Protein AF-0000000085130070 (afdb_homodimer)

Nearest PDB structures (foldseek):
  3vpr-assembly2_C  TM=8.731E-01  e=2.065E-08  Thermus thermophilus HB8
  3him-assembly1_A  TM=8.438E-01  e=6.428E-08  Rhodococcus jostii
  3ccy-assembly1_A-2  TM=8.589E-01  e=4.745E-07  Bordetella parapertussis 12822
  8sv6-assembly1_A  TM=8.081E-01  e=2.879E-07  Mycolicibacterium smegmatis
  9b7y-assembly1_D  TM=7.200E-01  e=5.197E-07  Mycobacterium tuberculosis H37Rv

Solvent-accessible surface area (backbone atoms only — not comparable to full-atom values): 21624 Å² total; per-residue (Å²): 132,81,77,72,75,73,44,73,65,51,51,51,52,49,47,51,52,50,44,52,50,42,20,41,45,29,34,56,57,22,60,86,73,51,49,65,53,59,50,16,54,74,71,71,45,58,52,73,56,47,50,79,75,32,86,38,64,68,53,44,51,41,47,38,51,50,52,37,52,48,53,25,48,47,36,20,48,54,43,46,65,71,46,60,95,80,56,49,45,63,58,46,42,55,30,38,53,41,12,44,42,49,18,44,64,75,41,38,46,33,49,45,16,46,67,51,32,67,71,59,52,55,69,73,48,40,54,52,50,52,53,50,49,50,52,51,50,49,53,54,50,48,44,51,49,43,18,36,76,72,56,53,24,32,90,82,56,53,64,69,60,52,50,39,34,56,47,27,36,46,74,50,39,88,78,70,69,49,75,89,80,43,52,69,66,56,52,42,51,50,51,50,48,35,49,34,52,15,42,23,48,73,86,124,132,81,76,73,74,73,44,74,66,53,50,52,50,48,48,51,51,49,44,54,48,42,19,41,46,29,36,56,57,20,60,87,74,50,49,65,51,58,49,18,53,74,68,72,44,57,52,73,58,46,49,77,74,32,86,39,66,68,54,45,51,41,47,37,52,50,52,36,52,48,53,24,48,48,36,18,49,54,43,45,65,71,44,59,96,79,56,48,44,62,56,47,42,53,30,37,52,42,13,45,44,50,17,44,64,76,42,38,45,34,50,44,16,47,67,51,31,67,71,58,53,54,69,73,48,40,55,54,48,51,53,50,49,50,52,52,50,49,53,54,51,49,43,51,49,41,18,35,76,71,56,54,25,33,89,82,56,54,64,70,59,52,50,38,34,56,47,27,36,47,74,51,37,88,77,70,68,50,75,90,83,40,52,68,68,58,53,41,50,50,51,49,48,35,50,34,53,15,41,22,47,72,85,125

Structure (mmCIF, N/CA/C/O backbone):
data_AF-0000000085130070-model_v1
#
loop_
_entity.id
_entity.type
_entity.pdbx_description
1 polymer 'Transcriptional regulator, TetR family'
#
loop_
_atom_site.group_PDB
_atom_site.id
_atom_site.type_symbol
_atom_site.label_atom_id
_atom_site.label_alt_id
_atom_site.label_comp_id
_atom_site.label_asym_id
_atom_site.label_entity_id
_atom_site.label_seq_id
_atom_site.pdbx_PDB_ins_code
_atom_site.Cartn_x
_atom_site.Cartn_y
_atom_site.Cartn_z
_atom_site.occupancy
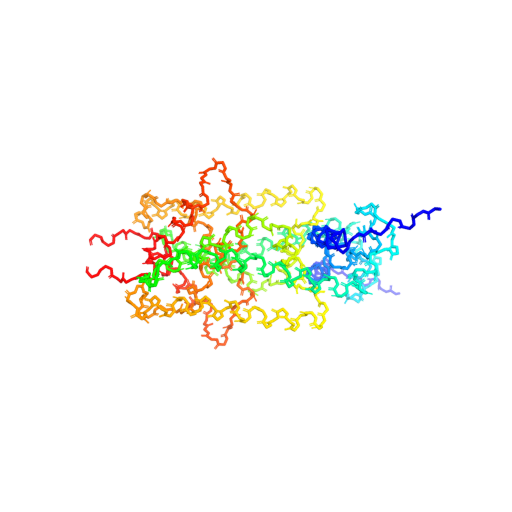_atom_site.B_iso_or_equiv
_atom_site.auth_seq_id
_atom_site.auth_comp_id
_atom_site.auth_asym_id
_atom_site.auth_atom_id
_atom_site.pdbx_PDB_model_num
ATOM 1 N N . MET A 1 1 ? 43.031 -25.609 -24.141 1 34.44 1 MET A N 1
ATOM 2 C CA . MET A 1 1 ? 41.75 -24.953 -23.891 1 34.44 1 MET A CA 1
ATOM 3 C C . MET A 1 1 ? 41.812 -24.156 -22.594 1 34.44 1 MET A C 1
ATOM 5 O O . MET A 1 1 ? 41.969 -24.734 -21.516 1 34.44 1 MET A O 1
ATOM 9 N N . ALA A 1 2 ? 42.438 -22.984 -22.422 1 40.31 2 ALA A N 1
ATOM 10 C CA . ALA A 1 2 ? 42.656 -22.156 -21.25 1 40.31 2 ALA A CA 1
ATOM 11 C C . ALA A 1 2 ? 41.344 -22 -20.453 1 40.31 2 ALA A C 1
ATOM 13 O O . ALA A 1 2 ? 40.312 -21.609 -21 1 40.31 2 ALA A O 1
ATOM 14 N N . ARG A 1 3 ? 41.062 -22.719 -19.422 1 43.25 3 ARG A N 1
ATOM 15 C CA . ARG A 1 3 ? 39.969 -22.5 -18.453 1 43.25 3 ARG A CA 1
ATOM 16 C C . ARG A 1 3 ? 39.844 -21.016 -18.125 1 43.25 3 ARG A C 1
ATOM 18 O O . ARG A 1 3 ? 40.781 -20.391 -17.625 1 43.25 3 ARG A O 1
ATOM 25 N N . ARG A 1 4 ? 39.281 -20.266 -18.969 1 44.19 4 ARG A N 1
ATOM 26 C CA . ARG A 1 4 ? 39.062 -18.844 -18.672 1 44.19 4 ARG A CA 1
ATOM 27 C C . ARG A 1 4 ? 38.812 -18.625 -17.188 1 44.19 4 ARG A C 1
ATOM 29 O O . ARG A 1 4 ? 37.875 -19.172 -16.609 1 44.19 4 ARG A O 1
ATOM 36 N N . GLN A 1 5 ? 39.688 -18.469 -16.312 1 42.28 5 GLN A N 1
ATOM 37 C CA . GLN A 1 5 ? 39.625 -17.938 -14.953 1 42.28 5 GLN A CA 1
ATOM 38 C C . GLN A 1 5 ? 38.531 -16.906 -14.812 1 42.28 5 GLN A C 1
ATOM 40 O O . GLN A 1 5 ? 38.656 -15.773 -15.273 1 42.28 5 GLN A O 1
ATOM 45 N N . THR A 1 6 ? 37.219 -17.234 -15.125 1 48.09 6 THR A N 1
ATOM 46 C CA . THR A 1 6 ? 36.156 -16.281 -14.805 1 48.09 6 THR A CA 1
ATOM 47 C C . THR A 1 6 ? 36.406 -15.609 -13.461 1 48.09 6 THR A C 1
ATOM 49 O O . THR A 1 6 ? 36.469 -16.281 -12.43 1 48.09 6 THR A O 1
ATOM 52 N N . SER A 1 7 ? 37.156 -14.547 -13.344 1 50.16 7 SER A N 1
ATOM 53 C CA . SER A 1 7 ? 37.562 -13.773 -12.18 1 50.16 7 SER A CA 1
ATOM 54 C C . SER A 1 7 ? 36.406 -13.57 -11.203 1 50.16 7 SER A C 1
ATOM 56 O O . SER A 1 7 ? 35.25 -13.664 -11.586 1 50.16 7 SER A O 1
ATOM 58 N N . ALA A 1 8 ? 36.812 -13.734 -9.812 1 51.94 8 ALA A N 1
ATOM 59 C CA . ALA A 1 8 ? 35.906 -13.445 -8.703 1 51.94 8 ALA A CA 1
ATOM 60 C C . ALA A 1 8 ? 34.969 -12.289 -9.039 1 51.94 8 ALA A C 1
ATOM 62 O O . ALA A 1 8 ? 33.812 -12.305 -8.664 1 51.94 8 ALA A O 1
ATOM 63 N N . HIS A 1 9 ? 35.5 -11.336 -9.758 1 53.47 9 HIS A N 1
ATOM 64 C CA . HIS A 1 9 ? 34.719 -10.172 -10.188 1 53.47 9 HIS A CA 1
ATOM 65 C C . HIS A 1 9 ? 33.625 -10.578 -11.172 1 53.47 9 HIS A C 1
ATOM 67 O O . HIS A 1 9 ? 32.5 -10.07 -11.102 1 53.47 9 HIS A O 1
ATOM 73 N N . ASP A 1 10 ? 33.938 -11.477 -11.977 1 60.31 10 ASP A N 1
ATOM 74 C CA . ASP A 1 10 ? 32.969 -11.938 -12.969 1 60.31 10 ASP A CA 1
ATOM 75 C C . ASP A 1 10 ? 31.828 -12.719 -12.305 1 60.31 10 ASP A C 1
ATOM 77 O O . ASP A 1 10 ? 30.672 -12.594 -12.695 1 60.31 10 ASP A O 1
ATOM 81 N N . GLY A 1 11 ? 32.25 -13.375 -11.219 1 66.62 11 GLY A N 1
ATOM 82 C CA . GLY A 1 11 ? 31.266 -14.141 -10.469 1 66.62 11 GLY A CA 1
ATOM 83 C C . GLY A 1 11 ? 30.281 -13.273 -9.727 1 66.62 11 GLY A C 1
ATOM 84 O O . GLY A 1 11 ? 29.078 -13.562 -9.719 1 66.62 11 GLY A O 1
ATOM 85 N N . ASN A 1 12 ? 30.875 -12.211 -9.156 1 75 12 ASN A N 1
ATOM 86 C CA . ASN A 1 12 ? 30.031 -11.289 -8.406 1 75 12 ASN A CA 1
ATOM 87 C C . ASN A 1 12 ? 29.062 -10.539 -9.32 1 75 12 ASN A C 1
ATOM 89 O O . ASN A 1 12 ? 27.906 -10.32 -8.969 1 75 12 ASN A O 1
ATOM 93 N N . GLU A 1 13 ? 29.562 -10.234 -10.477 1 83.06 13 GLU A N 1
ATOM 94 C CA . GLU A 1 13 ? 28.719 -9.531 -11.438 1 83.06 13 GLU A CA 1
ATOM 95 C C . GLU A 1 13 ? 27.578 -10.43 -11.922 1 83.06 13 GLU A C 1
ATOM 97 O O . GLU A 1 13 ? 26.453 -9.977 -12.086 1 83.06 13 GLU A O 1
ATOM 102 N N . THR A 1 14 ? 27.953 -11.688 -12.078 1 84.88 14 THR A N 1
ATOM 103 C CA . THR A 1 14 ? 26.938 -12.641 -12.516 1 84.88 14 THR A CA 1
ATOM 104 C C . THR A 1 14 ? 25.891 -12.859 -11.422 1 84.88 14 THR A C 1
ATOM 106 O O . THR A 1 14 ? 24.703 -12.883 -11.703 1 84.88 14 THR A O 1
ATOM 109 N N . ARG A 1 15 ? 26.406 -12.922 -10.227 1 90.56 15 ARG A N 1
ATOM 110 C CA . ARG A 1 15 ? 25.5 -13.117 -9.102 1 90.56 15 ARG A CA 1
ATOM 111 C C . ARG A 1 15 ? 24.531 -11.945 -8.969 1 90.56 15 ARG A C 1
ATOM 113 O O . ARG A 1 15 ? 23.344 -12.141 -8.742 1 90.56 15 ARG A O 1
ATOM 120 N N . GLU A 1 16 ? 25.047 -10.75 -9.156 1 92.12 16 GLU A N 1
ATOM 121 C CA . GLU A 1 16 ? 24.234 -9.539 -9.086 1 92.12 16 GLU A CA 1
ATOM 122 C C . GLU A 1 16 ? 23.203 -9.508 -10.211 1 92.12 16 GLU A C 1
ATOM 124 O O . GLU A 1 16 ? 22.047 -9.148 -9.992 1 92.12 16 GLU A O 1
ATOM 129 N N . THR A 1 17 ? 23.609 -9.875 -11.32 1 91.25 17 THR A N 1
ATOM 130 C CA . THR A 1 17 ? 22.703 -9.914 -12.461 1 91.25 17 THR A CA 1
ATOM 131 C C . THR A 1 17 ? 21.594 -10.922 -12.227 1 91.25 17 THR A C 1
ATOM 133 O O . THR A 1 17 ? 20.422 -10.641 -12.508 1 91.25 17 THR A O 1
ATOM 136 N N . LEU A 1 18 ? 22 -12.062 -11.672 1 93.06 18 LEU A N 1
ATOM 137 C CA . LEU A 1 18 ? 21.016 -13.102 -11.383 1 93.06 18 LEU A CA 1
ATOM 138 C C . LEU A 1 18 ? 20.031 -12.641 -10.32 1 93.06 18 LEU A C 1
ATOM 140 O O . LEU A 1 18 ? 18.828 -12.914 -10.422 1 93.06 18 LEU A O 1
ATOM 144 N N . LEU A 1 19 ? 20.516 -11.945 -9.391 1 94.56 19 LEU A N 1
ATOM 145 C CA . LEU A 1 19 ? 19.672 -11.438 -8.32 1 94.56 19 LEU A CA 1
ATOM 146 C C . LEU A 1 19 ? 18.641 -10.445 -8.859 1 94.56 19 LEU A C 1
ATOM 148 O O . LEU A 1 19 ? 17.469 -10.516 -8.508 1 94.56 19 LEU A O 1
ATOM 152 N N . LYS A 1 20 ? 19.094 -9.57 -9.703 1 94.69 20 LYS A N 1
ATOM 153 C CA . LYS A 1 20 ? 18.203 -8.578 -10.305 1 94.69 20 LYS A CA 1
ATOM 154 C C . LYS A 1 20 ? 17.156 -9.242 -11.188 1 94.69 20 LYS A C 1
ATOM 156 O O . LYS A 1 20 ? 15.977 -8.867 -11.148 1 94.69 20 LYS A O 1
ATOM 161 N N . LEU A 1 21 ? 17.578 -10.156 -11.844 1 93.94 21 LEU A N 1
ATOM 162 C CA . LEU A 1 21 ? 16.65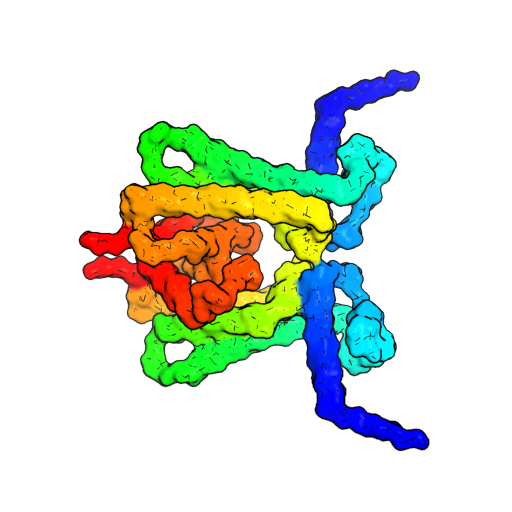6 -10.891 -12.703 1 93.94 21 LEU A CA 1
ATOM 163 C C . LEU A 1 21 ? 15.641 -11.672 -11.867 1 93.94 21 LEU A C 1
ATOM 165 O O . LEU A 1 21 ? 14.461 -11.719 -12.211 1 93.94 21 LEU A O 1
ATOM 169 N N . ALA A 1 22 ? 16.141 -12.289 -10.844 1 95.69 22 ALA A N 1
ATOM 170 C CA . ALA A 1 22 ? 15.242 -13.008 -9.938 1 95.69 22 ALA A CA 1
ATOM 171 C C . ALA A 1 22 ? 14.188 -12.07 -9.359 1 95.69 22 ALA A C 1
ATOM 173 O O . ALA A 1 22 ? 13 -12.414 -9.312 1 95.69 22 ALA A O 1
ATOM 174 N N . ALA A 1 23 ? 14.609 -10.898 -8.945 1 95.38 23 ALA A N 1
ATOM 175 C CA . ALA A 1 23 ? 13.68 -9.906 -8.406 1 95.38 23 ALA A CA 1
ATOM 176 C C . ALA A 1 23 ? 12.602 -9.555 -9.422 1 95.38 23 ALA A C 1
ATOM 178 O O . ALA A 1 23 ? 11.414 -9.523 -9.086 1 95.38 23 ALA A O 1
ATOM 179 N N . ARG A 1 24 ? 13.055 -9.336 -10.602 1 92.62 24 ARG A N 1
ATOM 180 C CA . ARG A 1 24 ? 12.109 -9.016 -11.664 1 92.62 24 ARG A CA 1
ATOM 181 C C . ARG A 1 24 ? 11.125 -10.156 -11.891 1 92.62 24 ARG A C 1
ATOM 183 O O . ARG A 1 24 ? 9.914 -9.938 -11.992 1 92.62 24 ARG A O 1
ATOM 190 N N . THR A 1 25 ? 11.625 -11.336 -11.93 1 91.06 25 THR A N 1
ATOM 191 C CA . THR A 1 25 ? 10.797 -12.5 -12.211 1 91.06 25 THR A CA 1
ATOM 192 C C . THR A 1 25 ? 9.82 -12.758 -11.07 1 91.06 25 THR A C 1
ATOM 194 O O . THR A 1 25 ? 8.633 -12.984 -11.297 1 91.06 25 THR A O 1
ATOM 197 N N . PHE A 1 26 ? 10.305 -12.727 -9.844 1 90.94 26 PHE A N 1
ATOM 198 C CA . PHE A 1 26 ? 9.438 -12.875 -8.68 1 90.94 26 PHE A CA 1
ATOM 199 C C . PHE A 1 26 ? 8.367 -11.789 -8.664 1 90.94 26 PHE A C 1
ATOM 201 O O . PHE A 1 26 ? 7.223 -12.047 -8.281 1 90.94 26 PHE A O 1
ATOM 208 N N . GLY A 1 27 ? 8.734 -10.578 -9.023 1 88.44 27 GLY A N 1
ATOM 209 C CA . GLY A 1 27 ? 7.777 -9.484 -9.086 1 88.44 27 GLY A CA 1
ATOM 210 C C . GLY A 1 27 ? 6.688 -9.703 -10.117 1 88.44 27 GLY A C 1
ATOM 211 O O . GLY A 1 27 ? 5.535 -9.336 -9.898 1 88.44 27 GLY A O 1
ATOM 212 N N . GLU A 1 28 ? 7.035 -10.336 -11.148 1 83.06 28 GLU A N 1
ATOM 213 C CA . GLU A 1 28 ? 6.109 -10.539 -12.266 1 83.06 28 GLU A CA 1
ATOM 214 C C . GLU A 1 28 ? 5.266 -11.789 -12.062 1 83.06 28 GLU A C 1
ATOM 216 O O . GLU A 1 28 ? 4.051 -11.773 -12.273 1 83.06 28 GLU A O 1
ATOM 221 N N . GLN A 1 29 ? 5.91 -12.875 -11.516 1 80.44 29 GLN A N 1
ATOM 222 C CA . GLN A 1 29 ? 5.258 -14.172 -11.586 1 80.44 29 GLN A CA 1
ATOM 223 C C . GLN A 1 29 ? 4.918 -14.695 -10.188 1 80.44 29 GLN A C 1
ATOM 225 O O . GLN A 1 29 ? 4.098 -15.602 -10.039 1 80.44 29 GLN A O 1
ATOM 230 N N . GLY A 1 30 ? 5.598 -14.125 -9.219 1 85.19 30 GLY A N 1
ATOM 231 C CA . GLY A 1 30 ? 5.406 -14.656 -7.879 1 85.19 30 GLY A CA 1
ATOM 232 C C . GLY A 1 30 ? 6.332 -15.82 -7.562 1 85.19 30 GLY A C 1
ATOM 233 O O . GLY A 1 30 ? 7.125 -16.234 -8.406 1 85.19 30 GLY A O 1
ATOM 234 N N . TYR A 1 31 ? 6.234 -16.328 -6.387 1 88.06 31 TYR A N 1
ATOM 235 C CA . TYR A 1 31 ? 7.145 -17.359 -5.887 1 88.06 31 TYR A CA 1
ATOM 236 C C . TYR A 1 31 ? 6.848 -18.703 -6.527 1 88.06 31 TYR A C 1
ATOM 238 O O . TYR A 1 31 ? 7.75 -19.375 -7.043 1 88.06 31 TYR A O 1
ATOM 246 N N . SER A 1 32 ? 5.613 -19.109 -6.492 1 83.81 32 SER A N 1
ATOM 247 C CA . SER A 1 32 ? 5.23 -20.469 -6.898 1 83.81 32 SER A CA 1
ATOM 248 C C . SER A 1 32 ? 5.5 -20.688 -8.383 1 83.81 32 SER A C 1
ATOM 250 O O . SER A 1 32 ? 5.977 -21.766 -8.773 1 83.81 32 SER A O 1
ATOM 252 N N . ALA A 1 33 ? 5.293 -19.703 -9.148 1 82.12 33 ALA A N 1
ATOM 253 C CA . ALA A 1 33 ? 5.387 -19.844 -10.602 1 82.12 33 ALA A CA 1
ATOM 254 C C . ALA A 1 33 ? 6.828 -19.703 -11.07 1 82.12 33 ALA A C 1
ATOM 256 O O . ALA A 1 33 ? 7.141 -20 -12.227 1 82.12 33 ALA A O 1
ATOM 257 N N . THR A 1 34 ? 7.633 -19.25 -10.188 1 90 34 THR A N 1
ATOM 258 C CA . THR A 1 34 ? 9.023 -19.031 -10.555 1 90 34 THR A CA 1
ATOM 259 C C . THR A 1 34 ? 9.875 -20.25 -10.203 1 90 34 THR A C 1
ATOM 261 O O . THR A 1 34 ? 9.711 -20.844 -9.133 1 90 34 THR A O 1
ATOM 264 N N . THR A 1 35 ? 10.75 -20.641 -11.156 1 91.62 35 THR A N 1
ATOM 265 C CA . THR A 1 35 ? 11.695 -21.719 -10.898 1 91.62 35 THR A CA 1
ATOM 266 C C . THR A 1 35 ? 13.133 -21.25 -11.141 1 91.62 35 THR A C 1
ATOM 268 O O . THR A 1 35 ? 13.352 -20.266 -11.852 1 91.62 35 THR A O 1
ATOM 271 N N . MET A 1 36 ? 14.031 -22.016 -10.578 1 94.06 36 MET A N 1
ATOM 272 C CA . MET A 1 36 ? 15.445 -21.734 -10.797 1 94.06 36 MET A CA 1
ATOM 273 C C . MET A 1 36 ? 15.797 -21.812 -12.281 1 94.06 36 MET A C 1
ATOM 275 O O . MET A 1 36 ? 16.531 -20.969 -12.805 1 94.06 36 MET A O 1
ATOM 279 N N . ARG A 1 37 ? 15.289 -22.766 -12.906 1 91.62 37 ARG A N 1
ATOM 280 C CA . ARG A 1 37 ? 15.539 -22.984 -14.328 1 91.62 37 ARG A CA 1
ATOM 281 C C . ARG A 1 37 ? 15.031 -21.797 -15.148 1 91.62 37 ARG A C 1
ATOM 283 O O . ARG A 1 37 ? 15.727 -21.328 -16.062 1 91.62 37 ARG A O 1
ATOM 290 N N . ASN A 1 38 ? 13.867 -21.297 -14.828 1 89.69 38 ASN A N 1
ATOM 291 C CA . ASN A 1 38 ? 13.297 -20.125 -15.508 1 89.69 38 ASN A CA 1
ATOM 292 C C . ASN A 1 38 ? 14.211 -18.906 -15.398 1 89.69 38 ASN A C 1
ATOM 294 O O . ASN A 1 38 ? 14.438 -18.219 -16.391 1 89.69 38 ASN A O 1
ATOM 298 N N . ILE A 1 39 ? 14.727 -18.688 -14.219 1 92.75 39 ILE A N 1
ATOM 299 C CA . ILE A 1 39 ? 15.594 -17.547 -13.969 1 92.75 39 ILE A CA 1
ATOM 300 C C . ILE A 1 39 ? 16.906 -17.703 -14.75 1 92.75 39 ILE A C 1
ATOM 302 O O . ILE A 1 39 ? 17.375 -16.75 -15.375 1 92.75 39 ILE A O 1
ATOM 306 N N . ALA A 1 40 ? 17.422 -18.875 -14.742 1 90.75 40 ALA A N 1
ATOM 307 C CA . ALA A 1 40 ? 18.656 -19.156 -15.477 1 90.75 40 ALA A CA 1
ATOM 308 C C . ALA A 1 40 ? 18.469 -18.938 -16.969 1 90.75 40 ALA A C 1
ATOM 310 O O . ALA A 1 40 ? 19.281 -18.25 -17.609 1 90.75 40 ALA A O 1
ATOM 311 N N . GLU A 1 41 ? 17.438 -19.406 -17.469 1 88.19 41 GLU A N 1
ATOM 312 C CA . GLU A 1 41 ? 17.156 -19.297 -18.906 1 88.19 41 GLU A CA 1
ATOM 313 C C . GLU A 1 41 ? 16.984 -17.828 -19.328 1 88.19 41 GLU A C 1
ATOM 315 O O . GLU A 1 41 ? 17.484 -17.422 -20.375 1 88.19 41 GLU A O 1
ATOM 320 N N . GLN A 1 42 ? 16.359 -17.109 -18.531 1 86.75 42 GLN A N 1
ATOM 321 C CA . GLN A 1 42 ? 16.156 -15.703 -18.828 1 86.75 42 GLN A CA 1
ATOM 322 C C . GLN A 1 42 ? 17.469 -14.93 -18.797 1 86.75 42 GLN A C 1
ATOM 324 O O . GLN A 1 42 ? 17.609 -13.898 -19.469 1 86.75 42 GLN A O 1
ATOM 329 N N . SER A 1 43 ? 18.359 -15.391 -18.047 1 84.25 43 SER A N 1
ATOM 330 C CA . SER A 1 43 ? 19.641 -14.703 -17.891 1 84.25 43 SER A CA 1
ATOM 331 C C . SER A 1 43 ? 20.641 -15.156 -18.938 1 84.25 43 SER A C 1
ATOM 333 O O . SER A 1 43 ? 21.75 -14.625 -19.031 1 84.25 43 SER A O 1
ATOM 335 N N . GLY A 1 44 ? 20.281 -16.141 -19.688 1 84.69 44 GLY A N 1
ATOM 336 C CA . GLY A 1 44 ? 21.141 -16.625 -20.766 1 84.69 44 GLY A CA 1
ATOM 337 C C . GLY A 1 44 ? 22.234 -17.562 -20.281 1 84.69 44 GLY A C 1
ATOM 338 O O . GLY A 1 44 ? 23.234 -17.766 -20.969 1 84.69 44 GLY A O 1
ATOM 339 N N . ILE A 1 45 ? 22.156 -18 -19.078 1 81.94 45 ILE A N 1
ATOM 340 C CA . ILE A 1 45 ? 23.141 -18.953 -18.594 1 81.94 45 ILE A CA 1
ATOM 341 C C . ILE A 1 45 ? 22.531 -20.359 -18.578 1 81.94 45 ILE A C 1
ATOM 343 O O . ILE A 1 45 ? 21.312 -20.516 -18.703 1 81.94 45 ILE A O 1
ATOM 347 N N . GLU A 1 46 ? 23.516 -21.297 -18.438 1 85.56 46 GLU A N 1
ATOM 348 C CA . GLU A 1 46 ? 23.062 -22.688 -18.297 1 85.56 46 GLU A CA 1
ATOM 349 C C . GLU A 1 46 ? 22.266 -22.875 -17.016 1 85.56 46 GLU A C 1
ATOM 351 O O . GLU A 1 46 ? 22.641 -22.344 -15.961 1 85.56 46 GLU A O 1
ATOM 356 N N . ALA A 1 47 ? 21.234 -23.688 -17.078 1 83.94 47 ALA A N 1
ATOM 357 C CA . ALA A 1 47 ? 20.328 -23.906 -15.961 1 83.94 47 ALA A CA 1
ATOM 358 C C . ALA A 1 47 ? 21.078 -24.359 -14.711 1 83.94 47 ALA A C 1
ATOM 360 O O . ALA A 1 47 ? 20.781 -23.906 -13.602 1 83.94 47 ALA A O 1
ATOM 361 N N . ALA A 1 48 ? 22.109 -25.125 -15 1 83.31 48 ALA A N 1
ATOM 362 C CA . ALA A 1 48 ? 22.859 -25.688 -13.875 1 83.31 48 ALA A CA 1
ATOM 363 C C . ALA A 1 48 ? 23.75 -24.625 -13.227 1 83.31 48 ALA A C 1
ATOM 365 O O . ALA A 1 48 ? 24.094 -24.734 -12.047 1 83.31 48 ALA A O 1
ATOM 366 N N . SER A 1 49 ? 24.062 -23.594 -13.883 1 87.75 49 SER A N 1
ATOM 367 C CA . SER A 1 49 ? 25 -22.594 -13.422 1 87.75 49 SER A CA 1
ATOM 368 C C . SER A 1 49 ? 24.406 -21.734 -12.305 1 87.75 49 SER A C 1
ATOM 370 O O . SER A 1 49 ? 25.141 -21.203 -11.477 1 87.75 49 SER A O 1
ATOM 372 N N . ILE A 1 50 ? 23.047 -21.625 -12.242 1 90.94 50 ILE A N 1
ATOM 373 C CA . ILE A 1 50 ? 22.422 -20.781 -11.227 1 90.94 50 ILE A CA 1
ATOM 374 C C . ILE A 1 50 ? 22.656 -21.391 -9.844 1 90.94 50 ILE A C 1
ATOM 376 O O . ILE A 1 50 ? 22.734 -20.656 -8.852 1 90.94 50 ILE A O 1
ATOM 380 N N . TYR A 1 51 ? 22.891 -22.656 -9.789 1 92.5 51 TYR A N 1
ATOM 381 C CA . TYR A 1 51 ? 23.047 -23.359 -8.516 1 92.5 51 TYR A CA 1
ATOM 382 C C . TYR A 1 51 ? 24.438 -23.141 -7.934 1 92.5 51 TYR A C 1
ATOM 384 O O . TYR A 1 51 ? 24.672 -23.422 -6.754 1 92.5 51 TYR A O 1
ATOM 392 N N . TYR A 1 52 ? 25.344 -22.672 -8.766 1 91.31 52 TYR A N 1
ATOM 393 C CA . TYR A 1 52 ? 26.656 -22.25 -8.273 1 91.31 52 TYR A CA 1
ATOM 394 C C . TYR A 1 52 ? 26.531 -20.984 -7.434 1 91.31 52 TYR A C 1
ATOM 396 O O . TYR A 1 52 ? 27.328 -20.75 -6.516 1 91.31 52 TYR A O 1
ATOM 404 N N . HIS A 1 53 ? 25.531 -20.281 -7.688 1 92.81 53 HIS A N 1
ATOM 405 C CA . HIS A 1 53 ? 25.344 -18.984 -7.035 1 92.81 53 HIS A CA 1
ATOM 406 C C . HIS A 1 53 ? 24.312 -19.078 -5.914 1 92.81 53 HIS A C 1
ATOM 408 O O . HIS A 1 53 ? 24.438 -18.391 -4.895 1 92.81 53 HIS A O 1
ATOM 414 N N . PHE A 1 54 ? 23.281 -19.875 -6.156 1 94.94 54 PHE A N 1
ATOM 415 C CA . PHE A 1 54 ? 22.203 -20.047 -5.199 1 94.94 54 PHE A CA 1
ATOM 416 C C . PHE A 1 54 ? 21.812 -21.516 -5.074 1 94.94 54 PHE A C 1
ATOM 418 O O . PHE A 1 54 ? 21.344 -22.125 -6.035 1 94.94 54 PHE A O 1
ATOM 425 N N . ALA A 1 55 ? 21.812 -21.984 -3.887 1 93.75 55 ALA A N 1
ATOM 426 C CA . ALA A 1 55 ? 21.672 -23.422 -3.65 1 93.75 55 ALA A CA 1
ATOM 427 C C . ALA A 1 55 ? 20.234 -23.859 -3.842 1 93.75 55 ALA A C 1
ATOM 429 O O . ALA A 1 55 ? 19.969 -25.047 -4.098 1 93.75 55 ALA A O 1
ATOM 430 N N . SER A 1 56 ? 19.344 -22.922 -3.643 1 94.62 56 SER A N 1
ATOM 431 C CA . SER A 1 56 ? 17.922 -23.266 -3.746 1 94.62 56 SER A CA 1
ATOM 432 C C . SER A 1 56 ? 17.094 -22.031 -4.062 1 94.62 56 SER A C 1
ATOM 434 O O . SER A 1 56 ? 17.578 -20.891 -3.953 1 94.62 56 SER A O 1
ATOM 436 N N . LYS A 1 57 ? 15.93 -22.266 -4.438 1 94.88 57 LYS A N 1
ATOM 437 C CA . LYS A 1 57 ? 14.992 -21.172 -4.652 1 94.88 57 LYS A CA 1
ATOM 438 C C . LYS A 1 57 ? 14.75 -20.391 -3.365 1 94.88 57 LYS A C 1
ATOM 440 O O . LYS A 1 57 ? 14.609 -19.172 -3.393 1 94.88 57 LYS A O 1
ATOM 445 N N . GLU A 1 58 ? 14.68 -21.094 -2.264 1 95.5 58 GLU A N 1
ATOM 446 C CA . GLU A 1 58 ? 14.484 -20.453 -0.964 1 95.5 58 GLU A CA 1
ATOM 447 C C . GLU A 1 58 ? 15.633 -19.5 -0.643 1 95.5 58 GLU A C 1
ATOM 449 O O . GLU A 1 58 ? 15.406 -18.375 -0.177 1 95.5 58 GLU A O 1
ATOM 454 N N . GLU A 1 59 ? 16.75 -19.922 -0.901 1 95.56 59 GLU A N 1
ATOM 455 C CA . GLU A 1 59 ? 17.891 -19.047 -0.689 1 95.56 59 GLU A CA 1
ATOM 456 C C . GLU A 1 59 ? 17.844 -17.844 -1.612 1 95.56 59 GLU A C 1
ATOM 458 O O . GLU A 1 59 ? 18.172 -16.719 -1.197 1 95.56 59 GLU A O 1
ATOM 463 N N . LEU A 1 60 ? 1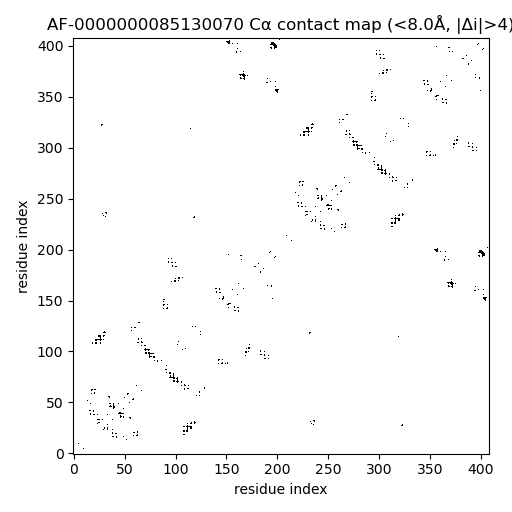7.547 -18.125 -2.84 1 96.12 60 LEU A N 1
ATOM 464 C CA . LEU A 1 60 ? 17.453 -17.047 -3.818 1 96.12 60 LEU A CA 1
ATOM 465 C C . LEU A 1 60 ? 16.438 -16 -3.391 1 96.12 60 LEU A C 1
ATOM 467 O O . LEU A 1 60 ? 16.703 -14.797 -3.426 1 96.12 60 LEU A O 1
ATOM 471 N N . VAL A 1 61 ? 15.273 -16.422 -2.957 1 96.5 61 VAL A N 1
ATOM 472 C CA . VAL A 1 61 ? 14.227 -15.5 -2.533 1 96.5 61 VAL A CA 1
ATOM 473 C C . VAL A 1 61 ? 14.68 -14.758 -1.277 1 96.5 61 VAL A C 1
ATOM 475 O O . VAL A 1 61 ? 14.414 -13.562 -1.132 1 96.5 61 VAL A O 1
ATOM 478 N N . ASP A 1 62 ? 15.266 -15.461 -0.404 1 96.38 62 ASP A N 1
ATOM 479 C CA . ASP A 1 62 ? 15.789 -14.82 0.797 1 96.38 62 ASP A CA 1
ATOM 480 C C . ASP A 1 62 ? 16.766 -13.703 0.441 1 96.38 62 ASP A C 1
ATOM 482 O O . ASP A 1 62 ? 16.703 -12.602 1.004 1 96.38 62 ASP A O 1
ATOM 486 N N . GLU A 1 63 ? 17.594 -13.945 -0.471 1 96.31 63 GLU A N 1
ATOM 487 C CA . GLU A 1 63 ? 18.578 -12.953 -0.895 1 96.31 63 GLU A CA 1
ATOM 488 C C . GLU A 1 63 ? 17.906 -11.781 -1.601 1 96.31 63 GLU A C 1
ATOM 490 O O . GLU A 1 63 ? 18.312 -10.633 -1.424 1 96.31 63 GLU A O 1
ATOM 495 N N . VAL A 1 64 ? 16.938 -12.055 -2.385 1 96.62 64 VAL A N 1
ATOM 496 C CA . VAL A 1 64 ? 16.188 -11 -3.045 1 96.62 64 VAL A CA 1
ATOM 497 C C . VAL A 1 64 ? 15.547 -10.086 -1.998 1 96.62 64 VAL A C 1
ATOM 499 O O . VAL A 1 64 ? 15.641 -8.859 -2.088 1 96.62 64 VAL A O 1
ATOM 502 N N . MET A 1 65 ? 14.977 -10.68 -1.002 1 95.94 65 MET A N 1
ATOM 503 C CA . MET A 1 65 ? 14.336 -9.922 0.067 1 95.94 65 MET A CA 1
ATOM 504 C C . MET A 1 65 ? 15.359 -9.117 0.855 1 95.94 65 MET A C 1
ATOM 506 O O . MET A 1 65 ? 15.164 -7.926 1.097 1 95.94 65 MET A O 1
ATOM 510 N N . GLU A 1 66 ? 16.422 -9.758 1.19 1 95.62 66 GLU A N 1
ATOM 511 C CA . GLU A 1 66 ? 17.438 -9.125 2.02 1 95.62 66 GLU A CA 1
ATOM 512 C C . GLU A 1 66 ? 18.156 -8.008 1.265 1 95.62 66 GLU A C 1
ATOM 514 O O . GLU A 1 66 ? 18.281 -6.891 1.775 1 95.62 66 GLU A O 1
ATOM 519 N N . GLN A 1 67 ? 18.609 -8.273 0.098 1 95.12 67 GLN A N 1
ATOM 520 C CA . GLN A 1 67 ? 19.344 -7.289 -0.684 1 95.12 67 GLN A CA 1
ATOM 521 C C . GLN A 1 67 ? 18.438 -6.133 -1.105 1 95.12 67 GLN A C 1
ATOM 523 O O . GLN A 1 67 ? 18.875 -4.984 -1.153 1 95.12 67 GLN A O 1
ATOM 528 N N . GLY A 1 68 ? 17.234 -6.438 -1.434 1 94.5 68 GLY A N 1
ATOM 529 C CA . GLY A 1 68 ? 16.281 -5.375 -1.713 1 94.5 68 GLY A CA 1
ATOM 530 C C . GLY A 1 68 ? 16.109 -4.406 -0.556 1 94.5 68 GLY A C 1
ATOM 531 O O . GLY A 1 68 ? 16.188 -3.191 -0.736 1 94.5 68 GLY A O 1
ATOM 532 N N . GLY A 1 69 ? 15.859 -4.973 0.597 1 94.5 69 GLY A N 1
ATOM 533 C CA . GLY A 1 69 ? 15.766 -4.148 1.793 1 94.5 69 GLY A CA 1
ATOM 534 C C . GLY A 1 69 ? 17.016 -3.336 2.057 1 94.5 69 GLY A C 1
ATOM 535 O O . GLY A 1 69 ? 16.938 -2.139 2.34 1 94.5 69 GLY A O 1
ATOM 536 N N . ASN A 1 70 ? 18.125 -3.969 1.904 1 95.12 70 ASN A N 1
ATOM 537 C CA . ASN A 1 70 ? 19.406 -3.316 2.172 1 95.12 70 ASN A CA 1
ATOM 538 C C . ASN A 1 70 ? 19.672 -2.17 1.198 1 95.12 70 ASN A C 1
ATOM 540 O O . ASN A 1 70 ? 20.219 -1.138 1.581 1 95.12 70 ASN A O 1
ATOM 544 N N . ARG A 1 71 ? 19.328 -2.354 0.018 1 94.81 71 ARG A N 1
ATOM 545 C CA . ARG A 1 71 ? 19.516 -1.326 -1 1 94.81 71 ARG A CA 1
ATOM 546 C C . ARG A 1 71 ? 18.688 -0.087 -0.693 1 94.81 71 ARG A C 1
ATOM 548 O O . ARG A 1 71 ? 19.172 1.04 -0.823 1 94.81 71 ARG A O 1
ATOM 555 N N . ILE A 1 72 ? 17.516 -0.3 -0.258 1 93.56 72 ILE A N 1
ATOM 556 C CA . ILE A 1 72 ? 16.625 0.806 0.069 1 93.56 72 ILE A CA 1
ATOM 557 C C . ILE A 1 72 ? 17.125 1.515 1.327 1 93.56 72 ILE A C 1
ATOM 559 O O . ILE A 1 72 ? 17.188 2.746 1.366 1 93.56 72 ILE A O 1
ATOM 563 N N . ILE A 1 73 ? 17.5 0.75 2.301 1 94.94 73 ILE A N 1
ATOM 564 C CA . ILE A 1 73 ? 18.031 1.292 3.553 1 94.94 73 ILE A CA 1
ATOM 565 C C . ILE A 1 73 ? 19.297 2.104 3.275 1 94.94 73 ILE A C 1
ATOM 567 O O . ILE A 1 73 ? 19.516 3.152 3.887 1 94.94 73 ILE A O 1
ATOM 571 N N . SER A 1 74 ? 20.094 1.617 2.357 1 95.69 74 SER A N 1
ATOM 572 C CA . SER A 1 74 ? 21.328 2.314 2.025 1 95.69 74 SER A CA 1
ATOM 573 C C . SER A 1 74 ? 21.047 3.713 1.486 1 95.69 74 SER A C 1
ATOM 575 O O . SER A 1 74 ? 21.781 4.656 1.778 1 95.69 74 SER A O 1
ATOM 577 N N . GLN A 1 75 ? 19.984 3.857 0.717 1 95.75 75 GLN A N 1
ATOM 578 C CA . GLN A 1 75 ? 19.594 5.168 0.207 1 95.75 75 GLN A CA 1
ATOM 579 C C . GLN A 1 75 ? 19.219 6.109 1.345 1 95.75 75 GLN A C 1
ATOM 581 O O . GLN A 1 75 ? 19.531 7.297 1.315 1 95.75 75 GLN A O 1
ATOM 586 N N . GLN A 1 76 ? 18.516 5.594 2.334 1 95.94 76 GLN A N 1
ATOM 587 C CA . GLN A 1 76 ? 18.156 6.359 3.521 1 95.94 76 GLN A CA 1
ATOM 588 C C . GLN A 1 76 ? 19.391 6.777 4.305 1 95.94 76 GLN A C 1
ATOM 590 O O . GLN A 1 76 ? 19.547 7.949 4.656 1 95.94 76 GLN A O 1
ATOM 595 N N . GLN A 1 77 ? 20.266 5.816 4.492 1 95.44 77 GLN A N 1
ATOM 596 C CA . GLN A 1 77 ? 21.453 6.047 5.301 1 95.44 77 GLN A CA 1
ATOM 597 C C . GLN A 1 77 ? 22.391 7.062 4.645 1 95.44 77 GLN A C 1
ATOM 599 O O . GLN A 1 77 ? 23 7.887 5.328 1 95.44 77 GLN A O 1
ATOM 604 N N . GLU A 1 78 ? 22.5 6.965 3.367 1 95.94 78 GLU A N 1
ATOM 605 C CA . GLU A 1 78 ? 23.344 7.914 2.633 1 95.94 78 GLU A CA 1
ATOM 606 C C . GLU A 1 78 ? 22.844 9.344 2.832 1 95.94 78 GLU A C 1
ATOM 608 O O . GLU A 1 78 ? 23.641 10.25 3.074 1 95.94 78 GLU A O 1
ATOM 613 N N . ARG A 1 79 ? 21.625 9.547 2.797 1 96.19 79 ARG A N 1
ATOM 614 C CA . ARG A 1 79 ? 21.047 10.883 2.955 1 96.19 79 ARG A CA 1
ATOM 615 C C . ARG A 1 79 ? 21.172 11.367 4.395 1 96.19 79 ARG A C 1
ATOM 617 O O . ARG A 1 79 ? 21.438 12.547 4.629 1 96.19 79 ARG A O 1
ATOM 624 N N . LEU A 1 80 ? 20.953 10.484 5.293 1 96.88 80 LEU A N 1
ATOM 625 C CA . LEU A 1 80 ? 21.094 10.836 6.703 1 96.88 80 LEU A CA 1
ATOM 626 C C . LEU A 1 80 ? 22.531 11.18 7.039 1 96.88 80 LEU A C 1
ATOM 628 O O . LEU A 1 80 ? 22.797 12.133 7.785 1 96.88 80 LEU A O 1
ATOM 632 N N . ALA A 1 81 ? 23.422 10.422 6.457 1 95.69 81 ALA A N 1
ATOM 633 C CA . ALA A 1 81 ? 24.844 10.633 6.711 1 95.69 81 ALA A CA 1
ATOM 634 C C . ALA A 1 81 ? 25.312 11.961 6.141 1 95.69 81 ALA A C 1
ATOM 636 O O . ALA A 1 81 ? 26.297 12.539 6.609 1 95.69 81 ALA A O 1
ATOM 637 N N . ALA A 1 82 ? 24.609 12.414 5.148 1 96.44 82 ALA A N 1
ATOM 638 C CA . ALA A 1 82 ? 24.984 13.672 4.496 1 96.44 82 ALA A CA 1
ATOM 639 C C . ALA A 1 82 ? 24.578 14.875 5.344 1 96.44 82 ALA A C 1
ATOM 641 O O . ALA A 1 82 ? 25.016 15.992 5.098 1 96.44 82 ALA A O 1
ATOM 642 N N . LEU A 1 83 ? 23.797 14.531 6.344 1 96.81 83 LEU A N 1
ATOM 643 C CA . LEU A 1 83 ? 23.359 15.617 7.223 1 96.81 83 LEU A CA 1
ATOM 644 C C . LEU A 1 83 ? 24.422 15.938 8.258 1 96.81 83 LEU A C 1
ATOM 646 O O . LEU A 1 83 ? 25.203 15.062 8.641 1 96.81 83 LEU A O 1
ATOM 650 N N . GLY A 1 84 ? 24.641 17.125 8.648 1 91.75 84 GLY A N 1
ATOM 651 C CA . GLY A 1 84 ? 25.578 17.531 9.688 1 91.75 84 GLY A CA 1
ATOM 652 C C . GLY A 1 84 ? 25.172 17.047 11.07 1 91.75 84 GLY A C 1
ATOM 653 O O . GLY A 1 84 ? 24.031 16.641 11.273 1 91.75 84 GLY A O 1
ATOM 654 N N . ALA A 1 85 ? 26.094 16.969 11.992 1 91.69 85 ALA A N 1
ATOM 655 C CA . ALA A 1 85 ? 25.859 16.531 13.367 1 91.69 85 ALA A CA 1
ATOM 656 C C . ALA A 1 85 ? 24.797 17.391 14.047 1 91.69 85 ALA A C 1
ATOM 658 O O . ALA A 1 85 ? 24.141 16.938 14.984 1 91.69 85 ALA A O 1
ATOM 659 N N . ASP A 1 86 ? 24.547 18.547 13.484 1 95.56 86 ASP A N 1
ATOM 660 C CA . ASP A 1 86 ? 23.625 19.5 14.102 1 95.56 86 ASP A CA 1
ATOM 661 C C . ASP A 1 86 ? 22.25 19.453 13.422 1 95.56 86 ASP A C 1
ATOM 663 O O . ASP A 1 86 ? 21.391 20.297 13.688 1 95.56 86 ASP A O 1
ATOM 667 N N . ALA A 1 87 ? 22.062 18.422 12.641 1 97.69 87 ALA A N 1
ATOM 668 C CA . ALA A 1 87 ? 20.781 18.344 11.93 1 97.69 87 ALA A CA 1
ATOM 669 C C . ALA A 1 87 ? 19.625 18.188 12.898 1 97.69 87 ALA A C 1
ATOM 671 O O . ALA A 1 87 ? 19.719 17.438 13.883 1 97.69 87 ALA A O 1
ATOM 672 N N . THR A 1 88 ? 18.531 18.906 12.648 1 98.25 88 THR A N 1
ATOM 673 C CA . THR A 1 88 ? 17.328 18.812 13.461 1 98.25 88 THR A CA 1
ATOM 674 C C . THR A 1 88 ? 16.594 17.516 13.195 1 98.25 88 THR A C 1
ATOM 676 O O . THR A 1 88 ? 16.844 16.828 12.203 1 98.25 88 THR A O 1
ATOM 679 N N . ALA A 1 89 ? 15.672 17.125 14.062 1 98 89 ALA A N 1
ATOM 680 C CA . ALA A 1 89 ? 14.844 15.945 13.883 1 98 89 ALA A CA 1
ATOM 681 C C . ALA A 1 89 ? 14.047 16.031 12.578 1 98 89 ALA A C 1
ATOM 683 O O . ALA A 1 89 ? 13.883 15.016 11.883 1 98 89 ALA A O 1
ATOM 684 N N . GLU A 1 90 ? 13.586 17.203 12.281 1 98.12 90 GLU A N 1
ATOM 685 C CA . GLU A 1 90 ? 12.805 17.359 11.062 1 98.12 90 GLU A CA 1
ATOM 686 C C . GLU A 1 90 ? 13.672 17.141 9.82 1 98.12 90 GLU A C 1
ATOM 688 O O . GLU A 1 90 ? 13.242 16.516 8.852 1 98.12 90 GLU A O 1
ATOM 693 N N . GLN A 1 91 ? 14.883 17.719 9.844 1 98.31 91 GLN A N 1
ATOM 694 C CA . GLN A 1 91 ? 15.789 17.516 8.727 1 98.31 91 GLN A CA 1
ATOM 695 C C . GLN A 1 91 ? 16.078 16.031 8.523 1 98.31 91 GLN A C 1
ATOM 697 O O . GLN A 1 91 ? 16.094 15.539 7.395 1 98.31 91 GLN A O 1
ATOM 702 N N . ARG A 1 92 ? 16.312 15.312 9.602 1 98.44 92 ARG A N 1
ATOM 703 C CA . ARG A 1 92 ? 16.562 13.883 9.531 1 98.44 92 ARG A CA 1
ATOM 704 C C . ARG A 1 92 ? 15.344 13.133 9 1 98.44 92 ARG A C 1
ATOM 706 O O . ARG A 1 92 ? 15.477 12.227 8.172 1 98.44 92 ARG A O 1
ATOM 713 N N . PHE A 1 93 ? 14.195 13.531 9.469 1 98.56 93 PHE A N 1
ATOM 714 C CA . PHE A 1 93 ? 12.961 12.898 9.031 1 98.56 93 PHE A CA 1
ATOM 715 C C . PHE A 1 93 ? 12.75 13.094 7.535 1 98.56 93 PHE A C 1
ATOM 717 O O . PHE A 1 93 ? 12.5 12.125 6.809 1 98.56 93 PHE A O 1
ATOM 724 N N . ARG A 1 94 ? 12.875 14.273 7.051 1 98.56 94 ARG A N 1
ATOM 725 C CA . ARG A 1 94 ? 12.695 14.594 5.637 1 98.56 94 ARG A CA 1
ATOM 726 C C . ARG A 1 94 ? 13.719 13.852 4.781 1 98.56 94 ARG A C 1
ATOM 728 O O . ARG A 1 94 ? 13.391 13.375 3.695 1 98.56 94 ARG A O 1
ATOM 735 N N . ALA A 1 95 ? 14.953 13.773 5.289 1 98.44 95 ALA A N 1
ATOM 736 C CA . ALA A 1 95 ? 15.992 13.023 4.582 1 98.44 95 ALA A CA 1
ATOM 737 C C . ALA A 1 95 ? 15.625 11.547 4.48 1 98.44 95 ALA A C 1
ATOM 739 O O . ALA A 1 95 ? 15.836 10.922 3.438 1 98.44 95 ALA A O 1
ATOM 740 N N . ALA A 1 96 ? 15.102 11 5.551 1 98.44 96 ALA A N 1
ATOM 741 C CA . ALA A 1 96 ? 14.688 9.602 5.562 1 98.44 96 ALA A CA 1
ATOM 742 C C . ALA A 1 96 ? 13.555 9.352 4.574 1 98.44 96 ALA A C 1
ATOM 744 O O . ALA A 1 96 ? 13.547 8.352 3.861 1 98.44 96 ALA A O 1
ATOM 745 N N . VAL A 1 97 ? 12.57 10.273 4.527 1 98.56 97 VAL A N 1
ATOM 746 C CA . VAL A 1 97 ? 11.445 10.156 3.604 1 98.56 97 VAL A CA 1
ATOM 747 C C . VAL A 1 97 ? 11.953 10.164 2.164 1 98.56 97 VAL A C 1
ATOM 749 O O . VAL A 1 97 ? 11.617 9.281 1.376 1 98.56 97 VAL A O 1
ATOM 752 N N . LEU A 1 98 ? 12.797 11.117 1.846 1 98.5 98 LEU A N 1
ATOM 753 C CA . LEU A 1 98 ? 13.352 11.203 0.5 1 98.5 98 LEU A CA 1
ATOM 754 C C . LEU A 1 98 ? 14.188 9.969 0.179 1 98.5 98 LEU A C 1
ATOM 756 O O . LEU A 1 98 ? 14.117 9.438 -0.932 1 98.5 98 LEU A O 1
ATOM 760 N N . GLY A 1 99 ? 14.977 9.539 1.132 1 98.12 99 GLY A N 1
ATOM 761 C CA . GLY A 1 99 ? 15.773 8.344 0.94 1 98.12 99 GLY A CA 1
ATOM 762 C C . GLY A 1 99 ? 14.938 7.105 0.672 1 98.12 99 GLY A C 1
ATOM 763 O O . GLY A 1 99 ? 15.273 6.301 -0.202 1 98.12 99 GLY A O 1
ATOM 764 N N . GLN A 1 100 ? 13.93 6.895 1.469 1 98.06 100 GLN A N 1
ATOM 765 C CA . GLN A 1 100 ? 13.008 5.785 1.269 1 98.06 100 GLN A CA 1
ATOM 766 C C . GLN A 1 100 ? 12.398 5.82 -0.131 1 98.06 100 GLN A C 1
ATOM 768 O O . GLN A 1 100 ? 12.414 4.812 -0.844 1 98.06 100 GLN A O 1
ATOM 773 N N . MET A 1 101 ? 11.922 6.98 -0.551 1 98 101 MET A N 1
ATOM 774 C CA . MET A 1 101 ? 11.312 7.152 -1.864 1 98 101 MET A CA 1
ATOM 775 C C . MET A 1 101 ? 12.328 6.918 -2.977 1 98 101 MET A C 1
ATOM 777 O O . MET A 1 101 ? 12.047 6.199 -3.938 1 98 101 MET A O 1
ATOM 781 N N . ALA A 1 102 ? 13.469 7.438 -2.824 1 97.81 102 ALA A N 1
ATOM 782 C CA . ALA A 1 102 ? 14.531 7.27 -3.814 1 97.81 102 ALA A CA 1
ATOM 783 C C . ALA A 1 102 ? 14.914 5.801 -3.971 1 97.81 102 ALA A C 1
ATOM 785 O O . ALA A 1 102 ? 15.102 5.316 -5.09 1 97.81 102 ALA A O 1
ATOM 786 N N . GLY A 1 103 ? 15.039 5.164 -2.877 1 97.31 103 GLY A N 1
ATOM 787 C CA . GLY A 1 103 ? 15.352 3.742 -2.914 1 97.31 103 GLY A CA 1
ATOM 788 C C . GLY A 1 103 ? 14.305 2.92 -3.635 1 97.31 103 GLY A C 1
ATOM 789 O O . GLY A 1 103 ? 14.633 2.057 -4.453 1 97.31 103 GLY A O 1
ATOM 790 N N . LEU A 1 104 ? 13.062 3.189 -3.355 1 96.75 104 LEU A N 1
ATOM 791 C CA . LEU A 1 104 ? 11.961 2.447 -3.959 1 96.75 104 LEU A CA 1
ATOM 792 C C . LEU A 1 104 ? 11.898 2.699 -5.461 1 96.75 104 LEU A C 1
ATOM 794 O O . LEU A 1 104 ? 11.578 1.792 -6.234 1 96.75 104 LEU A O 1
ATOM 798 N N . VAL A 1 105 ? 12.195 3.928 -5.859 1 96 105 VAL A N 1
ATOM 799 C CA . VAL A 1 105 ? 12.18 4.273 -7.277 1 96 105 VAL A CA 1
ATOM 800 C C . VAL A 1 105 ? 13.383 3.646 -7.977 1 96 105 VAL A C 1
ATOM 802 O O . VAL A 1 105 ? 13.242 3.023 -9.031 1 96 105 VAL A O 1
ATOM 805 N N . LYS A 1 106 ? 14.539 3.721 -7.395 1 95.62 106 LYS A N 1
ATOM 806 C CA . LYS A 1 106 ? 15.781 3.242 -7.98 1 95.62 106 LYS A CA 1
ATOM 807 C C . LYS A 1 106 ? 15.805 1.719 -8.062 1 95.62 106 LYS A C 1
ATOM 809 O O . LYS A 1 106 ? 16.297 1.148 -9.031 1 95.62 106 LYS A O 1
ATOM 814 N N . HIS A 1 107 ? 15.312 1.095 -7.035 1 95.5 107 HIS A N 1
ATOM 815 C CA . HIS A 1 107 ? 15.328 -0.361 -6.949 1 95.5 107 HIS A CA 1
ATOM 816 C C . HIS A 1 107 ? 13.922 -0.937 -7.051 1 95.5 107 HIS A C 1
ATOM 818 O O . HIS A 1 107 ? 13.531 -1.782 -6.242 1 95.5 107 HIS A O 1
ATOM 824 N N . GLY A 1 108 ? 13.219 -0.494 -8.016 1 93.06 108 GLY A N 1
ATOM 825 C CA . GLY A 1 108 ? 11.812 -0.796 -8.195 1 93.06 108 GLY A CA 1
ATOM 826 C C . GLY A 1 108 ? 11.531 -2.279 -8.352 1 93.06 108 GLY A C 1
ATOM 827 O O . GLY A 1 108 ? 10.516 -2.781 -7.867 1 93.06 108 GLY A O 1
ATOM 828 N N . ASP A 1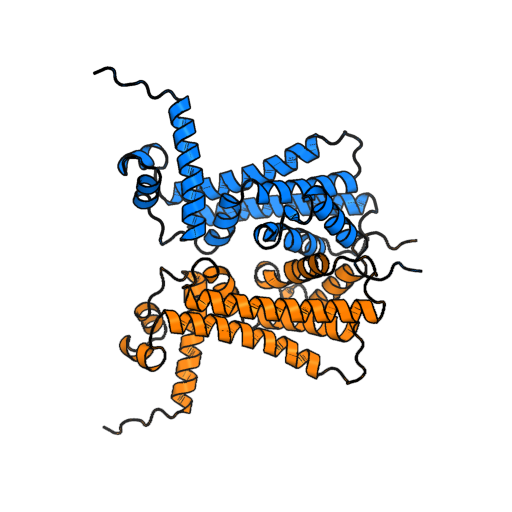 109 ? 12.453 -3.018 -8.961 1 92.5 109 ASP A N 1
ATOM 829 C CA . ASP A 1 109 ? 12.258 -4.453 -9.156 1 92.5 109 ASP A CA 1
ATOM 830 C C . ASP A 1 109 ? 12.227 -5.184 -7.812 1 92.5 109 ASP A C 1
ATOM 832 O O . ASP A 1 109 ? 11.398 -6.074 -7.605 1 92.5 109 ASP A O 1
ATOM 836 N N . PHE A 1 110 ? 13.062 -4.77 -6.965 1 94.5 110 PHE A N 1
ATOM 837 C CA . PHE A 1 110 ? 13.102 -5.383 -5.645 1 94.5 110 PHE A CA 1
ATOM 838 C C . PHE A 1 110 ? 11.867 -5.008 -4.836 1 94.5 110 PHE A C 1
ATOM 840 O O . PHE A 1 110 ? 11.305 -5.844 -4.129 1 94.5 110 PHE A O 1
ATOM 847 N N . ALA A 1 111 ? 11.43 -3.76 -4.969 1 92.62 111 ALA A N 1
ATOM 848 C CA . ALA A 1 111 ? 10.25 -3.291 -4.254 1 92.62 111 ALA A CA 1
ATOM 849 C C . ALA A 1 111 ? 9 -4.043 -4.707 1 92.62 111 ALA A C 1
ATOM 851 O O . ALA A 1 111 ? 8.195 -4.48 -3.879 1 92.62 111 ALA A O 1
ATOM 852 N N . LEU A 1 112 ? 8.914 -4.238 -5.93 1 88.31 112 LEU A N 1
ATOM 853 C CA . LEU A 1 112 ? 7.777 -4.961 -6.492 1 88.31 112 LEU A CA 1
ATOM 854 C C . LEU A 1 112 ? 7.805 -6.426 -6.07 1 88.31 112 LEU A C 1
ATOM 856 O O . LEU A 1 112 ? 6.766 -6.996 -5.727 1 88.31 112 LEU A O 1
ATOM 860 N N . ALA A 1 113 ? 8.945 -7.004 -6.133 1 91.75 113 ALA A N 1
ATOM 861 C CA . ALA A 1 113 ? 9.094 -8.391 -5.688 1 91.75 113 ALA A CA 1
ATOM 862 C C . ALA A 1 113 ? 8.688 -8.539 -4.227 1 91.75 113 ALA A C 1
ATOM 864 O O . ALA A 1 113 ? 8.008 -9.508 -3.861 1 91.75 113 ALA A O 1
ATOM 865 N N . HIS A 1 114 ? 9.117 -7.594 -3.449 1 91.62 114 HIS A N 1
ATOM 866 C CA . HIS A 1 114 ? 8.805 -7.625 -2.027 1 91.62 114 HIS A CA 1
ATOM 867 C C . HIS A 1 114 ? 7.297 -7.695 -1.799 1 91.62 114 HIS A C 1
ATOM 869 O O . HIS A 1 114 ? 6.816 -8.555 -1.06 1 91.62 114 HIS A O 1
ATOM 875 N N . GLY A 1 115 ? 6.629 -6.852 -2.404 1 85.44 115 GLY A N 1
ATOM 876 C CA . GLY A 1 115 ? 5.184 -6.844 -2.27 1 85.44 115 GLY A CA 1
ATOM 877 C C . GLY A 1 115 ? 4.531 -8.133 -2.727 1 85.44 115 GLY A C 1
ATOM 878 O O . GLY A 1 115 ? 3.633 -8.648 -2.062 1 85.44 115 GLY A O 1
ATOM 879 N N . ARG A 1 116 ? 4.984 -8.672 -3.752 1 81.56 116 ARG A N 1
ATOM 880 C CA . ARG A 1 116 ? 4.426 -9.883 -4.352 1 81.56 116 ARG A CA 1
ATOM 881 C C . ARG A 1 116 ? 4.73 -11.109 -3.5 1 81.56 116 ARG A C 1
ATOM 883 O O . ARG A 1 116 ? 3.904 -12.016 -3.391 1 81.56 116 ARG A O 1
ATOM 890 N N . LEU A 1 117 ? 5.809 -11.109 -2.867 1 88.06 117 LEU A N 1
ATOM 891 C CA . LEU A 1 117 ? 6.328 -12.305 -2.223 1 88.06 117 LEU A CA 1
ATOM 892 C C . LEU A 1 117 ? 5.832 -12.406 -0.783 1 88.06 117 LEU A C 1
ATOM 894 O O . LEU A 1 117 ? 5.879 -13.484 -0.181 1 88.06 117 LEU A O 1
ATOM 898 N N . LEU A 1 118 ? 5.414 -11.359 -0.201 1 83.69 118 LEU A N 1
ATOM 899 C CA . LEU A 1 118 ? 5.141 -11.305 1.231 1 83.69 118 LEU A CA 1
ATOM 900 C C . LEU A 1 118 ? 4.156 -12.398 1.639 1 83.69 118 LEU A C 1
ATOM 902 O O . LEU A 1 118 ? 4.336 -13.047 2.672 1 83.69 118 LEU A O 1
ATOM 906 N N . GLY A 1 119 ? 3.186 -12.711 0.862 1 78 119 GLY A N 1
ATOM 907 C CA . GLY A 1 119 ? 2.197 -13.719 1.205 1 78 119 GLY A CA 1
ATOM 908 C C . GLY A 1 119 ? 2.611 -15.125 0.799 1 78 119 GLY A C 1
ATOM 909 O O . GLY A 1 119 ? 1.883 -16.078 1.047 1 78 119 GLY A O 1
ATOM 910 N N . GLN A 1 120 ? 3.773 -15.297 0.294 1 83.19 120 GLN A N 1
ATOM 911 C CA . GLN A 1 120 ? 4.152 -16.578 -0.297 1 83.19 120 GLN A CA 1
ATOM 912 C C . GLN A 1 120 ? 5.5 -17.062 0.241 1 83.19 120 GLN A C 1
ATOM 914 O O . GLN A 1 120 ? 6.055 -18.047 -0.244 1 83.19 120 GLN A O 1
ATOM 919 N N . LEU A 1 121 ? 6.02 -16.406 1.119 1 90.38 121 LEU A N 1
ATOM 920 C CA . LEU A 1 121 ? 7.371 -16.688 1.574 1 90.38 121 LEU A CA 1
ATOM 921 C C . LEU A 1 121 ? 7.414 -18 2.344 1 90.38 121 LEU A C 1
ATOM 923 O O . LEU A 1 121 ? 6.535 -18.281 3.16 1 90.38 121 LEU A O 1
ATOM 927 N N . PRO A 1 122 ? 8.508 -18.75 2.029 1 90.94 122 PRO A N 1
ATOM 928 C CA . PRO A 1 122 ? 8.742 -19.891 2.922 1 90.94 122 PRO A CA 1
ATOM 929 C C . PRO A 1 122 ? 8.93 -19.453 4.375 1 90.94 122 PRO A C 1
ATOM 931 O O . PRO A 1 122 ? 9.352 -18.328 4.645 1 90.94 122 PRO A O 1
ATOM 934 N N . ASP A 1 123 ? 8.719 -20.375 5.301 1 91.44 123 ASP A N 1
ATOM 935 C CA . ASP A 1 123 ? 8.656 -20.062 6.727 1 91.44 123 ASP A CA 1
ATOM 936 C C . ASP A 1 123 ? 9.961 -19.438 7.211 1 91.44 123 ASP A C 1
ATOM 938 O O . ASP A 1 123 ? 9.945 -18.422 7.91 1 91.44 123 ASP A O 1
ATOM 942 N N . LYS A 1 124 ? 11.008 -20 6.789 1 93 124 LYS A N 1
ATOM 943 C CA . LYS A 1 124 ? 12.297 -19.5 7.262 1 93 124 LYS A CA 1
ATOM 944 C C . LYS A 1 124 ? 12.562 -18.094 6.734 1 93 124 LYS A C 1
ATOM 946 O O . LYS A 1 124 ? 13.078 -17.234 7.461 1 93 124 LYS A O 1
ATOM 951 N N . VAL A 1 125 ? 12.227 -17.875 5.539 1 94.19 125 VAL A N 1
ATOM 952 C CA . VAL A 1 125 ? 12.398 -16.562 4.934 1 94.19 125 VAL A CA 1
ATOM 953 C C . VAL A 1 125 ? 11.43 -15.562 5.566 1 94.19 125 VAL A C 1
ATOM 955 O O . VAL A 1 125 ? 11.789 -14.406 5.824 1 94.19 125 VAL A O 1
ATOM 958 N N . ARG A 1 126 ? 10.25 -16 5.848 1 94 126 ARG A N 1
ATOM 959 C CA . ARG A 1 126 ? 9.219 -15.188 6.484 1 94 126 ARG A CA 1
ATOM 960 C C . ARG A 1 126 ? 9.688 -14.688 7.848 1 94 126 ARG A C 1
ATOM 962 O O . ARG A 1 126 ? 9.5 -13.516 8.18 1 94 126 ARG A O 1
ATOM 969 N N . GLU A 1 127 ? 10.273 -15.492 8.609 1 94.75 127 GLU A N 1
ATOM 970 C CA . GLU A 1 127 ? 10.758 -15.109 9.93 1 94.75 127 GLU A CA 1
ATOM 971 C C . GLU A 1 127 ? 11.805 -14.008 9.844 1 94.75 127 GLU A C 1
ATOM 973 O O . GLU A 1 127 ? 11.773 -13.055 10.633 1 94.75 127 GLU A O 1
ATOM 978 N N . ARG A 1 128 ? 12.648 -14.164 8.859 1 94.62 128 ARG A N 1
ATOM 979 C CA . ARG A 1 128 ? 13.672 -13.148 8.672 1 94.62 128 ARG A CA 1
ATOM 980 C C . ARG A 1 128 ? 13.062 -11.836 8.195 1 94.62 128 ARG A C 1
ATOM 982 O O . ARG A 1 128 ? 13.5 -10.75 8.602 1 94.62 128 ARG A O 1
ATOM 989 N N . GLN A 1 129 ? 12.086 -11.992 7.402 1 94.19 129 GLN A N 1
ATOM 990 C CA . GLN A 1 129 ? 11.391 -10.812 6.906 1 94.19 129 GLN A CA 1
ATOM 991 C C . GLN A 1 129 ? 10.664 -10.086 8.031 1 94.19 129 GLN A C 1
ATOM 993 O O . GLN A 1 129 ? 10.609 -8.852 8.055 1 94.19 129 GLN A O 1
ATOM 998 N N . ILE A 1 130 ? 10.125 -10.836 8.961 1 93.06 130 ILE A N 1
ATOM 999 C CA . ILE A 1 130 ? 9.43 -10.25 10.102 1 93.06 130 ILE A CA 1
ATOM 1000 C C . ILE A 1 130 ? 10.414 -9.422 10.93 1 93.06 130 ILE A C 1
ATOM 1002 O O . ILE A 1 130 ? 10.102 -8.289 11.32 1 93.06 130 ILE A O 1
ATOM 1006 N N . LYS A 1 131 ? 11.539 -9.914 11.102 1 94.69 131 LYS A N 1
ATOM 1007 C CA . LYS A 1 131 ? 12.555 -9.203 11.867 1 94.69 131 LYS A CA 1
ATOM 1008 C C . LYS A 1 131 ? 13.008 -7.945 11.141 1 94.69 131 LYS A C 1
ATOM 1010 O O . LYS A 1 131 ? 13.234 -6.906 11.758 1 94.69 131 LYS A O 1
ATOM 1015 N N . ARG A 1 132 ? 13.148 -8.031 9.859 1 93.62 132 ARG A N 1
ATOM 1016 C CA . ARG A 1 132 ? 13.531 -6.867 9.062 1 93.62 132 ARG A CA 1
ATOM 1017 C C . ARG A 1 132 ? 12.469 -5.777 9.133 1 93.62 132 ARG A C 1
ATOM 1019 O O . ARG A 1 132 ? 12.789 -4.594 9.25 1 93.62 132 ARG A O 1
ATOM 1026 N N . ARG A 1 133 ? 11.281 -6.215 9.062 1 92.19 133 ARG A N 1
ATOM 1027 C CA . ARG A 1 133 ? 10.164 -5.277 9.156 1 92.19 133 ARG A CA 1
ATOM 1028 C C . ARG A 1 133 ? 10.133 -4.602 10.523 1 92.19 133 ARG A C 1
ATOM 1030 O O . ARG A 1 133 ? 9.875 -3.398 10.625 1 92.19 133 ARG A O 1
ATOM 1037 N N . GLU A 1 134 ? 10.391 -5.324 11.539 1 94.31 134 GLU A N 1
ATOM 1038 C CA . GLU A 1 134 ? 10.422 -4.773 12.891 1 94.31 134 GLU A CA 1
ATOM 1039 C C . GLU A 1 134 ? 11.516 -3.717 13.039 1 94.31 134 GLU A C 1
ATOM 1041 O O . GLU A 1 134 ? 11.289 -2.664 13.641 1 94.31 134 GLU A O 1
ATOM 1046 N N . ARG A 1 135 ? 12.625 -4.051 12.477 1 95.06 135 ARG A N 1
ATOM 1047 C CA . ARG A 1 135 ? 13.727 -3.092 12.516 1 95.06 135 ARG A CA 1
ATOM 1048 C C . ARG A 1 135 ? 13.375 -1.82 11.75 1 95.06 135 ARG A C 1
ATOM 1050 O O . ARG A 1 135 ? 13.688 -0.715 12.195 1 95.06 135 ARG A O 1
ATOM 1057 N N . HI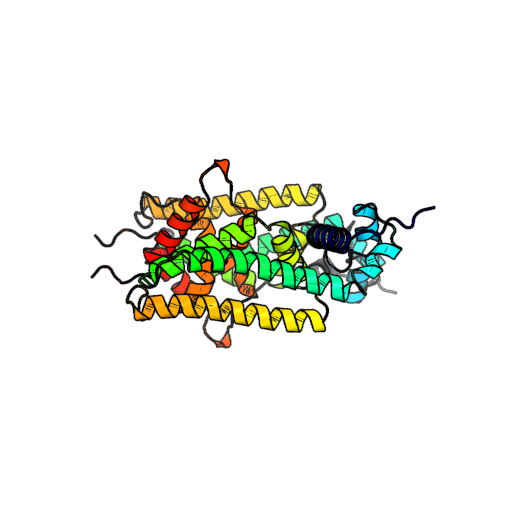S A 1 136 ? 12.766 -2.018 10.648 1 94.94 136 HIS A N 1
ATOM 1058 C CA . HIS A 1 136 ? 12.344 -0.88 9.836 1 94.94 136 HIS A CA 1
ATOM 1059 C C . HIS A 1 136 ? 11.312 -0.032 10.578 1 94.94 136 HIS A C 1
ATOM 1061 O O . HIS A 1 136 ? 11.406 1.198 10.578 1 94.94 136 HIS A O 1
ATOM 1067 N N . GLN A 1 137 ? 10.383 -0.684 11.242 1 94.44 137 GLN A N 1
ATOM 1068 C CA . GLN A 1 137 ? 9.367 0.016 12.023 1 94.44 137 GLN A CA 1
ATOM 1069 C C . GLN A 1 137 ? 10 0.781 13.18 1 94.44 137 GLN A C 1
ATOM 1071 O O . GLN A 1 137 ? 9.625 1.922 13.461 1 94.44 137 GLN A O 1
ATOM 1076 N N . LYS A 1 138 ? 10.938 0.182 13.805 1 96.94 138 LYS A N 1
ATOM 1077 C CA . LYS A 1 138 ? 11.625 0.822 14.922 1 96.94 138 LYS A CA 1
ATOM 1078 C C . LYS A 1 138 ? 12.398 2.053 14.461 1 96.94 138 LYS A C 1
ATOM 1080 O O . LYS A 1 138 ? 12.422 3.074 15.148 1 96.94 138 LYS A O 1
ATOM 1085 N N . PHE A 1 139 ? 13 1.933 13.344 1 97.56 139 PHE A N 1
ATOM 1086 C CA . PHE A 1 139 ? 13.734 3.049 12.766 1 97.56 139 PHE A CA 1
ATOM 1087 C C . PHE A 1 139 ? 12.828 4.25 12.555 1 97.56 139 PHE A C 1
ATOM 1089 O O . PHE A 1 139 ? 13.133 5.359 13 1 97.56 139 PHE A O 1
ATOM 1096 N N . TRP A 1 140 ? 11.664 4.059 11.969 1 98.06 140 TRP A N 1
ATOM 1097 C CA . TRP A 1 140 ? 10.734 5.145 11.68 1 98.06 140 TRP A CA 1
ATOM 1098 C C . TRP A 1 140 ? 10.078 5.66 12.961 1 98.06 140 TRP A C 1
ATOM 1100 O O . TRP A 1 140 ? 9.852 6.863 13.102 1 98.06 140 TRP A O 1
ATOM 1110 N N . SER A 1 141 ? 9.773 4.73 13.875 1 98.19 141 SER A N 1
ATOM 1111 C CA . SER A 1 141 ? 9.25 5.16 15.172 1 98.19 141 SER A CA 1
ATOM 1112 C C . SER A 1 141 ? 10.258 6.047 15.898 1 98.19 141 SER A C 1
ATOM 1114 O O . SER A 1 141 ? 9.875 7.043 16.516 1 98.19 141 SER A O 1
ATOM 1116 N N . GLY A 1 142 ? 11.516 5.645 15.758 1 98.31 142 GLY A N 1
ATOM 1117 C CA . GLY A 1 142 ? 12.562 6.461 16.344 1 98.31 142 GLY A CA 1
ATOM 1118 C C . GLY A 1 142 ? 12.625 7.859 15.766 1 98.31 142 GLY A C 1
ATOM 1119 O O . GLY A 1 142 ? 12.797 8.836 16.5 1 98.31 142 GLY A O 1
ATOM 1120 N N . LEU A 1 143 ? 12.5 7.992 14.461 1 98.38 143 LEU A N 1
ATOM 1121 C CA . LEU A 1 143 ? 12.477 9.297 13.812 1 98.38 143 LEU A CA 1
ATOM 1122 C C . LEU A 1 143 ? 11.312 10.141 14.32 1 98.38 143 LEU A C 1
ATOM 1124 O O . LEU A 1 143 ? 11.469 11.336 14.57 1 98.38 143 LEU A O 1
ATOM 1128 N N . LEU A 1 144 ? 10.164 9.523 14.508 1 98.5 144 LEU A N 1
ATOM 1129 C CA . LEU A 1 144 ? 8.977 10.227 14.969 1 98.5 144 LEU A CA 1
ATOM 1130 C C . LEU A 1 144 ? 9.117 10.633 16.438 1 98.5 144 LEU A C 1
ATOM 1132 O O . LEU A 1 144 ? 8.688 11.719 16.828 1 98.5 144 LEU A O 1
ATOM 1136 N N . GLU A 1 145 ? 9.734 9.766 17.219 1 98.19 145 GLU A N 1
ATOM 1137 C CA . GLU A 1 145 ? 9.984 10.086 18.625 1 98.19 145 GLU A CA 1
ATOM 1138 C C . GLU A 1 145 ? 10.953 11.266 18.75 1 98.19 145 GLU A C 1
ATOM 1140 O O . GLU A 1 145 ? 10.789 12.109 19.625 1 98.19 145 GLU A O 1
ATOM 1145 N N . ASP A 1 146 ? 11.953 11.297 17.906 1 97.94 146 ASP A N 1
ATOM 1146 C CA . ASP A 1 146 ? 12.875 12.43 17.875 1 97.94 146 ASP A CA 1
ATOM 1147 C C . ASP A 1 146 ? 12.148 13.727 17.547 1 97.94 146 ASP A C 1
ATOM 1149 O O . ASP A 1 146 ? 12.43 14.773 18.141 1 97.94 146 ASP A O 1
ATOM 1153 N N . LEU A 1 147 ? 11.242 13.641 16.578 1 98.25 147 LEU A N 1
ATOM 1154 C CA . LEU A 1 147 ? 10.43 14.805 16.234 1 98.25 147 LEU A CA 1
ATOM 1155 C C . LEU A 1 147 ? 9.633 15.281 17.453 1 98.25 147 LEU A C 1
ATOM 1157 O O . LEU A 1 147 ? 9.555 16.484 17.703 1 98.25 147 LEU A O 1
ATOM 1161 N N . ARG A 1 148 ? 9.055 14.328 18.156 1 97.44 148 ARG A N 1
ATOM 1162 C CA . ARG A 1 148 ? 8.289 14.68 19.344 1 97.44 148 ARG A CA 1
ATOM 1163 C C . ARG A 1 148 ? 9.188 15.32 20.406 1 97.44 148 ARG A C 1
ATOM 1165 O O . ARG A 1 148 ? 8.82 16.328 21 1 97.44 148 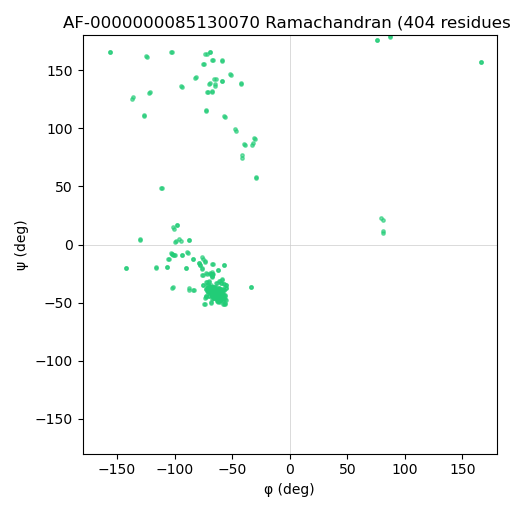ARG A O 1
ATOM 1172 N N . ALA A 1 149 ? 10.344 14.797 20.625 1 97.12 149 ALA A N 1
ATOM 1173 C CA . ALA A 1 149 ? 11.297 15.297 21.625 1 97.12 149 ALA A CA 1
ATOM 1174 C C . ALA A 1 149 ? 11.711 16.734 21.312 1 97.12 149 ALA A C 1
ATOM 1176 O O . ALA A 1 149 ? 11.945 17.531 22.219 1 97.12 149 ALA A O 1
ATOM 1177 N N . GLU A 1 150 ? 11.734 17.062 20.016 1 97.31 150 GLU A N 1
ATOM 1178 C CA . GLU A 1 150 ? 12.148 18.391 19.625 1 97.31 150 GLU A CA 1
ATOM 1179 C C . GLU A 1 150 ? 10.938 19.312 19.422 1 97.31 150 GLU A C 1
ATOM 1181 O O . GLU A 1 150 ? 11.07 20.438 18.922 1 97.31 150 GLU A O 1
ATOM 1186 N N . GLY A 1 151 ? 9.758 18.844 19.703 1 95.94 151 GLY A N 1
ATOM 1187 C CA . GLY A 1 151 ? 8.547 19.641 19.641 1 95.94 151 GLY A CA 1
ATOM 1188 C C . GLY A 1 151 ? 8.008 19.828 18.234 1 95.94 151 GLY A C 1
ATOM 1189 O O . GLY A 1 151 ? 7.246 20.75 17.969 1 95.94 151 GLY A O 1
ATOM 1190 N N . ARG A 1 152 ? 8.383 18.906 17.328 1 95.62 152 ARG A N 1
ATOM 1191 C CA . ARG A 1 152 ? 7.961 19 15.93 1 95.62 152 ARG A CA 1
ATOM 1192 C C . ARG A 1 152 ? 6.812 18.047 15.633 1 95.62 152 ARG A C 1
ATOM 1194 O O . ARG A 1 152 ? 6.238 18.078 14.547 1 95.62 152 ARG A O 1
ATOM 1201 N N . LEU A 1 153 ? 6.531 17.219 16.578 1 95.88 153 LEU A N 1
ATOM 1202 C CA . LEU A 1 153 ? 5.359 16.344 16.562 1 95.88 153 LEU A CA 1
ATOM 1203 C C . LEU A 1 153 ? 4.484 16.609 17.797 1 95.88 153 LEU A C 1
ATOM 1205 O O . LEU A 1 153 ? 4.992 16.703 18.906 1 95.88 153 LEU A O 1
ATOM 1209 N N . ARG A 1 154 ? 3.186 16.781 17.484 1 94.19 154 ARG A N 1
ATOM 1210 C CA . ARG A 1 154 ? 2.273 17.016 18.594 1 94.19 154 ARG A CA 1
ATOM 1211 C C . ARG A 1 154 ? 2.439 15.945 19.672 1 94.19 154 ARG A C 1
ATOM 1213 O O . ARG A 1 154 ? 2.625 14.766 19.359 1 94.19 154 ARG A O 1
ATOM 1220 N N . ALA A 1 155 ? 2.242 16.359 20.938 1 92 155 ALA A N 1
ATOM 1221 C CA . ALA A 1 155 ? 2.457 15.453 22.062 1 92 155 ALA A CA 1
ATOM 1222 C C . ALA A 1 155 ? 1.421 14.336 22.078 1 92 155 ALA A C 1
ATOM 1224 O O . ALA A 1 155 ? 1.712 13.211 22.5 1 92 155 ALA A O 1
ATOM 1225 N N . ASP A 1 156 ? 0.279 14.578 21.516 1 91.12 156 ASP A N 1
ATOM 1226 C CA . ASP A 1 156 ? -0.809 13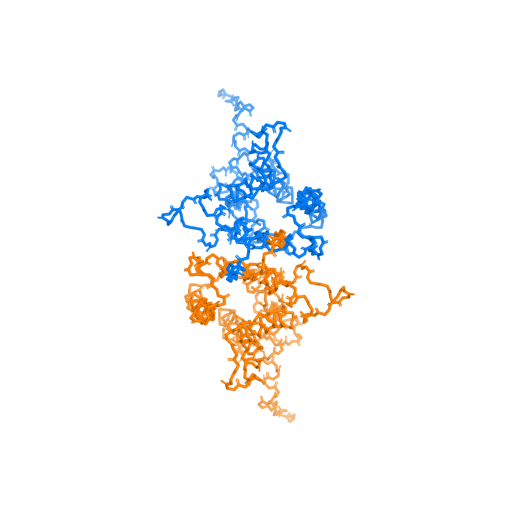.609 21.594 1 91.12 156 ASP A CA 1
ATOM 1227 C C . ASP A 1 156 ? -0.909 12.781 20.312 1 91.12 156 ASP A C 1
ATOM 1229 O O . ASP A 1 156 ? -1.793 11.938 20.188 1 91.12 156 ASP A O 1
ATOM 1233 N N . ALA A 1 157 ? 0.02 13.062 19.422 1 93 157 ALA A N 1
ATOM 1234 C CA . ALA A 1 157 ? -0.02 12.32 18.156 1 93 157 ALA A CA 1
ATOM 1235 C C . ALA A 1 157 ? 0.3 10.852 18.375 1 93 157 ALA A C 1
ATOM 1237 O O . ALA A 1 157 ? 1.214 10.516 19.141 1 93 157 ALA A O 1
ATOM 1238 N N . ASP A 1 158 ? -0.504 9.961 17.828 1 94.88 158 ASP A N 1
ATOM 1239 C CA . ASP A 1 158 ? -0.227 8.531 17.859 1 94.88 158 ASP A CA 1
ATOM 1240 C C . ASP A 1 158 ? 0.909 8.172 16.906 1 94.88 158 ASP A C 1
ATOM 1242 O O . ASP A 1 158 ? 0.751 8.25 15.68 1 94.88 158 ASP A O 1
ATOM 1246 N N . ILE A 1 159 ? 2.01 7.699 17.453 1 96.88 159 ILE A N 1
ATOM 1247 C CA . ILE A 1 159 ? 3.217 7.426 16.688 1 96.88 159 ILE A CA 1
ATOM 1248 C C . ILE A 1 159 ? 2.939 6.312 15.672 1 96.88 159 ILE A C 1
ATOM 1250 O O . ILE A 1 159 ? 3.418 6.367 14.531 1 96.88 159 ILE A O 1
ATOM 1254 N N . HIS A 1 160 ? 2.209 5.312 16.062 1 96.12 160 HIS A N 1
ATOM 1255 C CA . HIS A 1 160 ? 1.875 4.207 15.172 1 96.12 160 HIS A CA 1
ATOM 1256 C C . HIS A 1 160 ? 1.091 4.695 13.961 1 96.12 160 HIS A C 1
ATOM 1258 O O . HIS A 1 160 ? 1.444 4.387 12.82 1 96.12 160 HIS A O 1
ATOM 1264 N N . LEU A 1 161 ? 0.08 5.535 14.164 1 96.5 161 LEU A N 1
ATOM 1265 C CA . LEU A 1 161 ? -0.743 6.035 13.07 1 96.5 161 LEU A CA 1
ATOM 1266 C C . LEU A 1 161 ? 0.033 7.031 12.219 1 96.5 161 LEU A C 1
ATOM 1268 O O . LEU A 1 161 ? -0.151 7.09 11 1 96.5 161 LEU A O 1
ATOM 1272 N N . ALA A 1 162 ? 0.893 7.809 12.883 1 97.75 162 ALA A N 1
ATOM 1273 C CA . ALA A 1 162 ? 1.747 8.719 12.125 1 97.75 162 ALA A CA 1
ATOM 1274 C C . ALA A 1 162 ? 2.65 7.945 11.164 1 97.75 162 ALA A C 1
ATOM 1276 O O . ALA A 1 162 ? 2.83 8.352 10.016 1 97.75 162 ALA A O 1
ATOM 1277 N N . ARG A 1 163 ? 3.201 6.867 11.68 1 97.62 163 ARG A N 1
ATOM 1278 C CA . ARG A 1 163 ? 4.047 6.016 10.852 1 97.62 163 ARG A CA 1
ATOM 1279 C C . ARG A 1 163 ? 3.262 5.434 9.68 1 97.62 163 ARG A C 1
ATOM 1281 O O . ARG A 1 163 ? 3.744 5.418 8.547 1 97.62 163 ARG A O 1
ATOM 1288 N N . ILE A 1 164 ? 2.062 5 9.922 1 96.56 164 ILE A N 1
ATOM 1289 C CA . ILE A 1 164 ? 1.201 4.441 8.883 1 96.56 164 ILE A CA 1
ATOM 1290 C C . ILE A 1 164 ? 0.915 5.5 7.824 1 96.56 164 ILE A C 1
ATOM 1292 O O . ILE A 1 164 ? 0.989 5.227 6.625 1 96.56 164 ILE A O 1
ATOM 1296 N N . MET A 1 165 ? 0.638 6.645 8.258 1 97.31 165 MET A N 1
ATOM 1297 C CA . MET A 1 165 ? 0.271 7.719 7.336 1 97.31 165 MET A CA 1
ATOM 1298 C C . MET A 1 165 ? 1.428 8.047 6.398 1 97.31 165 MET A C 1
ATOM 1300 O O . MET A 1 165 ? 1.251 8.094 5.18 1 97.31 165 MET A O 1
ATOM 1304 N N . ILE A 1 166 ? 2.627 8.227 6.938 1 98.12 166 ILE A N 1
ATOM 1305 C CA . ILE A 1 166 ? 3.746 8.641 6.098 1 98.12 166 ILE A CA 1
ATOM 1306 C C . ILE A 1 166 ? 4.191 7.465 5.227 1 98.12 166 ILE A C 1
ATOM 1308 O O . ILE A 1 166 ? 4.355 7.609 4.016 1 98.12 166 ILE A O 1
ATOM 1312 N N . LEU A 1 167 ? 4.324 6.293 5.77 1 97 167 LEU A N 1
ATOM 1313 C CA . LEU A 1 167 ? 4.812 5.145 5.016 1 97 167 LEU A CA 1
ATOM 1314 C C . LEU A 1 167 ? 3.76 4.66 4.02 1 97 167 LEU A C 1
ATOM 1316 O O . LEU A 1 167 ? 4.098 4.203 2.926 1 97 167 LEU A O 1
ATOM 1320 N N . GLY A 1 168 ? 2.512 4.711 4.43 1 95.25 168 GLY A N 1
ATOM 1321 C CA . GLY A 1 168 ? 1.453 4.371 3.492 1 95.25 168 GLY A CA 1
ATOM 1322 C C . GLY A 1 168 ? 1.476 5.215 2.232 1 95.25 168 GLY A C 1
ATOM 1323 O O . GLY A 1 168 ? 1.15 4.73 1.146 1 95.25 168 GLY A O 1
ATOM 1324 N N . SER A 1 169 ? 1.861 6.434 2.375 1 95.5 169 SER A N 1
ATOM 1325 C CA . SER A 1 169 ? 1.909 7.367 1.253 1 95.5 169 SER A CA 1
ATOM 1326 C C . SER A 1 169 ? 3.105 7.086 0.35 1 95.5 169 SER A C 1
ATOM 1328 O O . SER A 1 169 ? 2.986 7.121 -0.876 1 95.5 169 SER A O 1
ATOM 1330 N N . ILE A 1 170 ? 4.203 6.664 0.94 1 96.81 170 ILE A N 1
ATOM 1331 C CA . ILE A 1 170 ? 5.406 6.695 0.118 1 96.81 170 ILE A CA 1
ATOM 1332 C C . ILE A 1 170 ? 5.789 5.277 -0.298 1 96.81 170 ILE A C 1
ATOM 1334 O O . ILE A 1 170 ? 6.504 5.082 -1.284 1 96.81 170 ILE A O 1
ATOM 1338 N N . ASN A 1 171 ? 5.289 4.266 0.398 1 94.06 171 ASN A N 1
ATOM 1339 C CA . ASN A 1 171 ? 5.668 2.9 0.058 1 94.06 171 ASN A CA 1
ATOM 1340 C C . ASN A 1 171 ? 4.992 2.434 -1.228 1 94.06 171 ASN A C 1
ATOM 1342 O O . ASN A 1 171 ? 5.406 1.44 -1.828 1 94.06 171 ASN A O 1
ATOM 1346 N N . SER A 1 172 ? 4.027 3.115 -1.665 1 90.25 172 SER A N 1
ATOM 1347 C CA . SER A 1 172 ? 3.32 2.781 -2.898 1 90.25 172 SER A CA 1
ATOM 1348 C C . SER A 1 172 ? 3.828 3.615 -4.07 1 90.25 172 SER A C 1
ATOM 1350 O O . SER A 1 172 ? 3.193 3.666 -5.125 1 90.25 172 SER A O 1
ATOM 1352 N N . ILE A 1 173 ? 4.902 4.195 -3.969 1 95.38 173 ILE A N 1
ATOM 1353 C CA . ILE A 1 173 ? 5.379 5.23 -4.875 1 95.38 173 ILE A CA 1
ATOM 1354 C C . ILE A 1 173 ? 5.453 4.68 -6.297 1 95.38 173 ILE A C 1
ATOM 1356 O O . ILE A 1 173 ? 5.262 5.418 -7.27 1 95.38 173 ILE A O 1
ATOM 1360 N N . GLN A 1 174 ? 5.684 3.469 -6.496 1 89.75 174 GLN A N 1
ATOM 1361 C CA . GLN A 1 174 ? 5.797 2.871 -7.82 1 89.75 174 GLN A CA 1
ATOM 1362 C C . GLN A 1 174 ? 4.488 2.992 -8.594 1 89.75 174 GLN A C 1
ATOM 1364 O O . GLN A 1 174 ? 4.484 2.939 -9.828 1 89.75 174 GLN A O 1
ATOM 1369 N N . SER A 1 175 ? 3.473 3.162 -7.891 1 88.25 175 SER A N 1
ATOM 1370 C CA . SER A 1 175 ? 2.158 3.129 -8.523 1 88.25 175 SER A CA 1
ATOM 1371 C C . SER A 1 175 ? 1.695 4.527 -8.914 1 88.25 175 SER A C 1
ATOM 1373 O O . SER A 1 175 ? 0.728 4.684 -9.656 1 88.25 175 SER A O 1
ATOM 1375 N N . TRP A 1 176 ? 2.393 5.559 -8.492 1 93 176 TRP A N 1
ATOM 1376 C CA . TRP A 1 176 ? 1.771 6.859 -8.727 1 93 176 TRP A CA 1
ATOM 1377 C C . TRP A 1 176 ? 2.816 7.902 -9.109 1 93 176 TRP A C 1
ATOM 1379 O O . TRP A 1 176 ? 2.477 8.969 -9.625 1 93 176 TRP A O 1
ATOM 1389 N N . PHE A 1 177 ? 4.07 7.645 -8.789 1 95.75 177 PHE A N 1
ATOM 1390 C CA . PHE A 1 177 ? 5.09 8.656 -9.047 1 95.75 177 PHE A CA 1
ATOM 1391 C C . PHE A 1 177 ? 5.359 8.773 -10.547 1 95.75 177 PHE A C 1
ATOM 1393 O O . PHE A 1 177 ? 5.512 7.77 -11.234 1 95.75 177 PHE A O 1
ATOM 1400 N N . ASN A 1 178 ? 5.355 9.953 -10.961 1 92.75 178 ASN A N 1
ATOM 1401 C CA . ASN A 1 178 ? 5.68 10.305 -12.336 1 92.75 178 ASN A CA 1
ATOM 1402 C C . ASN A 1 178 ? 6.777 11.367 -12.398 1 92.75 178 ASN A C 1
ATOM 1404 O O . ASN A 1 178 ? 6.531 12.539 -12.109 1 92.75 178 ASN A O 1
ATOM 1408 N N . PRO A 1 179 ? 7.957 11.016 -12.875 1 91 179 PRO A N 1
ATOM 1409 C CA . PRO A 1 179 ? 9.078 11.953 -12.875 1 91 179 PRO A CA 1
ATOM 1410 C C . PRO A 1 179 ? 8.867 13.125 -13.828 1 91 179 PRO A C 1
ATOM 1412 O O . PRO A 1 179 ? 9.531 14.156 -13.703 1 91 179 PRO A O 1
ATOM 1415 N N . ARG A 1 180 ? 7.957 13.016 -14.727 1 91.69 180 ARG A N 1
ATOM 1416 C CA . ARG A 1 180 ? 7.684 14.094 -15.672 1 91.69 180 ARG A CA 1
ATOM 1417 C C . ARG A 1 180 ? 6.863 15.203 -15.023 1 91.69 180 ARG A C 1
ATOM 1419 O O . ARG A 1 180 ? 6.785 16.312 -15.547 1 91.69 180 ARG A O 1
ATOM 1426 N N . LYS A 1 181 ? 6.227 14.93 -13.922 1 89.44 181 LYS A N 1
ATOM 1427 C CA . LYS A 1 181 ? 5.328 15.891 -13.289 1 89.44 181 LYS A CA 1
ATOM 1428 C C . LYS A 1 181 ? 6.012 16.594 -12.125 1 89.44 181 LYS A C 1
ATOM 1430 O O . LYS A 1 181 ? 5.465 17.547 -11.562 1 89.44 181 LYS A O 1
ATOM 1435 N N . GLY A 1 182 ? 7.152 16.125 -11.773 1 89.38 182 GLY A N 1
ATOM 1436 C CA . GLY A 1 182 ? 7.898 16.734 -10.688 1 89.38 182 GLY A CA 1
ATOM 1437 C C . GLY A 1 182 ? 9.047 15.875 -10.195 1 89.38 182 GLY A C 1
ATOM 1438 O O . GLY A 1 182 ? 9.016 14.648 -10.328 1 89.38 182 GLY A O 1
ATOM 1439 N N . SER A 1 183 ? 9.961 16.578 -9.594 1 96.56 183 SER A N 1
ATOM 1440 C CA . SER A 1 183 ? 11.102 15.852 -9.055 1 96.56 183 SER A CA 1
ATOM 1441 C C . SER A 1 183 ? 10.727 15.109 -7.781 1 96.56 183 SER A C 1
ATOM 1443 O O . SER A 1 183 ? 9.789 15.492 -7.082 1 96.56 183 SER A O 1
ATOM 1445 N N . LEU A 1 184 ? 11.492 14.062 -7.531 1 97.19 184 LEU A N 1
ATOM 1446 C CA . LEU A 1 184 ? 11.305 13.281 -6.316 1 97.19 184 LEU A CA 1
ATOM 1447 C C . LEU A 1 184 ? 11.438 14.164 -5.078 1 97.19 184 LEU A C 1
ATOM 1449 O O . LEU A 1 184 ? 10.672 14.023 -4.121 1 97.19 184 LEU A O 1
ATOM 1453 N N . GLU A 1 185 ? 12.383 15.086 -5.133 1 97.62 185 GLU A N 1
ATOM 1454 C CA . GLU A 1 185 ? 12.641 15.992 -4.02 1 97.62 185 GLU A CA 1
ATOM 1455 C C . GLU A 1 185 ? 11.43 16.891 -3.752 1 97.62 185 GLU A C 1
ATOM 1457 O O . GLU A 1 185 ? 11.031 17.078 -2.602 1 97.62 185 GLU A O 1
ATOM 1462 N N . LYS A 1 186 ? 10.875 17.406 -4.809 1 97.19 186 LYS A N 1
ATOM 1463 C CA . LYS A 1 186 ? 9.719 18.281 -4.676 1 97.19 186 LYS A CA 1
ATOM 1464 C C . LYS A 1 186 ? 8.516 17.516 -4.109 1 97.19 186 LYS A C 1
ATOM 1466 O O . LYS A 1 186 ? 7.828 18.016 -3.221 1 97.19 186 LYS A O 1
ATOM 1471 N N . VAL A 1 187 ? 8.281 16.344 -4.594 1 97.44 187 VAL A N 1
ATOM 1472 C CA . VAL A 1 187 ? 7.164 15.523 -4.148 1 97.44 187 VAL A CA 1
ATOM 1473 C C . VAL A 1 187 ? 7.355 15.141 -2.682 1 97.44 187 VAL A C 1
ATOM 1475 O O . VAL A 1 187 ? 6.418 15.211 -1.886 1 97.44 187 VAL A O 1
ATOM 1478 N N . ALA A 1 188 ? 8.586 14.75 -2.316 1 98.12 188 ALA A N 1
ATOM 1479 C CA . ALA A 1 188 ? 8.891 14.406 -0.929 1 98.12 188 ALA A CA 1
ATOM 1480 C C . ALA A 1 188 ? 8.625 15.594 -0.003 1 98.12 188 ALA A C 1
ATOM 1482 O O . ALA A 1 188 ? 8.062 15.422 1.083 1 98.12 188 ALA A O 1
ATOM 1483 N N . ASP A 1 189 ? 9.031 16.766 -0.463 1 97.62 189 ASP A N 1
ATOM 1484 C CA . ASP A 1 189 ? 8.82 17.984 0.318 1 97.62 189 ASP A CA 1
ATOM 1485 C C . ASP A 1 189 ? 7.328 18.25 0.526 1 97.62 189 ASP A C 1
ATOM 1487 O O . ASP A 1 189 ? 6.902 18.578 1.632 1 97.62 189 ASP A O 1
ATOM 1491 N N . GLN A 1 190 ? 6.566 18.062 -0.49 1 96.62 190 GLN A N 1
ATOM 1492 C CA . GLN A 1 190 ? 5.129 18.281 -0.419 1 96.62 190 GLN A CA 1
ATOM 1493 C C . GLN A 1 190 ? 4.453 17.281 0.514 1 96.62 190 GLN A C 1
ATOM 1495 O O . GLN A 1 190 ? 3.582 17.656 1.304 1 96.62 190 GLN A O 1
ATOM 1500 N N . ILE A 1 191 ? 4.852 16.047 0.446 1 97.62 191 ILE A N 1
ATOM 1501 C CA . ILE A 1 191 ? 4.289 15.016 1.307 1 97.62 191 ILE A CA 1
ATOM 1502 C C . ILE A 1 191 ? 4.637 15.312 2.764 1 97.62 191 ILE A C 1
ATOM 1504 O O . ILE A 1 191 ? 3.775 15.227 3.643 1 97.62 191 ILE A O 1
ATOM 1508 N N . CYS A 1 192 ? 5.887 15.688 2.982 1 97.94 192 CYS A N 1
ATOM 1509 C CA . CYS A 1 192 ? 6.293 16.031 4.344 1 97.94 192 CYS A CA 1
ATOM 1510 C C . CYS A 1 192 ? 5.523 17.234 4.859 1 97.94 192 CYS A C 1
ATOM 1512 O O . CYS A 1 192 ? 5.098 17.25 6.016 1 97.94 192 CYS A O 1
ATOM 1514 N N . ASP A 1 193 ? 5.367 18.234 3.998 1 96.31 193 ASP A N 1
ATOM 1515 C CA . ASP A 1 193 ? 4.613 19.422 4.398 1 96.31 193 ASP A CA 1
ATOM 1516 C C . ASP A 1 193 ? 3.182 19.047 4.785 1 96.31 193 ASP A C 1
ATOM 1518 O O . ASP A 1 193 ? 2.67 19.516 5.805 1 96.31 193 ASP A O 1
ATOM 1522 N N . MET A 1 194 ? 2.557 18.25 3.98 1 96.19 194 MET A N 1
ATOM 1523 C CA . MET A 1 194 ? 1.199 17.812 4.281 1 96.19 194 MET A CA 1
ATOM 1524 C C . MET A 1 194 ? 1.169 16.984 5.566 1 96.19 194 MET A C 1
ATOM 1526 O O . MET A 1 194 ? 0.228 17.094 6.355 1 96.19 194 MET A O 1
ATOM 1530 N N . PHE A 1 195 ? 2.182 16.156 5.75 1 97.56 195 PHE A N 1
ATOM 1531 C CA . PHE A 1 195 ? 2.283 15.328 6.945 1 97.56 195 PHE A CA 1
ATOM 1532 C C . PHE A 1 195 ? 2.357 16.188 8.203 1 97.56 195 PHE A C 1
ATOM 1534 O O . PHE A 1 195 ? 1.653 15.93 9.18 1 97.56 195 PHE A O 1
ATOM 1541 N N . PHE A 1 196 ? 3.145 17.266 8.125 1 96.38 196 PHE A N 1
ATOM 1542 C CA . PHE A 1 196 ? 3.373 18.094 9.297 1 96.38 196 PHE A CA 1
ATOM 1543 C C . PHE A 1 196 ? 2.244 19.094 9.477 1 96.38 196 PHE A C 1
ATOM 1545 O O . PHE A 1 196 ? 1.774 19.312 10.602 1 96.38 196 PHE A O 1
ATOM 1552 N N . ARG A 1 197 ? 1.725 19.688 8.406 1 94.06 197 ARG A N 1
ATOM 1553 C CA . ARG A 1 197 ? 0.838 20.844 8.516 1 94.06 197 ARG A CA 1
ATOM 1554 C C . ARG A 1 197 ? -0.61 20.438 8.242 1 94.06 197 ARG A C 1
ATOM 1556 O O . ARG A 1 197 ? -1.531 21.219 8.516 1 94.06 197 ARG A O 1
ATOM 1563 N N . GLY A 1 198 ? -0.793 19.234 7.711 1 94.12 198 GLY A N 1
ATOM 1564 C CA . GLY A 1 198 ? -2.131 18.828 7.309 1 94.12 198 GLY A CA 1
ATOM 1565 C C . GLY A 1 198 ? -2.586 19.484 6.016 1 94.12 198 GLY A C 1
ATOM 1566 O O . GLY A 1 198 ? -1.835 20.25 5.398 1 94.12 198 GLY A O 1
ATOM 1567 N N . VAL A 1 199 ? -3.752 19.078 5.582 1 92.44 199 VAL A N 1
ATOM 1568 C CA . VAL A 1 199 ? -4.289 19.625 4.34 1 92.44 199 VAL A CA 1
ATOM 1569 C C . VAL A 1 199 ? -5.363 20.672 4.66 1 92.44 199 VAL A C 1
ATOM 1571 O O . VAL A 1 199 ? -5.871 21.344 3.76 1 92.44 199 VAL A O 1
ATOM 1574 N N . GLY A 1 200 ? -5.691 20.734 5.922 1 87.38 200 GLY A N 1
ATOM 1575 C CA . GLY A 1 200 ? -6.711 21.672 6.348 1 87.38 200 GLY A CA 1
ATOM 1576 C C . GLY A 1 200 ? -6.27 23.125 6.242 1 87.38 200 GLY A C 1
ATOM 1577 O O . GLY A 1 200 ? -5.113 23.406 5.926 1 87.38 200 GLY A O 1
ATOM 1578 N N . PRO A 1 201 ? -7.34 24.016 6.352 1 82.94 201 PRO A N 1
ATOM 1579 C CA . PRO A 1 201 ? -7.02 25.438 6.262 1 82.94 201 PRO A CA 1
ATOM 1580 C C . PRO A 1 201 ? -6.027 25.891 7.336 1 82.94 201 PRO A C 1
ATOM 1582 O O . PRO A 1 201 ? -5.945 25.266 8.398 1 82.94 201 PRO A O 1
ATOM 1585 N N . ALA A 1 202 ? -5.129 26.766 6.863 1 65.88 202 ALA A N 1
ATOM 1586 C CA . ALA A 1 202 ? -4.172 27.328 7.812 1 65.88 202 ALA A CA 1
ATOM 1587 C C . ALA A 1 202 ? -4.891 28.016 8.969 1 65.88 202 ALA A C 1
ATOM 1589 O O . ALA A 1 202 ? -6.008 28.516 8.812 1 65.88 202 ALA A O 1
ATOM 1590 N N . ASP A 1 203 ? -4.863 27.484 10.258 1 55.03 203 ASP A N 1
ATOM 1591 C CA . ASP A 1 203 ? -5.441 28.281 11.344 1 55.03 203 ASP A CA 1
ATOM 1592 C C . ASP A 1 203 ? -5.301 29.781 11.062 1 55.03 203 ASP A C 1
ATOM 1594 O O . ASP A 1 203 ? -4.211 30.25 10.727 1 55.03 203 ASP A O 1
ATOM 1598 N N . LYS A 1 204 ? -6.301 30.484 10.391 1 42.41 204 LYS A N 1
ATOM 1599 C CA . LYS A 1 204 ? -6.348 31.938 10.508 1 42.41 204 LYS A CA 1
ATOM 1600 C C . LYS A 1 204 ? -6.25 32.375 11.969 1 42.41 204 LYS A C 1
ATOM 1602 O O . LYS A 1 204 ? -6.781 31.719 12.859 1 42.41 204 LYS A O 1
ATOM 1607 N N . MET B 1 1 ? -35.688 -41.344 -7.844 1 34.84 1 MET B N 1
ATOM 1608 C CA . MET B 1 1 ? -34.625 -40.469 -7.34 1 34.84 1 MET B CA 1
ATOM 1609 C C . MET B 1 1 ? -34.969 -39 -7.562 1 34.84 1 MET B C 1
ATOM 1611 O O . MET B 1 1 ? -35.125 -38.562 -8.703 1 34.84 1 MET B O 1
ATOM 1615 N N . ALA B 1 2 ? -35.781 -38.281 -6.801 1 40.84 2 ALA B N 1
ATOM 1616 C CA . ALA B 1 2 ? -36.281 -36.906 -6.922 1 40.84 2 ALA B CA 1
ATOM 1617 C C . ALA B 1 2 ? -35.125 -35.938 -7.227 1 40.84 2 ALA B C 1
ATOM 1619 O O . ALA B 1 2 ? -34.125 -35.938 -6.527 1 40.84 2 ALA B O 1
ATOM 1620 N N . ARG B 1 3 ? -34.844 -35.5 -8.406 1 43.28 3 ARG B N 1
ATOM 1621 C CA . ARG B 1 3 ? -33.938 -34.406 -8.789 1 43.28 3 ARG B CA 1
ATOM 1622 C C . ARG B 1 3 ? -34.094 -33.219 -7.848 1 43.28 3 ARG B C 1
ATOM 1624 O O . ARG B 1 3 ? -35.156 -32.656 -7.746 1 43.28 3 ARG B O 1
ATOM 1631 N N . ARG B 1 4 ? -33.594 -33.312 -6.672 1 44.19 4 ARG B N 1
ATOM 1632 C CA . ARG B 1 4 ? -33.656 -32.188 -5.758 1 44.19 4 ARG B CA 1
ATOM 1633 C C . ARG B 1 4 ? -33.594 -30.875 -6.52 1 44.19 4 ARG B C 1
ATOM 1635 O O . ARG B 1 4 ? -32.625 -30.609 -7.234 1 44.19 4 ARG B O 1
ATOM 1642 N N . GLN B 1 5 ? -34.531 -30.25 -6.996 1 42.47 5 GLN B N 1
ATOM 1643 C CA . GLN B 1 5 ? -34.688 -28.875 -7.457 1 42.47 5 GLN B CA 1
ATOM 1644 C C . GLN B 1 5 ? -33.75 -27.938 -6.672 1 42.47 5 GLN B C 1
ATOM 1646 O O . GLN B 1 5 ? -34.031 -27.625 -5.504 1 42.47 5 GLN B O 1
ATOM 1651 N N . THR B 1 6 ? -32.406 -28.125 -6.656 1 48.41 6 THR B N 1
ATOM 1652 C CA . THR B 1 6 ? -31.547 -27.109 -6.047 1 48.41 6 THR B CA 1
ATOM 1653 C C . THR B 1 6 ? -32.031 -25.703 -6.383 1 48.41 6 THR B C 1
ATOM 1655 O O . THR B 1 6 ? -32.094 -25.328 -7.555 1 48.41 6 THR B O 1
ATOM 1658 N N . SER B 1 7 ? -32.938 -25.109 -5.656 1 50.5 7 SER B N 1
ATOM 1659 C CA . SER B 1 7 ? -33.562 -23.797 -5.809 1 50.5 7 SER B CA 1
ATOM 1660 C C . SER B 1 7 ? -32.531 -22.734 -6.184 1 50.5 7 SER B C 1
ATOM 1662 O O . SER B 1 7 ? -31.344 -22.906 -5.938 1 50.5 7 SER B O 1
ATOM 1664 N N . ALA B 1 8 ? -33.031 -21.812 -7.188 1 52.34 8 ALA B N 1
ATOM 1665 C CA . ALA B 1 8 ? -32.281 -20.625 -7.586 1 52.34 8 ALA B CA 1
ATOM 1666 C C . ALA B 1 8 ? -31.5 -20.047 -6.41 1 52.34 8 ALA B C 1
ATOM 1668 O O . ALA B 1 8 ? -30.375 -19.578 -6.57 1 52.34 8 ALA B O 1
ATOM 1669 N N . HIS B 1 9 ? -32.094 -20.109 -5.246 1 53.66 9 HIS B N 1
ATOM 1670 C CA . HIS B 1 9 ? -31.484 -19.609 -4.02 1 53.66 9 HIS B CA 1
ATOM 1671 C C . HIS B 1 9 ? -30.281 -20.453 -3.639 1 53.66 9 HIS B C 1
ATOM 1673 O O . HIS B 1 9 ? -29.266 -19.906 -3.186 1 53.66 9 HIS B O 1
ATOM 1679 N N . ASP B 1 10 ? -30.375 -21.672 -3.865 1 60.41 10 ASP B N 1
ATOM 1680 C CA . ASP B 1 10 ? -29.281 -22.562 -3.539 1 60.41 10 ASP B CA 1
ATOM 1681 C C . ASP B 1 10 ? -28.094 -22.344 -4.477 1 60.41 10 ASP B C 1
ATOM 1683 O O . ASP B 1 10 ? -26.938 -22.391 -4.043 1 60.41 10 ASP B O 1
ATOM 1687 N N . GLY B 1 11 ? -28.484 -21.984 -5.691 1 66.38 11 GLY B N 1
ATOM 1688 C CA . GLY B 1 11 ? -27.453 -21.719 -6.684 1 66.38 11 GLY B CA 1
ATOM 1689 C C . GLY B 1 11 ? -26.672 -20.453 -6.395 1 66.38 11 GLY B C 1
ATOM 1690 O O . GLY B 1 11 ? -25.453 -20.438 -6.543 1 66.38 11 GLY B O 1
ATOM 1691 N N . ASN B 1 12 ? -27.469 -19.469 -5.961 1 75 12 ASN B N 1
ATOM 1692 C CA . ASN B 1 12 ? -26.828 -18.188 -5.648 1 75 12 ASN B CA 1
ATOM 1693 C C . ASN B 1 12 ? -25.938 -18.281 -4.422 1 75 12 ASN B C 1
ATOM 1695 O O . ASN B 1 12 ? -24.859 -17.703 -4.387 1 75 12 ASN B O 1
ATOM 1699 N N . GLU B 1 13 ? -26.375 -19.094 -3.502 1 82.69 13 GLU B N 1
ATOM 1700 C CA . GLU B 1 13 ? -25.562 -19.281 -2.299 1 82.69 13 GLU B CA 1
ATOM 1701 C C . GLU B 1 13 ? -24.281 -20.031 -2.613 1 82.69 13 GLU B C 1
ATOM 1703 O O . GLU B 1 13 ? -23.219 -19.703 -2.078 1 82.69 13 GLU B O 1
ATOM 1708 N N . THR B 1 14 ? -24.438 -20.969 -3.535 1 84.56 14 THR B N 1
ATOM 1709 C CA . THR B 1 14 ? -23.266 -21.719 -3.934 1 84.56 14 THR B CA 1
ATOM 1710 C C . THR B 1 14 ? -22.281 -20.844 -4.703 1 84.56 14 THR B C 1
ATOM 1712 O O . THR B 1 14 ? -21.078 -20.875 -4.457 1 84.56 14 THR B O 1
ATOM 1715 N N . ARG B 1 15 ? -22.875 -20.031 -5.539 1 90.44 15 ARG B N 1
ATOM 1716 C CA . ARG B 1 15 ? -22.031 -19.125 -6.324 1 90.44 15 ARG B CA 1
ATOM 1717 C C . ARG B 1 15 ? -21.266 -18.156 -5.426 1 90.44 15 ARG B C 1
ATOM 1719 O O . ARG B 1 15 ? -20.078 -17.922 -5.629 1 90.44 15 ARG B O 1
ATOM 1726 N N . GLU B 1 16 ? -21.953 -17.656 -4.406 1 92 16 GLU B N 1
ATOM 1727 C CA . GLU B 1 16 ? -21.344 -16.75 -3.449 1 92 16 GLU B CA 1
ATOM 1728 C C . GLU B 1 16 ? -20.25 -17.438 -2.645 1 92 16 GLU B C 1
ATOM 1730 O O . GLU B 1 16 ? -19.188 -16.859 -2.418 1 92 16 GLU B O 1
ATOM 1735 N N . THR B 1 17 ? -20.5 -18.578 -2.273 1 91 17 THR B N 1
ATOM 1736 C CA . THR B 1 17 ? -19.516 -19.359 -1.527 1 91 17 THR B CA 1
ATOM 1737 C C . THR B 1 17 ? -18.266 -19.609 -2.377 1 91 17 THR B C 1
ATOM 1739 O O . THR B 1 17 ? -17.141 -19.469 -1.896 1 91 17 THR B O 1
ATOM 1742 N N . LEU B 1 18 ? -18.531 -19.938 -3.645 1 92.88 18 LEU B N 1
ATOM 1743 C CA . LEU B 1 18 ? -17.438 -20.188 -4.562 1 92.88 18 LEU B CA 1
ATOM 1744 C C . LEU B 1 18 ? -16.609 -18.922 -4.789 1 92.88 18 LEU B C 1
ATOM 1746 O O . LEU B 1 18 ? -15.383 -18.984 -4.852 1 92.88 18 LEU B O 1
ATOM 1750 N N . LEU B 1 19 ? -17.281 -17.859 -4.867 1 94.44 19 LEU B N 1
ATOM 1751 C CA . LEU B 1 19 ? -16.609 -16.578 -5.078 1 94.44 19 LEU B CA 1
ATOM 1752 C C . LEU B 1 19 ? -15.719 -16.234 -3.895 1 94.44 19 LEU B C 1
ATOM 1754 O O . LEU B 1 19 ? -14.57 -15.82 -4.078 1 94.44 19 LEU B O 1
ATOM 1758 N N . LYS B 1 20 ? -16.219 -16.422 -2.711 1 94.56 20 LYS B N 1
ATOM 1759 C CA . LYS B 1 20 ? -15.453 -16.141 -1.501 1 94.56 20 LYS B CA 1
ATOM 1760 C C . LYS B 1 20 ? -14.25 -17.078 -1.394 1 94.56 20 LYS B C 1
ATOM 1762 O O . LYS B 1 20 ? -13.148 -16.641 -1.037 1 94.56 20 LYS B O 1
ATOM 1767 N N . LEU B 1 21 ? -14.477 -18.219 -1.727 1 93.88 21 LEU B N 1
ATOM 1768 C CA . LEU B 1 21 ? -13.383 -19.188 -1.697 1 93.88 21 LEU B CA 1
ATOM 1769 C C . LEU B 1 21 ? -12.336 -18.844 -2.746 1 93.88 21 LEU B C 1
ATOM 1771 O O . LEU B 1 21 ? -11.133 -18.953 -2.484 1 93.88 21 LEU B O 1
ATOM 1775 N N . ALA B 1 22 ? -12.797 -18.5 -3.908 1 95.62 22 ALA B N 1
ATOM 1776 C CA . ALA B 1 22 ? -11.875 -18.094 -4.965 1 95.62 22 ALA B CA 1
ATOM 1777 C C . ALA B 1 22 ? -11.031 -16.906 -4.52 1 95.62 22 ALA B C 1
ATOM 1779 O O . ALA B 1 22 ? -9.812 -16.891 -4.73 1 95.62 22 ALA B O 1
ATOM 1780 N N . ALA B 1 23 ? -11.672 -15.93 -3.889 1 95.31 23 ALA B N 1
ATOM 1781 C CA . ALA B 1 23 ? -10.953 -14.766 -3.391 1 95.31 23 ALA B CA 1
ATOM 1782 C C . ALA B 1 23 ? -9.859 -15.164 -2.402 1 95.31 23 ALA B C 1
ATOM 1784 O O . ALA B 1 23 ? -8.727 -14.695 -2.496 1 95.31 23 ALA B O 1
ATOM 1785 N N . ARG B 1 24 ? -10.234 -16.031 -1.533 1 92.56 24 ARG B N 1
ATOM 1786 C CA . ARG B 1 24 ? -9.273 -16.516 -0.549 1 92.56 24 ARG B CA 1
ATOM 1787 C C . ARG B 1 24 ? -8.109 -17.219 -1.227 1 92.56 24 ARG B C 1
ATOM 1789 O O . ARG B 1 24 ? -6.941 -16.969 -0.905 1 92.56 24 ARG B O 1
ATOM 1796 N N . THR B 1 25 ? -8.414 -18.062 -2.152 1 91 25 THR B N 1
ATOM 1797 C CA . THR B 1 25 ? -7.398 -18.859 -2.828 1 91 25 THR B CA 1
ATOM 1798 C C . THR B 1 25 ? -6.488 -17.969 -3.672 1 91 25 THR B C 1
ATOM 1800 O O . THR B 1 25 ? -5.266 -18.094 -3.617 1 91 25 THR B O 1
ATOM 1803 N N . PHE B 1 26 ? -7.066 -17.062 -4.434 1 90.81 26 PHE B N 1
ATOM 1804 C CA . PHE B 1 26 ? -6.285 -16.109 -5.215 1 90.81 26 PHE B CA 1
ATOM 1805 C C . PHE B 1 26 ? -5.398 -15.273 -4.309 1 90.81 26 PHE B C 1
ATOM 1807 O O . PHE B 1 26 ? -4.262 -14.945 -4.668 1 90.81 26 PHE B O 1
ATOM 1814 N N . GLY B 1 27 ? -5.91 -14.883 -3.168 1 88.31 27 GLY B N 1
ATOM 1815 C CA . GLY B 1 27 ? -5.133 -14.109 -2.209 1 88.31 27 GLY B CA 1
ATOM 1816 C C . GLY B 1 27 ? -3.943 -14.867 -1.657 1 88.31 27 GLY B C 1
ATOM 1817 O O . GLY B 1 27 ? -2.881 -14.289 -1.427 1 88.31 27 GLY B O 1
ATOM 1818 N N . GLU B 1 28 ? -4.113 -16.109 -1.531 1 83 28 GLU B N 1
ATOM 1819 C CA . GLU B 1 28 ? -3.08 -16.938 -0.923 1 83 28 GLU B CA 1
ATOM 1820 C C . GLU B 1 28 ? -2.07 -17.422 -1.963 1 83 28 GLU B C 1
ATOM 1822 O O . GLU B 1 28 ? -0.861 -17.375 -1.727 1 83 28 GLU B O 1
ATOM 1827 N N . GLN B 1 29 ? -2.58 -17.75 -3.199 1 80.56 29 GLN B N 1
ATOM 1828 C CA . GLN B 1 29 ? -1.73 -18.5 -4.121 1 80.56 29 GLN B CA 1
ATOM 1829 C C . GLN B 1 29 ? -1.426 -17.672 -5.371 1 80.56 29 GLN B C 1
ATOM 1831 O O . GLN B 1 29 ? -0.489 -17.984 -6.113 1 80.56 29 GLN B O 1
ATOM 1836 N N . GLY B 1 30 ? -2.264 -16.688 -5.578 1 85 30 GLY B N 1
ATOM 1837 C CA . GLY B 1 30 ? -2.1 -15.93 -6.812 1 85 30 GLY B CA 1
ATOM 1838 C C . GLY B 1 30 ? -2.852 -16.547 -7.984 1 85 30 GLY B C 1
ATOM 1839 O O . GLY B 1 30 ? -3.492 -17.578 -7.84 1 85 30 GLY B O 1
ATOM 1840 N N . TYR B 1 31 ? -2.77 -15.922 -9.102 1 88.06 31 TYR B N 1
ATOM 1841 C CA . TYR B 1 31 ? -3.541 -16.297 -10.281 1 88.06 31 TYR B CA 1
ATOM 1842 C C . TYR B 1 31 ? -2.986 -17.578 -10.914 1 88.06 31 TYR B C 1
ATOM 1844 O O . TYR B 1 31 ? -3.732 -18.516 -11.18 1 88.06 31 TYR B O 1
ATOM 1852 N N . SER B 1 32 ? -1.708 -17.594 -11.164 1 83.75 32 SER B N 1
ATOM 1853 C CA . SER B 1 32 ? -1.086 -18.672 -11.938 1 83.75 32 SER B CA 1
ATOM 1854 C C . SER B 1 32 ? -1.202 -20 -11.211 1 83.75 32 SER B C 1
ATOM 1856 O O . SER B 1 32 ? -1.47 -21.031 -11.828 1 83.75 32 SER B O 1
ATOM 1858 N N . ALA B 1 33 ? -1.092 -19.969 -9.938 1 82.06 33 ALA B N 1
ATOM 1859 C CA . ALA B 1 33 ? -1.046 -21.203 -9.156 1 82.06 33 ALA B CA 1
ATOM 1860 C C . ALA B 1 33 ? -2.451 -21.719 -8.859 1 82.06 33 ALA B C 1
ATOM 1862 O O . ALA B 1 33 ? -2.621 -22.844 -8.398 1 82.06 33 ALA B O 1
ATOM 1863 N N . THR B 1 34 ? -3.387 -20.875 -9.117 1 89.94 34 THR B N 1
ATOM 1864 C CA . THR B 1 34 ? -4.766 -21.266 -8.82 1 89.94 34 THR B CA 1
ATOM 1865 C C . THR B 1 34 ? -5.441 -21.859 -10.055 1 89.94 34 THR B C 1
ATOM 1867 O O . THR B 1 34 ? -5.273 -21.344 -11.164 1 89.94 34 THR B O 1
ATOM 1870 N N . THR B 1 35 ? -6.172 -22.969 -9.836 1 91.5 35 THR B N 1
ATOM 1871 C CA . THR B 1 35 ? -6.961 -23.562 -10.906 1 91.5 35 THR B CA 1
ATOM 1872 C C . THR B 1 35 ? -8.422 -23.703 -10.492 1 91.5 35 THR B C 1
ATOM 1874 O O . THR B 1 35 ? -8.742 -23.688 -9.297 1 91.5 35 THR B O 1
ATOM 1877 N N . MET B 1 36 ? -9.242 -23.875 -11.5 1 94 36 MET B N 1
ATOM 1878 C CA . MET B 1 36 ? -10.664 -24.109 -11.242 1 94 36 MET B CA 1
ATOM 1879 C C . MET B 1 36 ? -10.875 -25.359 -10.406 1 94 36 MET B C 1
ATOM 1881 O O . MET B 1 36 ? -11.688 -25.375 -9.484 1 94 36 MET B O 1
ATOM 1885 N N . ARG B 1 37 ? -10.18 -26.344 -10.734 1 91.56 37 ARG B N 1
ATOM 1886 C CA . ARG B 1 37 ? -10.273 -27.625 -10.023 1 91.56 37 ARG B CA 1
ATOM 1887 C C . ARG B 1 37 ? -9.898 -27.453 -8.555 1 91.56 37 ARG B C 1
ATOM 1889 O O . ARG B 1 37 ? -10.57 -28 -7.676 1 91.56 37 ARG B O 1
ATOM 1896 N N . ASN B 1 38 ? -8.844 -26.703 -8.266 1 89.75 38 ASN B N 1
ATOM 1897 C CA . ASN B 1 38 ? -8.414 -26.438 -6.898 1 89.75 38 ASN B CA 1
ATOM 1898 C C . ASN B 1 38 ? -9.508 -25.75 -6.086 1 89.75 38 ASN B C 1
ATOM 1900 O O . ASN B 1 38 ? -9.766 -26.141 -4.941 1 89.75 38 ASN B O 1
ATOM 1904 N N . ILE B 1 39 ? -10.148 -24.781 -6.695 1 92.62 39 ILE B N 1
ATOM 1905 C CA . ILE B 1 39 ? -11.203 -24.031 -6.023 1 92.62 39 ILE B CA 1
ATOM 1906 C C . ILE B 1 39 ? -12.398 -24.938 -5.758 1 92.62 39 ILE B C 1
ATOM 1908 O O . ILE B 1 39 ? -12.969 -24.922 -4.664 1 92.62 39 ILE B O 1
ATOM 1912 N N . ALA B 1 40 ? -12.734 -25.734 -6.707 1 90.56 40 ALA B N 1
ATOM 1913 C CA . ALA B 1 40 ? -13.844 -26.672 -6.566 1 90.56 40 ALA B CA 1
ATOM 1914 C C . ALA B 1 40 ? -13.586 -27.672 -5.441 1 90.56 40 ALA B C 1
ATOM 1916 O O . ALA B 1 40 ? -14.438 -27.891 -4.578 1 90.56 40 ALA B O 1
ATOM 1917 N N . GLU B 1 41 ? -12.445 -28.188 -5.41 1 88.12 41 GLU B N 1
ATOM 1918 C CA . GLU B 1 41 ? -12.07 -29.188 -4.414 1 88.12 41 GLU B CA 1
ATOM 1919 C C . GLU B 1 41 ? -12.094 -28.609 -3.006 1 88.12 41 GLU B C 1
ATOM 1921 O O . GLU B 1 41 ? -12.57 -29.25 -2.066 1 88.12 41 GLU B O 1
ATOM 1926 N N . GLN B 1 42 ? -11.656 -27.453 -2.881 1 86.62 42 GLN B N 1
ATOM 1927 C CA . GLN B 1 42 ? -11.648 -26.797 -1.583 1 86.62 42 GLN B CA 1
ATOM 1928 C C . GLN B 1 42 ? -13.062 -26.5 -1.1 1 86.62 42 GLN B C 1
ATOM 1930 O O . GLN B 1 42 ? -13.312 -26.422 0.106 1 86.62 42 GLN B O 1
ATOM 1935 N N . SER B 1 43 ? -13.945 -26.344 -2.006 1 83.94 43 SER B N 1
ATOM 1936 C CA . SER B 1 43 ? -15.32 -26.016 -1.664 1 83.94 43 SER B CA 1
ATOM 1937 C C . SER B 1 43 ? -16.156 -27.266 -1.437 1 83.94 43 SER B C 1
ATOM 1939 O O . SER B 1 43 ? -17.328 -27.188 -1.051 1 83.94 43 SER B O 1
ATOM 1941 N N . GLY B 1 44 ? -15.57 -28.391 -1.707 1 84.56 44 GLY B N 1
ATOM 1942 C CA . GLY B 1 44 ? -16.266 -29.641 -1.48 1 84.56 44 GLY B CA 1
ATOM 1943 C C . GLY B 1 44 ? -17.219 -30 -2.596 1 84.56 44 GLY B C 1
ATOM 1944 O O . GLY B 1 44 ? -18.125 -30.828 -2.404 1 84.56 44 GLY B O 1
ATOM 1945 N N . ILE B 1 45 ? -17.188 -29.328 -3.676 1 81.5 45 ILE B N 1
ATOM 1946 C CA . ILE B 1 45 ? -18.047 -29.672 -4.797 1 81.5 45 ILE B CA 1
ATOM 1947 C C . ILE B 1 45 ? -17.234 -30.422 -5.855 1 81.5 45 ILE B C 1
ATOM 1949 O O . ILE B 1 45 ? -16 -30.406 -5.824 1 81.5 45 ILE B O 1
ATOM 1953 N N . GLU B 1 46 ? -18.078 -31.031 -6.75 1 85.31 46 GLU B N 1
ATOM 1954 C CA . GLU B 1 46 ? -17.422 -31.688 -7.875 1 85.31 46 GLU B CA 1
ATOM 1955 C C . GLU B 1 46 ? -16.719 -30.688 -8.781 1 85.31 46 GLU B C 1
ATOM 1957 O O . GLU B 1 46 ? -17.25 -29.609 -9.039 1 85.31 46 GLU B O 1
ATOM 1962 N N . ALA B 1 47 ? -15.586 -31.047 -9.289 1 83.56 47 ALA B N 1
ATOM 1963 C CA . ALA B 1 47 ? -14.742 -30.172 -10.094 1 83.56 47 ALA B CA 1
ATOM 1964 C C . ALA B 1 47 ? -15.516 -29.609 -11.281 1 83.56 47 ALA B C 1
ATOM 1966 O O . ALA B 1 47 ? -15.383 -28.422 -11.602 1 83.56 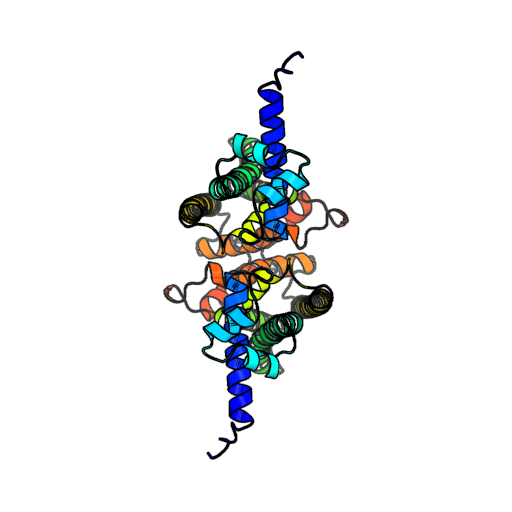47 ALA B O 1
ATOM 1967 N N . ALA B 1 48 ? -16.391 -30.469 -11.766 1 83.06 48 ALA B N 1
ATOM 1968 C CA . ALA B 1 48 ? -17.125 -30.047 -12.953 1 83.06 48 ALA B CA 1
ATOM 1969 C C . ALA B 1 48 ? -18.219 -29.031 -12.594 1 83.06 48 ALA B C 1
ATOM 1971 O O . ALA B 1 48 ? -18.641 -28.234 -13.438 1 83.06 48 ALA B O 1
ATOM 1972 N N . SER B 1 49 ? -18.625 -28.984 -11.414 1 87.69 49 SER B N 1
ATOM 1973 C CA . SER B 1 49 ? -19.766 -28.156 -10.977 1 87.69 49 SER B CA 1
ATOM 1974 C C . SER B 1 49 ? -19.391 -26.672 -10.977 1 87.69 49 SER B C 1
ATOM 1976 O O . SER B 1 49 ? -20.266 -25.812 -11.125 1 87.69 49 SER B O 1
ATOM 1978 N N . ILE B 1 50 ? -18.078 -26.344 -10.836 1 90.81 50 ILE B N 1
ATOM 1979 C CA . ILE B 1 50 ? -17.656 -24.953 -10.766 1 90.81 50 ILE B CA 1
ATOM 1980 C C . ILE B 1 50 ? -17.906 -24.281 -12.109 1 90.81 50 ILE B C 1
ATOM 1982 O O . ILE B 1 50 ? -18.172 -23.078 -12.164 1 90.81 50 ILE B O 1
ATOM 1986 N N . TYR B 1 51 ? -17.938 -25.047 -13.156 1 92.44 51 TYR B N 1
ATOM 1987 C CA . TYR B 1 51 ? -18.078 -24.516 -14.5 1 92.44 51 TYR B CA 1
ATOM 1988 C C . TYR B 1 51 ? -19.516 -24.141 -14.797 1 92.44 51 TYR B C 1
ATOM 1990 O O . TYR B 1 51 ? -19.797 -23.422 -15.766 1 92.44 51 TYR B O 1
ATOM 1998 N N . TYR B 1 52 ? -20.438 -24.625 -13.977 1 91.25 52 TYR B N 1
ATOM 1999 C CA . TYR B 1 52 ? -21.812 -24.188 -14.047 1 91.25 52 TYR B CA 1
ATOM 2000 C C . TYR B 1 52 ? -21.953 -22.75 -13.578 1 91.25 52 TYR B C 1
ATOM 2002 O O . TYR B 1 52 ? -22.844 -22.016 -14.039 1 91.25 52 TYR B O 1
ATOM 2010 N N . HIS B 1 53 ? -21.062 -22.375 -12.789 1 92.75 53 HIS B N 1
ATOM 2011 C CA . HIS B 1 53 ? -21.125 -21.047 -12.18 1 92.75 53 HIS B CA 1
ATOM 2012 C C . HIS B 1 53 ? -20.188 -20.078 -12.867 1 92.75 53 HIS B C 1
ATOM 2014 O O . HIS B 1 53 ? -20.484 -18.891 -12.992 1 92.75 53 HIS B O 1
ATOM 2020 N N . PHE B 1 54 ? -19.031 -20.594 -13.273 1 94.88 54 PHE B N 1
ATOM 2021 C CA . PHE B 1 54 ? -18 -19.781 -13.922 1 94.88 54 PHE B CA 1
ATOM 2022 C C . PHE B 1 54 ? -17.406 -20.516 -15.109 1 94.88 54 PHE B C 1
ATOM 2024 O O . PHE B 1 54 ? -16.766 -21.562 -14.953 1 94.88 54 PHE B O 1
ATOM 2031 N N . ALA B 1 55 ? -17.438 -19.875 -16.234 1 93.75 55 ALA B N 1
ATOM 2032 C CA . ALA B 1 55 ? -17.094 -20.547 -17.484 1 93.75 55 ALA B CA 1
ATOM 2033 C C . ALA B 1 55 ? -15.578 -20.734 -17.594 1 93.75 55 ALA B C 1
ATOM 2035 O O . ALA B 1 55 ? -15.109 -21.609 -18.328 1 93.75 55 ALA B O 1
ATOM 2036 N N . SER B 1 56 ? -14.875 -19.859 -16.922 1 94.56 56 SER B N 1
ATOM 2037 C CA . SER B 1 56 ? -13.414 -19.922 -17.016 1 94.56 56 SER B CA 1
ATOM 2038 C C . SER B 1 56 ? -12.758 -19.281 -15.789 1 94.56 56 SER B C 1
ATOM 2040 O O . SER B 1 56 ? -13.422 -18.594 -15.016 1 94.56 56 SER B O 1
ATOM 2042 N N . LYS B 1 57 ? -11.547 -19.547 -15.664 1 94.75 57 LYS B N 1
ATOM 2043 C CA . LYS B 1 57 ? -10.773 -18.906 -14.609 1 94.75 57 LYS B CA 1
ATOM 2044 C C . LYS B 1 57 ? -10.75 -17.391 -14.789 1 94.75 57 LYS B C 1
ATOM 2046 O O . LYS B 1 57 ? -10.805 -16.641 -13.805 1 94.75 57 LYS B O 1
ATOM 2051 N N . GLU B 1 58 ? -10.656 -16.938 -16.016 1 95.31 58 GLU B N 1
ATOM 2052 C CA . GLU B 1 58 ? -10.664 -15.516 -16.312 1 95.31 58 GLU B CA 1
ATOM 2053 C C . GLU B 1 58 ? -11.969 -14.867 -15.852 1 95.31 58 GLU B C 1
ATOM 2055 O O . GLU B 1 58 ? -11.953 -13.789 -15.258 1 95.31 58 GLU B O 1
ATOM 2060 N N . GLU B 1 59 ? -12.984 -15.5 -16.109 1 95.5 59 GLU B N 1
ATOM 2061 C CA . GLU B 1 59 ? -14.266 -14.984 -15.641 1 95.5 59 GLU B CA 1
ATOM 2062 C C . GLU B 1 59 ? -14.336 -14.961 -14.117 1 95.5 59 GLU B C 1
ATOM 2064 O O . GLU B 1 59 ? -14.859 -14.016 -13.531 1 95.5 59 GLU B O 1
ATOM 2069 N N . LEU B 1 60 ? -13.898 -16.031 -13.555 1 96.06 60 LEU B N 1
ATOM 2070 C CA . LEU B 1 60 ? -13.914 -16.141 -12.102 1 96.06 60 LEU B CA 1
ATOM 2071 C C . LEU B 1 60 ? -13.094 -15.008 -11.477 1 96.06 60 LEU B C 1
ATOM 2073 O O . LEU B 1 60 ? -13.555 -14.344 -10.539 1 96.06 60 LEU B O 1
ATOM 2077 N N . VAL B 1 61 ? -11.93 -14.742 -11.984 1 96.38 61 VAL B N 1
ATOM 2078 C CA . VAL B 1 61 ? -11.078 -13.688 -11.445 1 96.38 61 VAL B CA 1
ATOM 2079 C C . VAL B 1 61 ? -11.727 -12.328 -11.68 1 96.38 61 VAL B C 1
ATOM 2081 O O . VAL B 1 61 ? -11.664 -11.445 -10.82 1 96.38 61 VAL B O 1
ATOM 2084 N N . ASP B 1 62 ? -12.266 -12.164 -12.82 1 96.31 62 ASP B N 1
ATOM 2085 C CA . ASP B 1 62 ? -12.977 -10.922 -13.109 1 96.31 62 ASP B CA 1
ATOM 2086 C C . ASP B 1 62 ? -14.078 -10.68 -12.086 1 96.31 62 ASP B C 1
ATOM 2088 O O . ASP B 1 62 ? -14.227 -9.562 -11.578 1 96.31 62 ASP B O 1
ATOM 2092 N N . GLU B 1 63 ? -14.789 -11.672 -11.781 1 96.19 63 GLU B N 1
ATOM 2093 C CA . GLU B 1 63 ? -15.883 -11.555 -10.812 1 96.19 63 GLU B CA 1
ATOM 2094 C C . GLU B 1 63 ? -15.352 -11.289 -9.406 1 96.19 63 GLU B C 1
ATOM 2096 O O . GLU B 1 63 ? -15.938 -10.516 -8.648 1 96.19 63 GLU B O 1
ATOM 2101 N N . VAL B 1 64 ? -14.289 -11.906 -9.055 1 96.5 64 VAL B N 1
ATOM 2102 C CA . VAL B 1 64 ? -13.664 -11.664 -7.762 1 96.5 64 VAL B CA 1
ATOM 2103 C C . VAL B 1 64 ? -13.258 -10.195 -7.66 1 96.5 64 VAL B C 1
ATOM 2105 O O . VAL B 1 64 ? -13.539 -9.531 -6.656 1 96.5 64 VAL B O 1
ATOM 2108 N N . MET B 1 65 ? -12.68 -9.688 -8.703 1 95.81 65 MET B N 1
ATOM 2109 C CA . MET B 1 65 ? -12.25 -8.297 -8.727 1 95.81 65 MET B CA 1
ATOM 2110 C C . MET B 1 65 ? -13.445 -7.355 -8.664 1 95.81 65 MET B C 1
ATOM 2112 O O . MET B 1 65 ? -13.461 -6.41 -7.871 1 95.81 65 MET B O 1
ATOM 2116 N N . GLU B 1 66 ? -14.414 -7.648 -9.445 1 95.5 66 GLU B N 1
ATOM 2117 C CA . GLU B 1 66 ? -15.586 -6.785 -9.547 1 95.5 66 GLU B CA 1
ATOM 2118 C C . GLU B 1 66 ? -16.406 -6.805 -8.258 1 95.5 66 GLU B C 1
ATOM 2120 O O . GLU B 1 66 ? -16.734 -5.75 -7.715 1 95.5 66 GLU B O 1
ATOM 2125 N N . GLN B 1 67 ? -16.719 -7.941 -7.781 1 94.94 67 GLN B N 1
ATOM 2126 C CA . GLN B 1 67 ? -17.531 -8.07 -6.582 1 94.94 67 GLN B CA 1
ATOM 2127 C C . GLN B 1 67 ? -16.797 -7.555 -5.348 1 94.94 67 GLN B C 1
ATOM 2129 O O . GLN B 1 67 ? -17.406 -6.965 -4.453 1 94.94 67 GLN B O 1
ATOM 2134 N N . GLY B 1 68 ? -15.531 -7.801 -5.297 1 94.31 68 GLY B N 1
ATOM 2135 C CA . GLY B 1 68 ? -14.742 -7.223 -4.223 1 94.31 68 GLY B CA 1
ATOM 2136 C C . GLY B 1 68 ? -14.812 -5.711 -4.176 1 94.31 68 GLY B C 1
ATOM 2137 O O . GLY B 1 68 ? -15.078 -5.125 -3.123 1 94.31 68 GLY B O 1
ATOM 2138 N N . GLY B 1 69 ? -14.57 -5.109 -5.312 1 94.44 69 GLY B N 1
ATOM 2139 C CA . GLY B 1 69 ? -14.703 -3.666 -5.41 1 94.44 69 GLY B CA 1
ATOM 2140 C C . GLY B 1 69 ? -16.094 -3.168 -5.035 1 94.44 69 GLY B C 1
ATOM 2141 O O . GLY B 1 69 ? -16.219 -2.209 -4.27 1 94.44 69 GLY B O 1
ATOM 2142 N N . ASN B 1 70 ? -17.078 -3.846 -5.516 1 95 70 ASN B N 1
ATOM 2143 C CA . ASN B 1 70 ? -18.453 -3.443 -5.27 1 95 70 ASN B CA 1
ATOM 2144 C C . ASN B 1 70 ? -18.812 -3.547 -3.789 1 95 70 ASN B C 1
ATOM 2146 O O . ASN B 1 70 ? -19.547 -2.709 -3.264 1 95 70 ASN B O 1
ATOM 2150 N N . ARG B 1 71 ? -18.359 -4.523 -3.17 1 94.62 71 ARG B N 1
ATOM 2151 C CA . ARG B 1 71 ? -18.625 -4.727 -1.75 1 94.62 71 ARG B CA 1
ATOM 2152 C C . ARG B 1 71 ? -18.031 -3.604 -0.913 1 94.62 71 ARG B C 1
ATOM 2154 O O . ARG B 1 71 ? -18.672 -3.098 0.012 1 94.62 71 ARG B O 1
ATOM 2161 N N . ILE B 1 72 ? -16.875 -3.207 -1.259 1 93.31 72 ILE B N 1
ATOM 2162 C CA . ILE B 1 72 ? -16.188 -2.141 -0.533 1 93.31 72 ILE B CA 1
ATOM 2163 C C . ILE B 1 72 ? -16.891 -0.808 -0.802 1 93.31 72 ILE B C 1
ATOM 2165 O O . ILE B 1 72 ? -17.156 -0.043 0.126 1 93.31 72 ILE B O 1
ATOM 2169 N N . ILE B 1 73 ? -17.219 -0.576 -2.039 1 94.69 73 ILE B N 1
ATOM 2170 C CA . ILE B 1 73 ? -17.922 0.645 -2.434 1 94.69 73 ILE B CA 1
ATOM 2171 C C . ILE B 1 73 ? -19.266 0.723 -1.728 1 94.69 73 ILE B C 1
ATOM 2173 O O . ILE B 1 73 ? -19.703 1.802 -1.31 1 94.69 73 ILE B O 1
ATOM 2177 N N . SER B 1 74 ? -19.906 -0.417 -1.597 1 95.5 74 SER B N 1
ATOM 2178 C CA . SER B 1 74 ? -21.219 -0.448 -0.94 1 95.5 74 SER B CA 1
ATOM 2179 C C . SER B 1 74 ? -21.125 0.027 0.506 1 95.5 74 SER B C 1
ATOM 2181 O O . SER B 1 74 ? -22.016 0.716 1 1 95.5 74 SER B O 1
ATOM 2183 N N . GLN B 1 75 ? -20.047 -0.319 1.18 1 95.62 75 GLN B N 1
ATOM 2184 C CA . GLN B 1 75 ? -19.828 0.14 2.549 1 95.62 75 GLN B CA 1
ATOM 2185 C C . GLN B 1 75 ? -19.688 1.658 2.604 1 95.62 75 GLN B C 1
ATOM 2187 O O . GLN B 1 75 ? -20.188 2.303 3.525 1 95.62 75 GLN B O 1
ATOM 2192 N N . GLN B 1 76 ? -18.984 2.219 1.633 1 95.81 76 GLN B N 1
ATOM 2193 C CA . GLN B 1 76 ? -18.844 3.666 1.52 1 95.81 76 GLN B CA 1
ATOM 2194 C C . GLN B 1 76 ? -20.188 4.336 1.262 1 95.81 76 GLN B C 1
ATOM 2196 O O . GLN B 1 76 ? -20.547 5.301 1.941 1 95.81 76 GLN B O 1
ATOM 2201 N N . GLN B 1 77 ? -20.906 3.76 0.331 1 95.31 77 GLN B N 1
ATOM 2202 C CA . GLN B 1 77 ? -22.188 4.344 -0.09 1 95.31 77 GLN B CA 1
ATOM 2203 C C . GLN B 1 77 ? -23.203 4.305 1.041 1 95.31 77 GLN B C 1
ATOM 2205 O O . GLN B 1 77 ? -23.984 5.242 1.21 1 95.31 77 GLN B O 1
ATOM 2210 N N . GLU B 1 78 ? -23.219 3.229 1.749 1 95.88 78 GLU B N 1
ATOM 2211 C CA . GLU B 1 78 ? -24.125 3.105 2.883 1 95.88 78 GLU B CA 1
ATOM 2212 C C . GLU B 1 78 ? -23.891 4.211 3.908 1 95.88 78 GLU B C 1
ATOM 2214 O O . GLU B 1 78 ? -24.828 4.824 4.402 1 95.88 78 GLU B O 1
ATOM 2219 N N . ARG B 1 79 ? -22.719 4.5 4.188 1 96.12 79 ARG B N 1
ATOM 2220 C CA . ARG B 1 79 ? -22.375 5.52 5.172 1 96.12 79 ARG B CA 1
ATOM 2221 C C . ARG B 1 79 ? -22.688 6.918 4.645 1 96.12 79 ARG B C 1
ATOM 2223 O O . ARG B 1 79 ? -23.156 7.777 5.391 1 96.12 79 ARG B O 1
ATOM 2230 N N . LEU B 1 80 ? -22.391 7.109 3.404 1 96.81 80 LEU B N 1
ATOM 2231 C CA . LEU B 1 80 ? -22.688 8.398 2.791 1 96.81 80 LEU B CA 1
ATOM 2232 C C . LEU B 1 80 ? -24.203 8.641 2.738 1 96.81 80 LEU B C 1
ATOM 2234 O O . LEU B 1 80 ? -24.656 9.758 2.99 1 96.81 80 LEU B O 1
ATOM 2238 N N . ALA B 1 81 ? -24.906 7.594 2.438 1 95.62 81 ALA B N 1
ATOM 2239 C CA . ALA B 1 81 ? -26.359 7.691 2.332 1 95.62 81 ALA B CA 1
ATOM 2240 C C . ALA B 1 81 ? -27 7.984 3.691 1 95.62 81 ALA B C 1
ATOM 2242 O O . ALA B 1 81 ? -28.094 8.539 3.766 1 95.62 81 ALA B O 1
ATOM 2243 N N . ALA B 1 82 ? -26.312 7.598 4.719 1 96.38 82 ALA B N 1
ATOM 2244 C CA . ALA B 1 82 ? -26.812 7.797 6.074 1 96.38 82 ALA B CA 1
ATOM 2245 C C . ALA B 1 82 ? -26.672 9.25 6.508 1 96.38 82 ALA B C 1
ATOM 2247 O O . ALA B 1 82 ? -27.266 9.672 7.504 1 96.38 82 ALA B O 1
ATOM 2248 N N . LEU B 1 83 ? -25.906 9.953 5.688 1 96.81 83 LEU B N 1
ATOM 2249 C CA . LEU B 1 83 ? -25.719 11.359 6.012 1 96.81 83 LEU B CA 1
ATOM 2250 C C . LEU B 1 83 ? -26.891 12.195 5.535 1 96.81 83 LEU B C 1
ATOM 2252 O O . LEU B 1 83 ? -27.562 11.836 4.559 1 96.81 83 LEU B O 1
ATOM 2256 N N . GLY B 1 84 ? -27.312 13.188 6.203 1 91.69 84 GLY B N 1
ATOM 2257 C CA . GLY B 1 84 ? -28.375 14.086 5.793 1 91.69 84 GLY B CA 1
ATOM 2258 C C . GLY B 1 84 ? -28.016 14.938 4.594 1 91.69 84 GLY B C 1
ATOM 2259 O O . GLY B 1 84 ? -26.844 15.031 4.23 1 91.69 84 GLY B O 1
ATOM 2260 N N . ALA B 1 85 ? -29 15.461 3.885 1 91.62 85 ALA B N 1
ATOM 2261 C CA . ALA B 1 85 ? -28.797 16.297 2.705 1 91.62 85 ALA B CA 1
ATOM 2262 C C . ALA B 1 85 ? -27.938 17.516 3.033 1 91.62 85 ALA B C 1
ATOM 2264 O O . ALA B 1 85 ? -27.297 18.078 2.148 1 91.62 85 ALA B O 1
ATOM 2265 N N . ASP B 1 86 ? -27.828 17.828 4.316 1 95.5 86 ASP B N 1
ATOM 2266 C CA . ASP B 1 86 ? -27.109 19.031 4.734 1 95.5 86 ASP B CA 1
ATOM 2267 C C . ASP B 1 86 ? -25.719 18.688 5.234 1 95.5 86 ASP B C 1
ATOM 2269 O O . ASP B 1 86 ? -25.016 19.547 5.793 1 95.5 86 ASP B O 1
ATOM 2273 N N . ALA B 1 87 ? -25.297 17.484 4.926 1 97.69 87 ALA B N 1
ATOM 2274 C CA . ALA B 1 87 ? -23.969 17.078 5.402 1 97.69 87 ALA B CA 1
ATOM 2275 C C . ALA B 1 87 ? -22.875 17.922 4.766 1 97.69 87 ALA B C 1
ATOM 2277 O O . ALA B 1 87 ? -22.922 18.234 3.572 1 97.69 87 ALA B O 1
ATOM 2278 N N . THR B 1 88 ? -21.906 18.344 5.57 1 98.25 88 THR B N 1
ATOM 2279 C CA . THR B 1 88 ? -20.75 19.125 5.086 1 98.25 88 THR B CA 1
ATOM 2280 C C . THR B 1 88 ? -19.812 18.234 4.289 1 98.25 88 THR B C 1
ATOM 2282 O O . THR B 1 88 ? -19.875 17 4.367 1 98.25 88 THR B O 1
ATOM 2285 N N . ALA B 1 89 ? -18.922 18.828 3.523 1 98 89 ALA B N 1
ATOM 2286 C CA . ALA B 1 89 ? -17.906 18.094 2.775 1 98 89 ALA B CA 1
ATOM 2287 C C . ALA B 1 89 ? -17.031 17.25 3.707 1 98 89 ALA B C 1
ATOM 2289 O O . ALA B 1 89 ? -16.656 16.125 3.367 1 98 89 ALA B O 1
ATOM 2290 N N . GLU B 1 90 ? -16.75 17.812 4.852 1 98.12 90 GLU B N 1
ATOM 2291 C CA . GLU B 1 90 ? -15.898 17.078 5.785 1 98.12 90 GLU B CA 1
ATOM 2292 C C . GLU B 1 90 ? -16.625 15.852 6.332 1 98.12 90 GLU B C 1
ATOM 2294 O O . GLU B 1 90 ? -16.031 14.781 6.477 1 98.12 90 GLU B O 1
ATOM 2299 N N . GLN B 1 91 ? -17.906 16.016 6.66 1 98.25 91 GLN B N 1
ATOM 2300 C CA . GLN B 1 91 ? -18.688 14.875 7.125 1 98.25 91 GLN B CA 1
ATOM 2301 C C . GLN B 1 91 ? -18.734 13.773 6.074 1 98.25 91 GLN B C 1
ATOM 2303 O O . GLN B 1 91 ? -18.578 12.594 6.398 1 98.25 91 GLN B O 1
ATOM 2308 N N . ARG B 1 92 ? -18.922 14.141 4.836 1 98.44 92 ARG B N 1
ATOM 2309 C CA . ARG B 1 92 ? -18.938 13.172 3.742 1 98.44 92 ARG B CA 1
ATOM 2310 C C . ARG B 1 92 ? -17.578 12.5 3.582 1 98.44 92 ARG B C 1
ATOM 2312 O O . ARG B 1 92 ? -17.5 11.281 3.383 1 98.44 92 ARG B O 1
ATOM 2319 N N . PHE B 1 93 ? -16.547 13.289 3.691 1 98.56 93 PHE B N 1
ATOM 2320 C CA . PHE B 1 93 ? -15.188 12.758 3.566 1 98.56 93 PHE B CA 1
ATOM 2321 C C . PHE B 1 93 ? -14.898 11.75 4.668 1 98.56 93 PHE B C 1
ATOM 2323 O O . PHE B 1 93 ? -14.445 10.641 4.391 1 98.56 93 PHE B O 1
ATOM 2330 N N . ARG B 1 94 ? -15.172 12.078 5.879 1 98.56 94 ARG B N 1
ATOM 2331 C CA . ARG B 1 94 ? -14.945 11.195 7.02 1 98.56 94 ARG B CA 1
ATOM 2332 C C . ARG B 1 94 ? -15.766 9.914 6.898 1 98.56 94 ARG B C 1
ATOM 2334 O O . ARG B 1 94 ? -15.281 8.828 7.223 1 98.56 94 ARG B O 1
ATOM 2341 N N . ALA B 1 95 ? -17 10.062 6.418 1 98.44 95 ALA B N 1
ATOM 2342 C CA . ALA B 1 95 ? -17.859 8.898 6.195 1 98.44 95 ALA B CA 1
ATOM 2343 C C . ALA B 1 95 ? -17.25 7.973 5.137 1 98.44 95 ALA B C 1
ATOM 2345 O O . ALA B 1 95 ? -17.281 6.75 5.281 1 98.44 95 ALA B O 1
ATOM 2346 N N . ALA B 1 96 ? -16.719 8.562 4.094 1 98.38 96 ALA B N 1
ATOM 2347 C CA . ALA B 1 96 ? -16.094 7.785 3.027 1 98.38 96 ALA B CA 1
ATOM 2348 C C . ALA B 1 96 ? -14.867 7.047 3.537 1 98.38 96 ALA B C 1
ATOM 2350 O O . ALA B 1 96 ? -14.648 5.883 3.201 1 98.38 96 ALA B O 1
ATOM 2351 N N . VAL B 1 97 ? -14.047 7.727 4.355 1 98.56 97 VAL B N 1
ATOM 2352 C CA . VAL B 1 97 ? -12.852 7.117 4.926 1 98.56 97 VAL B CA 1
ATOM 2353 C C . VAL B 1 97 ? -13.242 5.918 5.789 1 98.56 97 VAL B C 1
ATOM 2355 O O . VAL B 1 97 ? -12.711 4.82 5.617 1 98.56 97 VAL B O 1
ATOM 2358 N N . LEU B 1 98 ? -14.195 6.117 6.66 1 98.5 98 LEU B N 1
ATOM 2359 C CA . LEU B 1 98 ? -14.648 5.035 7.523 1 98.5 98 LEU B CA 1
ATOM 2360 C C . LEU B 1 98 ? -15.258 3.904 6.699 1 98.5 98 LEU B C 1
ATOM 2362 O O . LEU B 1 98 ? -15.016 2.727 6.984 1 98.5 98 LEU B O 1
ATOM 2366 N N . GLY B 1 99 ? -16.047 4.254 5.707 1 98.06 99 GLY B N 1
ATOM 2367 C CA . GLY B 1 99 ? -16.625 3.248 4.836 1 98.06 99 GLY B CA 1
ATOM 2368 C C . GLY B 1 99 ? -15.586 2.42 4.102 1 98.06 99 GLY B C 1
ATOM 2369 O O . GLY B 1 99 ? -15.719 1.198 3.996 1 98.06 99 GLY B O 1
ATOM 2370 N N . GLN B 1 100 ? -14.617 3.076 3.525 1 98 100 GLN B N 1
ATOM 2371 C CA . GLN B 1 100 ? -13.516 2.391 2.854 1 98 100 GLN B CA 1
ATOM 2372 C C . GLN B 1 100 ? -12.812 1.42 3.799 1 98 100 GLN B C 1
ATOM 2374 O O . GLN B 1 100 ? -12.609 0.253 3.459 1 98 100 GLN B O 1
ATOM 2379 N N . MET B 1 101 ? -12.5 1.874 4.996 1 98 101 MET B N 1
ATOM 2380 C CA . MET B 1 101 ? -11.82 1.052 5.992 1 98 101 MET B CA 1
ATOM 2381 C C . MET B 1 101 ? -12.695 -0.117 6.426 1 98 101 MET B C 1
ATOM 2383 O O . MET B 1 101 ? -12.234 -1.257 6.492 1 98 101 MET B O 1
ATOM 2387 N N . ALA B 1 102 ? -13.922 0.138 6.648 1 97.81 102 ALA B N 1
ATOM 2388 C CA . ALA B 1 102 ? -14.859 -0.901 7.055 1 97.81 102 ALA B CA 1
ATOM 2389 C C . ALA B 1 102 ? -14.992 -1.978 5.98 1 97.81 102 ALA B C 1
ATOM 2391 O O . ALA B 1 102 ? -15.016 -3.172 6.289 1 97.81 102 ALA B O 1
ATOM 2392 N N . GLY B 1 103 ? -15.102 -1.542 4.793 1 97.25 103 GLY B N 1
ATOM 2393 C CA . GLY B 1 103 ? -15.18 -2.486 3.689 1 97.25 103 GLY B CA 1
ATOM 2394 C C . GLY B 1 103 ? -13.961 -3.379 3.578 1 97.25 103 GLY B C 1
ATOM 2395 O O . GLY B 1 103 ? -14.086 -4.59 3.391 1 97.25 103 GLY B O 1
ATOM 2396 N N . LEU B 1 104 ? -12.805 -2.801 3.715 1 96.69 104 LEU B N 1
ATOM 2397 C CA . LEU B 1 104 ? -11.555 -3.543 3.598 1 96.69 104 LEU B CA 1
ATOM 2398 C C . LEU B 1 104 ? -11.414 -4.551 4.734 1 96.69 104 LEU B C 1
ATOM 2400 O O . LEU B 1 104 ? -10.898 -5.652 4.535 1 96.69 104 LEU B O 1
ATOM 2404 N N . VAL B 1 105 ? -11.867 -4.148 5.914 1 95.94 105 VAL B N 1
ATOM 2405 C CA . VAL B 1 105 ? -11.797 -5.039 7.07 1 95.94 105 VAL B CA 1
ATOM 2406 C C . VAL B 1 105 ? -12.828 -6.156 6.926 1 95.94 105 VAL B C 1
ATOM 2408 O O . VAL B 1 105 ? -12.508 -7.332 7.113 1 95.94 105 VAL B O 1
ATOM 2411 N N . LYS B 1 106 ? -14.016 -5.848 6.531 1 95.5 106 LYS B N 1
ATOM 2412 C CA . LYS B 1 106 ? -15.125 -6.797 6.43 1 95.5 106 LYS B CA 1
ATOM 2413 C C . LYS B 1 106 ? -14.898 -7.785 5.289 1 95.5 106 LYS B C 1
ATOM 2415 O O . LYS B 1 106 ? -15.211 -8.969 5.414 1 95.5 106 LYS B O 1
ATOM 2420 N N . HIS B 1 107 ? -14.391 -7.285 4.203 1 95.31 107 HIS B N 1
ATOM 2421 C CA . HIS B 1 107 ? -14.188 -8.102 3.012 1 95.31 107 HIS B CA 1
ATOM 2422 C C . HIS B 1 107 ? -12.695 -8.305 2.732 1 95.31 107 HIS B C 1
ATOM 2424 O O . HIS B 1 107 ? -12.25 -8.125 1.599 1 95.31 107 HIS B O 1
ATOM 2430 N N . GLY B 1 108 ? -11.992 -8.672 3.729 1 93 108 GLY B N 1
ATOM 2431 C CA . GLY B 1 108 ? -10.539 -8.773 3.709 1 93 108 GLY B CA 1
ATOM 2432 C C . GLY B 1 108 ? -10.023 -9.75 2.672 1 93 108 GLY B C 1
ATOM 2433 O O . GLY B 1 108 ? -8.984 -9.516 2.053 1 93 108 GLY B O 1
ATOM 2434 N N . ASP B 1 109 ? -10.766 -10.82 2.41 1 92.38 109 ASP B N 1
ATOM 2435 C CA . ASP B 1 109 ? -10.336 -11.812 1.428 1 92.38 109 ASP B CA 1
ATOM 2436 C C . ASP B 1 109 ? -10.297 -11.211 0.025 1 92.38 109 ASP B C 1
ATOM 2438 O O . ASP B 1 109 ? -9.359 -11.453 -0.736 1 92.38 109 ASP B O 1
ATOM 2442 N N . PHE B 1 110 ? -11.25 -10.43 -0.248 1 94.38 110 PHE B N 1
ATOM 2443 C CA . PHE B 1 110 ? -11.297 -9.781 -1.554 1 94.38 110 PHE B CA 1
ATOM 2444 C C . PHE B 1 110 ? -10.203 -8.727 -1.673 1 94.38 110 PHE B C 1
ATOM 2446 O O . PHE B 1 110 ? -9.57 -8.594 -2.723 1 94.38 110 PHE B O 1
ATOM 2453 N N . ALA B 1 111 ? -9.961 -8.008 -0.584 1 92.38 111 ALA B N 1
ATOM 2454 C CA . ALA B 1 111 ? -8.922 -6.977 -0.58 1 92.38 111 ALA B CA 1
ATOM 2455 C C . ALA B 1 111 ? -7.543 -7.59 -0.791 1 92.38 111 ALA B C 1
ATOM 2457 O O . ALA B 1 111 ? -6.746 -7.082 -1.588 1 92.38 111 ALA B O 1
ATOM 2458 N N . LEU B 1 112 ? -7.324 -8.648 -0.17 1 88.25 112 LEU B N 1
ATOM 2459 C CA . LEU B 1 112 ? -6.051 -9.344 -0.299 1 88.25 112 LEU B CA 1
ATOM 2460 C C . LEU B 1 112 ? -5.883 -9.914 -1.702 1 88.25 112 LEU B C 1
ATOM 2462 O O . LEU B 1 112 ? -4.801 -9.828 -2.287 1 88.25 112 LEU B O 1
ATOM 2466 N N . ALA B 1 113 ? -6.914 -10.492 -2.199 1 91.69 113 ALA B N 1
ATOM 2467 C CA . ALA B 1 113 ? -6.875 -11.016 -3.564 1 91.69 113 ALA B CA 1
ATOM 2468 C C . ALA B 1 113 ? -6.566 -9.906 -4.566 1 91.69 113 ALA B C 1
ATOM 2470 O O . ALA B 1 113 ? -5.781 -10.102 -5.496 1 91.69 113 ALA B O 1
ATOM 2471 N N . HIS B 1 114 ? -7.207 -8.789 -4.348 1 91.56 114 HIS B N 1
ATOM 2472 C CA . HIS B 1 114 ? -7.004 -7.652 -5.234 1 91.56 114 HIS B CA 1
ATOM 2473 C C . HIS B 1 114 ? -5.527 -7.277 -5.32 1 91.56 114 HIS B C 1
ATOM 2475 O O . HIS B 1 114 ? -4.977 -7.148 -6.418 1 91.56 114 HIS B O 1
ATOM 2481 N N . GLY B 1 115 ? -4.945 -7.133 -4.234 1 85.31 115 GLY B N 1
ATOM 2482 C CA . GLY B 1 115 ? -3.533 -6.793 -4.203 1 85.31 115 GLY B CA 1
ATOM 2483 C C . GLY B 1 115 ? -2.654 -7.828 -4.875 1 85.31 115 GLY B C 1
ATOM 2484 O O . GLY B 1 115 ? -1.74 -7.484 -5.629 1 85.31 115 GLY B O 1
ATOM 2485 N N . ARG B 1 116 ? -2.945 -9.016 -4.699 1 81.56 116 ARG B N 1
ATOM 2486 C CA . ARG B 1 116 ? -2.158 -10.133 -5.223 1 81.56 116 ARG B CA 1
ATOM 2487 C C . ARG B 1 116 ? -2.332 -10.266 -6.73 1 81.56 116 ARG B C 1
ATOM 2489 O O . ARG B 1 116 ? -1.385 -10.602 -7.441 1 81.56 116 ARG B O 1
ATOM 2496 N N . LEU B 1 117 ? -3.434 -9.953 -7.203 1 88 117 LEU B N 1
ATOM 2497 C CA . LEU B 1 117 ? -3.807 -10.258 -8.578 1 88 117 LEU B CA 1
ATOM 2498 C C . LEU B 1 117 ? -3.416 -9.125 -9.516 1 88 117 LEU B C 1
ATOM 2500 O O . LEU B 1 117 ? -3.34 -9.312 -10.734 1 88 117 LEU B O 1
ATOM 2504 N N . LEU B 1 118 ? -3.213 -7.965 -9.023 1 83.62 118 LEU B N 1
ATOM 2505 C CA . LEU B 1 118 ? -3.062 -6.773 -9.859 1 83.62 118 LEU B CA 1
ATOM 2506 C C . LEU B 1 118 ? -1.951 -6.965 -10.883 1 83.62 118 LEU B C 1
ATOM 2508 O O . LEU B 1 118 ? -2.104 -6.586 -12.047 1 83.62 118 LEU B O 1
ATOM 2512 N N . GLY B 1 119 ? -0.887 -7.605 -10.57 1 77.94 119 GLY B N 1
ATOM 2513 C CA . GLY B 1 119 ? 0.219 -7.801 -11.492 1 77.94 119 GLY B CA 1
ATOM 2514 C C . GLY B 1 119 ? 0.061 -9.031 -12.359 1 77.94 119 GLY B C 1
ATOM 2515 O O . GLY B 1 119 ? 0.911 -9.312 -13.211 1 77.94 119 GLY B O 1
ATOM 2516 N N . GLN B 1 120 ? -1.028 -9.719 -12.273 1 83.19 120 GLN B N 1
ATOM 2517 C CA . GLN B 1 120 ? -1.158 -11.016 -12.93 1 83.19 120 GLN B CA 1
ATOM 2518 C C . GLN B 1 120 ? -2.447 -11.094 -13.742 1 83.19 120 GLN B C 1
ATOM 2520 O O . GLN B 1 120 ? -2.793 -12.156 -14.266 1 83.19 120 GLN B O 1
ATOM 2525 N N . LEU B 1 121 ? -3.131 -10.102 -13.805 1 90.25 121 LEU B N 1
ATOM 2526 C CA . LEU B 1 121 ? -4.453 -10.133 -14.414 1 90.25 121 LEU B CA 1
ATOM 2527 C C . LEU B 1 121 ? -4.348 -10.344 -15.922 1 90.25 121 LEU B C 1
ATOM 2529 O O . LEU B 1 121 ? -3.5 -9.734 -16.578 1 90.25 121 LEU B O 1
ATOM 2533 N N . PRO B 1 122 ? -5.277 -11.203 -16.391 1 90.75 122 PRO B N 1
ATOM 2534 C CA . PRO B 1 122 ? -5.406 -11.234 -17.844 1 90.75 122 PRO B CA 1
ATOM 2535 C C . PRO B 1 122 ? -5.77 -9.875 -18.438 1 90.75 122 PRO B C 1
ATOM 2537 O O . PRO B 1 122 ? -6.375 -9.047 -17.75 1 90.75 122 PRO B O 1
ATOM 2540 N N . ASP B 1 123 ? -5.488 -9.672 -19.703 1 91.25 123 ASP B N 1
ATOM 2541 C CA . ASP B 1 123 ? -5.586 -8.367 -20.344 1 91.25 123 ASP B CA 1
ATOM 2542 C C . ASP B 1 123 ? -7.008 -7.812 -20.25 1 91.25 123 ASP B C 1
ATOM 2544 O O . ASP B 1 123 ? -7.207 -6.648 -19.906 1 91.25 123 ASP B O 1
ATOM 2548 N N . LYS B 1 124 ? -7.926 -8.656 -20.516 1 92.81 124 LYS B N 1
ATOM 2549 C CA . LYS B 1 124 ? -9.305 -8.18 -20.516 1 92.81 124 LYS B CA 1
ATOM 2550 C C . LYS B 1 124 ? -9.742 -7.777 -19.109 1 92.81 124 LYS B C 1
ATOM 2552 O O . LYS B 1 124 ? -10.445 -6.777 -18.938 1 92.81 124 LYS B O 1
ATOM 2557 N N . VAL B 1 125 ? -9.352 -8.516 -18.172 1 94.06 125 VAL B N 1
ATOM 2558 C CA . VAL B 1 125 ? -9.688 -8.211 -16.781 1 94.06 125 VAL B CA 1
ATOM 2559 C C . VAL B 1 125 ? -8.93 -6.961 -16.328 1 94.06 125 VAL B C 1
ATOM 2561 O O . VAL B 1 125 ? -9.484 -6.117 -15.625 1 94.06 125 VAL B O 1
ATOM 2564 N N . ARG B 1 126 ? -7.723 -6.828 -16.766 1 93.88 126 ARG B N 1
ATOM 2565 C CA . ARG B 1 126 ? -6.887 -5.676 -16.453 1 93.88 126 ARG B CA 1
ATOM 2566 C C . ARG B 1 126 ? -7.527 -4.383 -16.938 1 93.88 126 ARG B C 1
ATOM 2568 O O . ARG B 1 126 ? -7.559 -3.385 -16.219 1 93.88 126 ARG B O 1
ATOM 2575 N N . GLU B 1 127 ? -8.047 -4.371 -18.078 1 94.69 127 GLU B N 1
ATOM 2576 C CA . GLU B 1 127 ? -8.688 -3.188 -18.656 1 94.69 127 GLU B CA 1
ATOM 2577 C C . GLU B 1 127 ? -9.883 -2.75 -17.812 1 94.69 127 GLU B C 1
ATOM 2579 O O . GLU B 1 127 ? -10.062 -1.557 -17.562 1 94.69 127 GLU B O 1
ATOM 2584 N N . ARG B 1 128 ? -10.609 -3.746 -17.375 1 94.5 128 ARG B N 1
ATOM 2585 C CA . ARG B 1 128 ? -11.766 -3.434 -16.547 1 94.5 128 ARG B CA 1
ATOM 2586 C C . ARG B 1 128 ? -11.328 -2.912 -15.18 1 94.5 128 ARG B C 1
ATOM 2588 O O . ARG B 1 128 ? -11.961 -2.012 -14.625 1 94.5 128 ARG B O 1
ATOM 2595 N N . GLN B 1 129 ? -10.281 -3.48 -14.75 1 94 129 GLN B N 1
ATOM 2596 C CA . GLN B 1 129 ? -9.742 -3.039 -13.469 1 94 129 GLN B CA 1
ATOM 2597 C C . GLN B 1 129 ? -9.227 -1.607 -13.547 1 94 129 GLN B C 1
ATOM 2599 O O . GLN B 1 129 ? -9.367 -0.834 -12.602 1 94 129 GLN B O 1
ATOM 2604 N N . ILE B 1 130 ? -8.648 -1.256 -14.672 1 93 130 ILE B N 1
ATOM 2605 C CA . ILE B 1 130 ? -8.141 0.098 -14.875 1 93 130 ILE B CA 1
ATOM 2606 C C . ILE B 1 130 ? -9.297 1.094 -14.812 1 93 130 ILE B C 1
ATOM 2608 O O . ILE B 1 130 ? -9.203 2.129 -14.148 1 93 130 ILE B O 1
ATOM 2612 N N . LYS B 1 131 ? -10.352 0.745 -15.391 1 94.62 131 LYS B N 1
ATOM 2613 C CA . LYS B 1 131 ? -11.523 1.616 -15.391 1 94.62 131 LYS B CA 1
ATOM 2614 C C . LYS B 1 131 ? -12.117 1.741 -13.992 1 94.62 131 LYS B C 1
ATOM 2616 O O . LYS B 1 131 ? -12.547 2.822 -13.586 1 94.62 131 LYS B O 1
ATOM 2621 N N . ARG B 1 132 ? -12.133 0.674 -13.273 1 93.44 132 ARG B N 1
ATOM 2622 C CA . ARG B 1 132 ? -12.633 0.698 -11.898 1 93.44 132 ARG B CA 1
ATOM 2623 C C . ARG B 1 132 ? -11.766 1.58 -11.016 1 93.44 132 ARG B C 1
ATOM 2625 O O . ARG B 1 132 ? -12.273 2.34 -10.188 1 93.44 132 ARG B O 1
ATOM 2632 N N . ARG B 1 133 ? -10.516 1.444 -11.211 1 92.12 133 ARG B N 1
ATOM 2633 C CA . ARG B 1 133 ? -9.57 2.262 -10.461 1 92.12 133 ARG B CA 1
ATOM 2634 C C . ARG B 1 133 ? -9.75 3.742 -10.781 1 92.12 133 ARG B C 1
ATOM 2636 O O . ARG B 1 133 ? -9.695 4.586 -9.883 1 92.12 133 ARG B O 1
ATOM 2643 N N . GLU B 1 134 ? -9.977 4.055 -12 1 94.31 134 GLU B N 1
ATOM 2644 C CA . GLU B 1 134 ? -10.195 5.438 -12.414 1 94.31 134 GLU B CA 1
ATOM 2645 C C . GLU B 1 134 ? -11.445 6.016 -11.766 1 94.31 134 GLU B C 1
ATOM 2647 O O . GLU B 1 134 ? -11.438 7.156 -11.297 1 94.31 134 GLU B O 1
ATOM 2652 N N . ARG B 1 135 ? -12.445 5.203 -11.758 1 95.06 135 ARG B N 1
ATOM 2653 C CA . ARG B 1 135 ? -13.68 5.645 -11.117 1 95.06 135 ARG B CA 1
ATOM 2654 C C . ARG B 1 135 ? -13.477 5.875 -9.625 1 95.06 135 ARG B C 1
ATOM 2656 O O . ARG B 1 135 ? -13.992 6.84 -9.062 1 95.06 135 ARG B O 1
ATOM 2663 N N . HIS B 1 136 ? -12.766 4.988 -9.039 1 94.94 136 HIS B N 1
ATOM 2664 C CA . HIS B 1 136 ? -12.461 5.117 -7.621 1 94.94 136 HIS B CA 1
ATOM 2665 C C . HIS B 1 136 ? -11.641 6.371 -7.34 1 94.94 136 HIS B C 1
ATOM 2667 O O . HIS B 1 136 ? -11.922 7.102 -6.387 1 94.94 136 HIS B O 1
ATOM 2673 N N . GLN B 1 137 ? -10.664 6.645 -8.195 1 94.5 137 GLN B N 1
ATOM 2674 C CA . GLN B 1 137 ? -9.844 7.84 -8.055 1 94.5 137 GLN B CA 1
ATOM 2675 C C . GLN B 1 137 ? -10.672 9.102 -8.234 1 94.5 137 GLN B C 1
ATOM 2677 O O . GLN B 1 137 ? -10.508 10.07 -7.484 1 94.5 137 GLN B O 1
ATOM 2682 N N . LYS B 1 138 ? -11.555 9.07 -9.156 1 96.94 138 LYS B N 1
ATOM 2683 C CA . LYS B 1 138 ? -12.422 10.219 -9.406 1 96.94 138 LYS B CA 1
ATOM 2684 C C . LYS B 1 138 ? -13.344 10.477 -8.219 1 96.94 138 LYS B C 1
ATOM 2686 O O . LYS B 1 138 ? -13.578 11.633 -7.852 1 96.94 138 LYS B O 1
ATOM 2691 N N . PHE B 1 139 ? -13.82 9.453 -7.66 1 97.56 139 PHE B N 1
ATOM 2692 C CA . PHE B 1 139 ? -14.68 9.562 -6.484 1 97.56 139 PHE B CA 1
ATOM 2693 C C . PHE B 1 139 ? -13.953 10.273 -5.352 1 97.56 139 PHE B C 1
ATOM 2695 O O . PHE B 1 139 ? -14.469 11.242 -4.793 1 97.56 139 PHE B O 1
ATOM 2702 N N . TRP B 1 140 ? -12.734 9.891 -5.051 1 98.06 140 TRP B N 1
ATOM 2703 C CA . TRP B 1 140 ? -11.969 10.469 -3.951 1 98.06 140 TRP B CA 1
ATOM 2704 C C . TRP B 1 140 ? -11.5 11.883 -4.293 1 98.06 140 TRP B C 1
ATOM 2706 O O . TRP B 1 140 ? -11.477 12.766 -3.432 1 98.06 140 TRP B O 1
ATOM 2716 N N . SER B 1 141 ? -11.117 12.07 -5.574 1 98.19 141 SER B N 1
ATOM 2717 C CA . SER B 1 141 ? -10.773 13.422 -6.008 1 98.19 141 SER B CA 1
ATOM 2718 C C . SER B 1 141 ? -11.961 14.367 -5.844 1 98.19 141 SER B C 1
ATOM 2720 O O . SER B 1 141 ? -11.789 15.516 -5.43 1 98.19 141 SER B O 1
ATOM 2722 N N . GLY B 1 142 ? -13.133 13.828 -6.16 1 98.31 142 GLY B N 1
ATOM 2723 C CA . GLY B 1 142 ? -14.336 14.609 -5.973 1 98.31 142 GLY B CA 1
ATOM 2724 C C . GLY B 1 142 ? -14.578 15 -4.523 1 98.31 142 GLY B C 1
ATOM 2725 O O . GLY B 1 142 ? -14.961 16.141 -4.234 1 98.31 142 GLY B O 1
ATOM 2726 N N . LEU B 1 143 ? -14.375 14.086 -3.6 1 98.38 143 LEU B N 1
ATOM 2727 C CA . LEU B 1 143 ? -14.516 14.375 -2.178 1 98.38 143 LEU B CA 1
ATOM 2728 C C . LEU B 1 143 ? -13.539 15.469 -1.748 1 98.38 143 LEU B C 1
ATOM 2730 O O . LEU B 1 143 ? -13.906 16.359 -0.981 1 98.38 143 LEU B O 1
ATOM 2734 N N . LEU B 1 144 ? -12.328 15.406 -2.26 1 98.56 144 LEU B N 1
ATOM 2735 C CA . LEU B 1 144 ? -11.297 16.391 -1.906 1 98.56 144 LEU B CA 1
ATOM 2736 C C . LEU B 1 144 ? -11.609 17.75 -2.512 1 98.56 144 LEU B C 1
ATOM 2738 O O . LEU B 1 144 ? -11.391 18.781 -1.876 1 98.56 144 LEU B O 1
ATOM 2742 N N . GLU B 1 145 ? -12.148 17.734 -3.723 1 98.25 145 GLU B N 1
ATOM 2743 C CA . GLU B 1 145 ? -12.555 18.984 -4.359 1 98.25 145 GLU B CA 1
ATOM 2744 C C . GLU B 1 145 ? -13.703 19.641 -3.6 1 98.25 145 GLU B C 1
ATOM 2746 O O . GLU B 1 145 ? -13.742 20.875 -3.475 1 98.25 145 GLU B O 1
ATOM 2751 N N . ASP B 1 146 ? -14.625 18.844 -3.117 1 97.94 146 ASP B N 1
ATOM 2752 C CA . ASP B 1 146 ? -15.711 19.375 -2.293 1 97.94 146 ASP B CA 1
ATOM 2753 C C . ASP B 1 146 ? -15.172 20.016 -1.018 1 97.94 146 ASP B C 1
ATOM 2755 O O . ASP B 1 146 ? -15.656 21.062 -0.592 1 97.94 146 ASP B O 1
ATOM 2759 N N . LEU B 1 147 ? -14.195 19.344 -0.416 1 98.25 147 LEU B N 1
ATOM 2760 C CA . LEU B 1 147 ? -13.547 19.922 0.761 1 98.25 147 LEU B CA 1
ATOM 2761 C C . LEU B 1 147 ? -12.938 21.281 0.44 1 98.25 147 LEU B C 1
ATOM 2763 O O . LEU B 1 147 ? -13.07 22.219 1.223 1 98.25 147 LEU B O 1
ATOM 2767 N N . ARG B 1 148 ? -12.266 21.344 -0.695 1 97.44 148 ARG B N 1
ATOM 2768 C CA . ARG B 1 148 ? -11.664 22.594 -1.113 1 97.44 148 ARG B CA 1
ATOM 2769 C C . ARG B 1 148 ? -12.727 23.672 -1.34 1 97.44 148 ARG B C 1
ATOM 2771 O O . ARG B 1 148 ? -12.57 24.812 -0.902 1 97.44 148 ARG B O 1
ATOM 2778 N N . ALA B 1 149 ? -13.805 23.344 -1.974 1 97.19 149 ALA B N 1
ATOM 2779 C CA . ALA B 1 149 ? -14.891 24.266 -2.275 1 97.19 149 ALA B CA 1
ATOM 2780 C C . ALA B 1 149 ? -15.5 24.844 -0.996 1 97.19 149 ALA B C 1
ATOM 2782 O O . ALA B 1 149 ? -15.93 26 -0.963 1 97.19 149 ALA B O 1
ATOM 2783 N N . GLU B 1 150 ? -15.477 24.031 0.062 1 97.31 150 GLU B N 1
ATOM 2784 C CA . GLU B 1 150 ? -16.062 24.469 1.324 1 97.31 150 GLU B CA 1
ATOM 2785 C C . GLU B 1 150 ? -15.008 25.078 2.248 1 97.31 150 GLU B C 1
ATOM 2787 O O . GLU B 1 150 ? -15.281 25.344 3.418 1 97.31 150 GLU B O 1
ATOM 2792 N N . GLY B 1 151 ? -13.789 25.188 1.797 1 95.88 151 GLY B N 1
ATOM 2793 C CA . GLY B 1 151 ? -12.727 25.828 2.551 1 95.88 151 GLY B CA 1
ATOM 2794 C C . GLY B 1 151 ? -12.109 24.922 3.604 1 95.88 151 GLY B C 1
ATOM 2795 O O . GLY B 1 151 ? -11.484 25.406 4.551 1 95.88 151 GLY B O 1
ATOM 2796 N N . ARG B 1 152 ? -12.266 23.594 3.434 1 95.62 152 ARG B N 1
ATOM 2797 C CA . ARG B 1 152 ? -11.758 22.641 4.414 1 95.62 152 ARG B CA 1
ATOM 2798 C C . ARG B 1 152 ? -10.461 22 3.938 1 95.62 152 ARG B C 1
ATOM 2800 O O . ARG B 1 152 ? -9.82 21.25 4.68 1 95.62 152 ARG B O 1
ATOM 2807 N N . LEU B 1 153 ? -10.125 22.266 2.725 1 95.88 153 LEU B N 1
ATOM 2808 C CA . LEU B 1 153 ? -8.828 21.922 2.143 1 95.88 153 LEU B CA 1
ATOM 2809 C C . LEU B 1 153 ? -8.109 23.172 1.64 1 95.88 153 LEU B C 1
ATOM 2811 O O . LEU B 1 153 ? -8.703 24.016 0.976 1 95.88 153 LEU B O 1
ATOM 2815 N N . ARG B 1 154 ? -6.824 23.25 2.064 1 94.31 154 ARG B N 1
ATOM 2816 C CA . ARG B 1 154 ? -6.047 24.391 1.621 1 94.31 154 ARG B CA 1
ATOM 2817 C C . ARG B 1 154 ? -6.125 24.562 0.107 1 94.31 154 ARG B C 1
ATOM 2819 O O . ARG B 1 154 ? -6.098 23.578 -0.631 1 94.31 154 ARG B O 1
ATOM 2826 N N . ALA B 1 155 ? -6.105 25.812 -0.349 1 92.12 155 ALA B N 1
ATOM 2827 C CA . ALA B 1 155 ? -6.262 26.109 -1.77 1 92.12 155 ALA B CA 1
ATOM 2828 C C . ALA B 1 155 ? -5.066 25.609 -2.572 1 92.12 155 ALA B C 1
ATOM 2830 O O . ALA B 1 155 ? -5.211 25.219 -3.732 1 92.12 155 ALA B O 1
ATOM 2831 N N . ASP B 1 156 ? -3.932 25.516 -1.941 1 91.19 156 ASP B N 1
ATOM 2832 C CA . ASP B 1 156 ? -2.713 25.172 -2.664 1 91.19 156 ASP B CA 1
ATOM 2833 C C . ASP B 1 156 ? -2.385 23.688 -2.5 1 91.19 156 ASP B C 1
ATOM 2835 O O . ASP B 1 156 ? -1.373 23.203 -3.018 1 91.19 156 ASP B O 1
ATOM 2839 N N . ALA B 1 157 ? -3.275 23 -1.8 1 93.19 157 ALA B N 1
ATOM 2840 C CA . ALA B 1 157 ? -3.02 21.578 -1.591 1 93.19 157 ALA B CA 1
ATOM 2841 C C . ALA B 1 157 ? -3.123 20.812 -2.9 1 93.19 157 ALA B C 1
ATOM 2843 O O . ALA B 1 157 ? -4.035 21.047 -3.699 1 93.19 157 ALA B O 1
ATOM 2844 N N . ASP B 1 158 ? -2.145 19.969 -3.182 1 94.88 158 ASP B N 1
ATOM 2845 C CA . ASP B 1 158 ? -2.197 19.062 -4.336 1 94.88 158 ASP B CA 1
ATOM 2846 C C . ASP B 1 158 ? -3.186 17.922 -4.102 1 94.88 158 ASP B C 1
ATOM 2848 O O . ASP B 1 158 ? -2.947 17.062 -3.266 1 94.88 158 ASP B O 1
ATOM 2852 N N . ILE B 1 159 ? -4.242 17.906 -4.902 1 96.94 159 ILE B N 1
ATOM 2853 C CA . ILE B 1 159 ? -5.324 16.953 -4.723 1 96.94 159 ILE B CA 1
ATOM 2854 C C . ILE B 1 159 ? -4.797 15.531 -4.934 1 96.94 159 ILE B C 1
ATOM 2856 O O . ILE B 1 159 ? -5.188 14.602 -4.219 1 96.94 159 ILE B O 1
ATOM 2860 N N . HIS B 1 160 ? -3.939 15.336 -5.895 1 96.12 160 HIS B N 1
ATOM 2861 C CA . HIS B 1 160 ? -3.365 14.031 -6.172 1 96.12 160 HIS B CA 1
ATOM 2862 C C . HIS B 1 160 ? -2.578 13.508 -4.973 1 96.12 160 HIS B C 1
ATOM 2864 O O . HIS B 1 160 ? -2.787 12.375 -4.531 1 96.12 160 HIS B O 1
ATOM 2870 N N . LEU B 1 161 ? -1.735 14.336 -4.383 1 96.5 161 LEU B N 1
ATOM 2871 C CA . LEU B 1 161 ? -0.92 13.914 -3.248 1 96.5 161 LEU B CA 1
ATOM 2872 C C . LEU B 1 161 ? -1.777 13.734 -2 1 96.5 161 LEU B C 1
ATOM 2874 O O . LEU B 1 161 ? -1.514 12.852 -1.182 1 96.5 161 LEU B O 1
ATOM 2878 N N . ALA B 1 162 ? -2.801 14.602 -1.88 1 97.75 162 ALA B N 1
ATOM 2879 C CA . ALA B 1 162 ? -3.729 14.422 -0.766 1 97.75 162 ALA B CA 1
ATOM 2880 C C . ALA B 1 162 ? -4.422 13.062 -0.838 1 97.75 162 ALA B C 1
ATOM 2882 O O . ALA B 1 162 ? -4.574 12.383 0.178 1 97.75 162 ALA B O 1
ATOM 2883 N N . ARG B 1 163 ? -4.828 12.719 -2.035 1 97.69 163 ARG B N 1
ATOM 2884 C CA . ARG B 1 163 ? -5.465 11.422 -2.248 1 97.69 163 ARG B CA 1
ATOM 2885 C C . ARG B 1 163 ? -4.508 10.281 -1.911 1 97.69 163 ARG B C 1
ATOM 2887 O O . ARG B 1 163 ? -4.895 9.312 -1.256 1 97.69 163 ARG B O 1
ATOM 2894 N N . ILE B 1 164 ? -3.281 10.391 -2.297 1 96.56 164 ILE B N 1
ATOM 2895 C CA . ILE B 1 164 ? -2.266 9.383 -2.018 1 96.56 164 ILE B CA 1
ATOM 2896 C C . ILE B 1 164 ? -2.07 9.25 -0.509 1 96.56 164 ILE B C 1
ATOM 2898 O O . ILE B 1 164 ? -2.004 8.133 0.018 1 96.56 164 ILE B O 1
ATOM 2902 N N . MET B 1 165 ? -2.018 10.328 0.132 1 97.31 165 MET B N 1
ATOM 2903 C CA . MET B 1 165 ? -1.756 10.32 1.568 1 97.31 165 MET B CA 1
ATOM 2904 C C . MET B 1 165 ? -2.875 9.609 2.324 1 97.31 165 MET B C 1
ATOM 2906 O O . MET B 1 165 ? -2.613 8.719 3.135 1 97.31 165 MET B O 1
ATOM 2910 N N . ILE B 1 166 ? -4.117 9.945 2.02 1 98.12 166 ILE B N 1
ATOM 2911 C CA . ILE B 1 166 ? -5.219 9.359 2.775 1 98.12 166 ILE B CA 1
ATOM 2912 C C . ILE B 1 166 ? -5.402 7.902 2.369 1 98.12 166 ILE B C 1
ATOM 2914 O O . ILE B 1 166 ? -5.496 7.02 3.225 1 98.12 166 ILE B O 1
ATOM 2918 N N . LEU B 1 167 ? -5.395 7.594 1.111 1 97 167 LEU B N 1
ATOM 2919 C CA . LEU B 1 167 ? -5.633 6.234 0.649 1 97 167 LEU B CA 1
ATOM 2920 C C . LEU B 1 167 ? -4.449 5.332 0.976 1 97 167 LEU B C 1
ATOM 2922 O O . LEU B 1 167 ? -4.625 4.148 1.275 1 97 167 LEU B O 1
ATOM 2926 N N . GLY B 1 168 ? -3.26 5.879 0.857 1 95.19 168 GLY B N 1
ATOM 2927 C CA . GLY B 1 168 ? -2.094 5.109 1.258 1 95.19 168 GLY B CA 1
ATOM 2928 C C . GLY B 1 168 ? -2.156 4.637 2.699 1 95.19 168 GLY B C 1
ATOM 2929 O O . GLY B 1 168 ? -1.686 3.545 3.02 1 95.19 168 GLY B O 1
ATOM 2930 N N . SER B 1 169 ? -2.738 5.434 3.529 1 95.5 169 SER B N 1
ATOM 2931 C CA . SER B 1 169 ? -2.85 5.121 4.949 1 95.5 169 SER B CA 1
ATOM 2932 C C . SER B 1 169 ? -3.914 4.059 5.199 1 95.5 169 SER B C 1
ATOM 2934 O O . SER B 1 169 ? -3.713 3.148 6.008 1 95.5 169 SER B O 1
ATOM 2936 N N . ILE B 1 170 ? -4.969 4.078 4.418 1 96.81 170 ILE B N 1
ATOM 2937 C CA . ILE B 1 170 ? -6.098 3.266 4.859 1 96.81 170 ILE B CA 1
ATOM 2938 C C . ILE B 1 170 ? -6.211 2.02 3.986 1 96.81 170 ILE B C 1
ATOM 2940 O O . ILE B 1 170 ? -6.805 1.021 4.395 1 96.81 170 ILE B O 1
ATOM 2944 N N . ASN B 1 171 ? -5.621 2.018 2.801 1 94 171 ASN B N 1
ATOM 2945 C CA . ASN B 1 171 ? -5.754 0.863 1.921 1 94 171 ASN B CA 1
ATOM 2946 C C . ASN B 1 171 ? -4.914 -0.314 2.41 1 94 171 ASN B C 1
ATOM 2948 O O . ASN B 1 171 ? -5.125 -1.451 1.985 1 94 171 ASN B O 1
ATOM 2952 N N . SER B 1 172 ? -4.027 -0.078 3.283 1 90.31 172 SER B N 1
ATOM 2953 C CA . SER B 1 172 ? -3.182 -1.126 3.846 1 90.31 172 SER B CA 1
ATOM 2954 C C . SER B 1 172 ? -3.721 -1.611 5.188 1 90.31 172 SER B C 1
ATOM 2956 O O . SER B 1 172 ? -3.021 -2.301 5.93 1 90.31 172 SER B O 1
ATOM 2958 N N . ILE B 1 173 ? -4.875 -1.349 5.5 1 95.38 173 ILE B N 1
ATOM 2959 C CA . ILE B 1 173 ? -5.438 -1.5 6.836 1 95.38 173 ILE B CA 1
ATOM 2960 C C . ILE B 1 173 ? -5.312 -2.953 7.289 1 95.38 173 ILE B C 1
ATOM 2962 O O . ILE B 1 173 ? -5.16 -3.229 8.477 1 95.38 173 ILE B O 1
ATOM 2966 N N . GLN B 1 174 ? -5.344 -3.887 6.449 1 89.62 174 GLN B N 1
ATOM 2967 C CA . GLN B 1 174 ? -5.262 -5.301 6.801 1 89.62 174 GLN B CA 1
ATOM 2968 C C . GLN B 1 174 ? -3.932 -5.625 7.477 1 89.62 174 GLN B C 1
ATOM 2970 O O . GLN B 1 174 ? -3.822 -6.613 8.203 1 89.62 174 GLN B O 1
ATOM 2975 N N . SER B 1 175 ? -3.01 -4.809 7.246 1 88.12 175 SER B N 1
ATOM 2976 C CA . SER B 1 175 ? -1.662 -5.117 7.715 1 88.12 175 SER B CA 1
ATOM 2977 C C . SER B 1 175 ? -1.399 -4.5 9.086 1 88.12 175 SER B C 1
ATOM 2979 O O . SER B 1 175 ? -0.419 -4.844 9.75 1 88.12 175 SER B O 1
ATOM 2981 N N . TRP B 1 176 ? -2.281 -3.656 9.57 1 93.06 176 TRP B N 1
ATOM 2982 C CA . TRP B 1 176 ? -1.854 -2.953 10.773 1 93.06 176 TRP B CA 1
ATOM 2983 C C . TRP B 1 176 ? -3.014 -2.783 11.75 1 93.06 176 TRP B C 1
ATOM 2985 O O . TRP B 1 176 ? -2.807 -2.475 12.922 1 93.06 176 TRP B O 1
ATOM 2995 N N . PHE B 1 177 ? -4.234 -2.885 11.25 1 95.69 177 PHE B N 1
ATOM 2996 C CA . PHE B 1 177 ? -5.375 -2.639 12.125 1 95.69 177 PHE B CA 1
ATOM 2997 C C . PHE B 1 177 ? -5.543 -3.77 13.133 1 95.69 177 PHE B C 1
ATOM 2999 O O . PHE B 1 177 ? -5.48 -4.945 12.766 1 95.69 177 PHE B O 1
ATOM 3006 N N . ASN B 1 178 ? -5.691 -3.369 14.305 1 92.81 178 ASN B N 1
ATOM 3007 C CA . ASN B 1 178 ? -5.961 -4.277 15.414 1 92.81 178 ASN B CA 1
ATOM 3008 C C . ASN B 1 178 ? -7.203 -3.85 16.203 1 92.81 178 ASN B C 1
ATOM 3010 O O . ASN B 1 178 ? -7.16 -2.871 16.953 1 92.81 178 ASN B O 1
ATOM 3014 N N . PRO B 1 179 ? -8.281 -4.617 16.125 1 91.19 179 PRO B N 1
ATOM 3015 C CA . PRO B 1 179 ? -9.531 -4.223 16.766 1 91.19 179 PRO B CA 1
ATOM 3016 C C . PRO B 1 179 ? -9.43 -4.219 18.297 1 91.19 179 PRO B C 1
ATOM 3018 O O . PRO B 1 179 ? -10.25 -3.592 18.969 1 91.19 179 PRO B O 1
ATOM 3021 N N . ARG B 1 180 ? -8.445 -4.844 18.828 1 91.81 180 ARG B N 1
ATOM 3022 C CA . ARG B 1 180 ? -8.273 -4.891 20.281 1 91.81 180 ARG B CA 1
ATOM 3023 C C . ARG B 1 180 ? -7.688 -3.584 20.797 1 91.81 180 ARG B C 1
ATOM 3025 O O . ARG B 1 180 ? -7.738 -3.307 22 1 91.81 180 ARG B O 1
ATOM 3032 N N . LYS B 1 181 ? -7.102 -2.787 19.953 1 89.44 181 LYS B N 1
ATOM 3033 C CA . LYS B 1 181 ? -6.414 -1.569 20.375 1 89.44 181 LYS B CA 1
ATOM 3034 C C . LYS B 1 181 ? -7.293 -0.341 20.156 1 89.44 181 LYS B C 1
ATOM 3036 O O . LYS B 1 181 ? -6.949 0.76 20.594 1 89.44 181 LYS B O 1
ATOM 3041 N N . GLY B 1 182 ? -8.375 -0.541 19.484 1 89.5 182 GLY B N 1
ATOM 3042 C CA . GLY B 1 182 ? -9.289 0.555 19.219 1 89.5 182 GLY B CA 1
ATOM 3043 C C . GLY B 1 182 ? -10.32 0.227 18.156 1 89.5 182 GLY B C 1
ATOM 3044 O O . GLY B 1 182 ? -10.078 -0.612 17.297 1 89.5 182 GLY B O 1
ATOM 3045 N N . SER B 1 183 ? -11.375 0.977 18.266 1 96.62 183 SER B N 1
ATOM 3046 C CA . SER B 1 183 ? -12.43 0.77 17.266 1 96.62 183 SER B CA 1
ATOM 3047 C C . SER B 1 183 ? -12.039 1.365 15.922 1 96.62 183 SER B C 1
ATOM 3049 O O . SER B 1 183 ? -11.234 2.291 15.852 1 96.62 183 SER B O 1
ATOM 3051 N N . LEU B 1 184 ? -12.648 0.798 14.898 1 97.19 184 LEU B N 1
ATOM 3052 C CA . LEU B 1 184 ? -12.438 1.302 13.547 1 97.19 184 LEU B CA 1
ATOM 3053 C C . LEU B 1 184 ? -12.805 2.779 13.453 1 97.19 184 LEU B C 1
ATOM 3055 O O . LEU B 1 184 ? -12.102 3.557 12.805 1 97.19 184 LEU B O 1
ATOM 3059 N N . GLU B 1 185 ? -13.875 3.146 14.125 1 97.62 185 GLU B N 1
ATOM 3060 C CA . GLU B 1 185 ? -14.352 4.527 14.117 1 97.62 185 GLU B CA 1
ATOM 3061 C C . GLU B 1 185 ? -13.328 5.469 14.742 1 97.62 185 GLU B C 1
ATOM 3063 O O . GLU B 1 185 ? -13.047 6.539 14.195 1 97.62 185 GLU B O 1
ATOM 3068 N N . LYS B 1 186 ? -12.789 5.055 15.844 1 97.19 186 LYS B N 1
ATOM 3069 C CA . LYS B 1 186 ? -11.797 5.875 16.531 1 97.19 186 LYS B CA 1
ATOM 3070 C C . LYS B 1 186 ? -10.539 6.047 15.68 1 97.19 186 LYS B C 1
ATOM 3072 O O . LYS B 1 186 ? -10 7.148 15.57 1 97.19 186 LYS B O 1
ATOM 3077 N N . VAL B 1 187 ? -10.086 4.984 15.086 1 97.5 187 VAL B N 1
ATOM 3078 C CA . VAL B 1 187 ? -8.891 5.012 14.25 1 97.5 187 VAL B CA 1
ATOM 3079 C C . VAL B 1 187 ? -9.133 5.891 13.023 1 97.5 187 VAL B C 1
ATOM 3081 O O . VAL B 1 187 ? -8.273 6.703 12.656 1 97.5 187 VAL B O 1
ATOM 3084 N N . ALA B 1 188 ? -10.305 5.742 12.398 1 98.12 188 ALA B N 1
ATOM 3085 C CA . ALA B 1 188 ? -10.656 6.57 11.25 1 98.12 188 ALA B CA 1
ATOM 3086 C C . ALA B 1 188 ? -10.656 8.047 11.617 1 98.12 188 ALA B C 1
ATOM 3088 O O . ALA B 1 188 ? -10.156 8.883 10.852 1 98.12 188 ALA B O 1
ATOM 3089 N N . ASP B 1 189 ? -11.211 8.344 12.781 1 97.62 189 ASP B N 1
ATOM 3090 C CA . ASP B 1 189 ? -11.25 9.727 13.258 1 97.62 189 ASP B CA 1
ATOM 3091 C C . ASP B 1 189 ? -9.844 10.281 13.453 1 97.62 189 ASP B C 1
ATOM 3093 O O . ASP B 1 189 ? -9.562 11.414 13.062 1 97.62 189 ASP B O 1
ATOM 3097 N N . GLN B 1 190 ? -8.984 9.5 14 1 96.62 190 GLN B N 1
ATOM 3098 C CA . GLN B 1 190 ? -7.609 9.922 14.242 1 96.62 190 GLN B CA 1
ATOM 3099 C C . GLN B 1 190 ? -6.863 10.148 12.93 1 96.62 190 GLN B C 1
ATOM 3101 O O . GLN B 1 190 ? -6.125 11.125 12.797 1 96.62 190 GLN B O 1
ATOM 3106 N N . ILE B 1 191 ? -7.051 9.273 11.977 1 97.69 191 ILE B N 1
ATOM 3107 C CA . ILE B 1 191 ? -6.402 9.406 10.68 1 97.69 191 ILE B CA 1
ATOM 3108 C C . ILE B 1 191 ? -6.902 10.664 9.977 1 97.69 191 ILE B C 1
ATOM 3110 O O . ILE B 1 191 ? -6.113 11.438 9.43 1 97.69 191 ILE B O 1
ATOM 3114 N N . CYS B 1 192 ? -8.211 10.875 10.039 1 97.94 192 CYS B N 1
ATOM 3115 C CA . CYS B 1 192 ? -8.766 12.07 9.422 1 97.94 192 CYS B CA 1
ATOM 3116 C C . CYS B 1 192 ? -8.242 13.328 10.102 1 97.94 192 CYS B C 1
ATOM 3118 O O . CYS B 1 192 ? -7.906 14.312 9.43 1 97.94 192 CYS B O 1
ATOM 3120 N N . ASP B 1 193 ? -8.18 13.297 11.43 1 96.31 193 ASP B N 1
ATOM 3121 C CA . ASP B 1 193 ? -7.66 14.445 12.156 1 96.31 193 ASP B CA 1
ATOM 3122 C C . ASP B 1 193 ? -6.223 14.75 11.742 1 96.31 193 ASP B C 1
ATOM 3124 O O . ASP B 1 193 ? -5.871 15.914 11.516 1 96.31 193 ASP B O 1
ATOM 3128 N N . MET B 1 194 ? -5.422 13.734 11.664 1 96.12 194 MET B N 1
ATOM 3129 C CA . MET B 1 194 ? -4.039 13.914 11.234 1 96.12 194 MET B CA 1
ATOM 3130 C C . MET B 1 194 ? -3.979 14.422 9.797 1 96.12 194 MET B C 1
ATOM 3132 O O . MET B 1 194 ? -3.131 15.25 9.461 1 96.12 194 MET B O 1
ATOM 3136 N N . PHE B 1 195 ? -4.863 13.898 8.969 1 97.62 195 PHE B N 1
ATOM 3137 C CA . PHE B 1 195 ? -4.922 14.312 7.566 1 97.62 195 PHE B CA 1
ATOM 3138 C C . PHE B 1 195 ? -5.234 15.797 7.453 1 97.62 195 PHE B C 1
ATOM 3140 O O . PHE B 1 195 ? -4.574 16.516 6.695 1 97.62 195 PHE B O 1
ATOM 3147 N N . PHE B 1 196 ? -6.16 16.266 8.273 1 96.44 196 PHE B N 1
ATOM 3148 C CA . PHE B 1 196 ? -6.609 17.656 8.172 1 96.44 196 PHE B CA 1
ATOM 3149 C C . PHE B 1 196 ? -5.672 18.578 8.938 1 96.44 196 PHE B C 1
ATOM 3151 O O . PHE B 1 196 ? -5.336 19.672 8.445 1 96.44 196 PHE B O 1
ATOM 3158 N N . ARG B 1 197 ? -5.168 18.188 10.094 1 94.06 197 ARG B N 1
ATOM 3159 C CA . ARG B 1 197 ? -4.488 19.109 11 1 94.06 197 ARG B CA 1
ATOM 3160 C C . ARG B 1 197 ? -2.98 18.891 10.977 1 94.06 197 ARG B C 1
ATOM 3162 O O . ARG B 1 197 ? -2.219 19.703 11.492 1 94.06 197 ARG B O 1
ATOM 3169 N N . GLY B 1 198 ? -2.564 17.766 10.375 1 94.19 198 GLY B N 1
ATOM 3170 C CA . GLY B 1 198 ? -1.152 17.422 10.414 1 94.19 198 GLY B CA 1
ATOM 3171 C C . GLY B 1 198 ? -0.71 16.875 11.766 1 94.19 198 GLY B C 1
ATOM 3172 O O . GLY B 1 198 ? -1.522 16.75 12.68 1 94.19 198 GLY B O 1
ATOM 3173 N N . VAL B 1 199 ? 0.541 16.469 11.812 1 92.62 199 VAL B N 1
ATOM 3174 C CA . VAL B 1 199 ? 1.077 15.93 13.055 1 92.62 199 VAL B CA 1
ATOM 3175 C C . VAL B 1 199 ? 1.95 16.969 13.742 1 92.62 199 VAL B C 1
ATOM 3177 O O . VAL B 1 199 ? 2.412 16.766 14.867 1 92.62 199 VAL B O 1
ATOM 3180 N N . GLY B 1 200 ? 2.174 18.047 13.031 1 87.75 200 GLY B N 1
ATOM 3181 C CA . GLY B 1 200 ? 3 19.109 13.578 1 87.75 200 GLY B CA 1
ATOM 3182 C C . GLY B 1 200 ? 2.342 19.844 14.727 1 87.75 200 GLY B C 1
ATOM 3183 O O . GLY B 1 200 ? 1.175 19.609 15.039 1 87.75 200 GLY B O 1
ATOM 3184 N N . PRO B 1 201 ? 3.24 20.625 15.438 1 83.12 201 PRO B N 1
ATOM 3185 C CA . PRO B 1 201 ? 2.699 21.391 16.562 1 83.12 201 PRO B CA 1
ATOM 3186 C C . PRO B 1 201 ? 1.59 22.359 16.156 1 83.12 201 PRO B C 1
ATOM 3188 O O . PRO B 1 201 ? 1.546 22.797 15 1 83.12 201 PRO B O 1
ATOM 3191 N N . ALA B 1 202 ? 0.598 22.406 17.047 1 66 202 ALA B N 1
ATOM 3192 C CA . ALA B 1 202 ? -0.488 23.359 16.812 1 66 202 ALA B CA 1
ATOM 3193 C C . ALA B 1 202 ? 0.046 24.781 16.672 1 66 202 ALA B C 1
ATOM 3195 O O . ALA B 1 202 ? 1.07 25.125 17.266 1 66 202 ALA B O 1
ATOM 3196 N N . ASP B 1 203 ? 0.045 25.469 15.445 1 55.09 203 ASP B N 1
ATOM 3197 C CA . ASP B 1 203 ? 0.428 26.875 15.438 1 55.09 203 ASP B CA 1
ATOM 3198 C C . ASP B 1 203 ? 0.055 27.547 16.75 1 55.09 203 ASP B C 1
ATOM 3200 O O . ASP B 1 203 ? -1.077 27.422 17.219 1 55.09 203 ASP B O 1
ATOM 3204 N N . LYS B 1 204 ? 0.963 27.609 17.797 1 42.28 204 LYS B N 1
ATOM 3205 C CA . LYS B 1 204 ? 0.766 28.594 18.844 1 42.28 204 LYS B CA 1
ATOM 3206 C C . LYS B 1 204 ? 0.535 29.984 18.25 1 42.28 204 LYS B C 1
ATOM 3208 O O . LYS B 1 204 ? 1.123 30.328 17.234 1 42.28 204 LYS B O 1
#

pLDDT: mean 90.44, std 12.11, range [34.44, 98.56]

Secondary structure (DSSP, 8-state):
-------HHHHHHHHHHHHHHHHHHHHHHTTTT--HHHHHHHHTS-GGGHHHH-SSHHHHHHHHHHHHHHHHHHHHHHHHHTS-TT--HHHHHHHHHHHHHHHHHHTHHHHHHHHHHGGG--HHHHHHHHHHHHHHHHHHHHHHHHHHHTT-S-TT--HHHHHHHHHHHHTTGGGT--TTT--HHHHHHHHHHHHHH-SS----/-------HHHHHHHHHHHHHHHHHHHHHHTTTT--HHHHHHHHTS-GGGHHHH-SSHHHHHHHHHHHHHHHHHHHHHHHHHTS-TT--HHHHHHHHHHHHHHHHHHTHHHHHHHHHHGGG--HHHHHHHHHHHHHHHHHHHHHHHHHHHTT-S-TT--HHHHHHHHHHHHTTGGGT--TTT--HHHHHHHHHHHHHH-SS----

Sequence (408 aa):
MARRQTSAHDGNETRETLLKLAARTFGEQGYSATTMRNIAEQSGIEAASIYYHFASKEELVDEVMEQGGNRIISQQQERLAALGADATAEQRFRAAVLGQMAGLVKHGDFALAHGRLLGQLPDKVRERQIKRRERHQKFWSGLLEDLRAEGRLRADADIHLARIMILGSINSIQSWFNPRKGSLEKVADQICDMFFRGVGPADKMARRQTSAHDGNETRETLLKLAARTFGEQGYSATTMRNIAEQSGIEAASIYYHFASKEELVDEVMEQGGNRIISQQQERLAALGADATAEQRFRAAVLGQMAGLVKHGDFALAHGRLLGQLPDKVRERQIKRRERHQKFWSGLLEDLRAEGRLRADADIHLARIMILGSINSIQSWFNPRKGSLEKVADQICDMFFRGVGPADK

Organism: Delftia acidovorans (strain DSM 14801 / SPH-1) (NCBI:txid398578)

Foldseek 3Di:
DPPPPCDPVNVVVLLVLLLLLLLQCCLVPNLVRDALQNSCVVSVHHSVVSCVNPVGSLRSLLCLQVVLLVQLVVLLVVQLVPDDPPDALLSSLLSNLLSNLVSCVVSVSSLSSCVRHQVPHDPVSNVVNVVSVVVVLVVQLVSQVSCVVVVQDDPPDDSVVLSCQSCVVRSCCVVDDDVVVHHSSVVSVVSSCCSRQNPDDDPD/DPPPPCDPVNVVVLLVLLLLLLLQCCLVPNLVRDALQNSCVVSVHHSVVSCVNPVGSLRSLLCLQVVLLVQLVVLLVVQLVPDDPPDALLSSLLSNLLSNLVSCVVSVSSLSSCVRHQVPHDPVSNVVNVVSVVVVLVVQLVSVVSCVVVVQDDPPDDSVVLSCQSCVVRSCCVVDDDVVVHHSSVVSVVSSCCSRQNPDDDPD

InterPro domains:
  IPR001647 DNA-binding HTH domain, TetR-type [PF00440] (18-64)
  IPR001647 DNA-binding HTH domain, TetR-type [PR00455] (18-31)
  IPR001647 DNA-binding HTH domain, TetR-type [PR00455] (39-62)
  IPR001647 DNA-binding HTH domain, TetR-type [PS50977] (12-72)
  IPR009057 Homedomain-like superfamily [SSF46689] (5-82)
  IPR023772 DNA-binding HTH domain, TetR-type, conserved site [PS01081] (30-61)
  IPR036271 Tetracyclin repressor-like, C-terminal domain superfamily [SSF48498] (88-200)
  IPR041490 HTH-type transcriptional repressor KstR2, C-terminal [PF17932] (87-199)
  IPR050109 HTH-type, TetR-like transcriptional regulator [PTHR30055] (2-202)

Radius of gyration: 23.95 Å; Cα contacts (8 Å, |Δi|>4): 480; chains: 2; bounding box: 79×72×46 Å